Protein AF-A0A933LIC7-F1 (afdb_monomer)

pLDDT: mean 91.25, std 12.51, range [27.62, 98.81]

Sequence (413 aa):
MMLVVALAANSIGRADSAALYGIHWWGYTQGQSIDQTPATLLDCPAYGGWDLETLLTHEGYFWGPWYILPLYAHLATQQNMTVITRVDYRWSETVPAPGNPDSPGWPAAVVDLVNTLADFCHIWVIGNEPNHIGAYEHWPDGTIPPADYAAIYRSVRNAIHTSARSSRLGPHVVLFTPVAPNPTSNDWLAEAIDAVPHEEIDGFAIHAYARMWISFHDQFASQLQVIDAKGLRDRPVYMTEMGIYAQPGNLTEEAAAAAFCREAFADVNTWNQGLGHHNIIGMTWFVYDSNQQNTGIWNPFSVEYYLGEGYPLGDPNDLFTAFEQTVDMRYPAGLVGTRGWPVPADFDRDGDVDAADFDHFRDCATGPAIPQWLSDCLDTRLDSDVDVDQMDFAIFQRCFSGQGRSADPLCRW

Solvent-accessible surface area (backbone atoms only — not comparable to full-atom values): 21725 Å² total; per-residue (Å²): 140,80,86,79,79,79,76,77,78,77,75,77,42,66,73,69,36,59,25,28,49,33,30,18,42,92,39,80,56,85,91,57,83,77,81,58,60,67,47,56,52,46,42,13,78,82,61,11,16,40,37,38,44,78,32,23,72,71,50,65,64,80,34,27,58,85,45,48,46,67,53,42,54,41,40,51,70,73,30,42,41,30,44,38,37,35,44,27,33,30,89,58,28,36,66,64,37,93,87,40,89,57,39,89,49,42,34,57,52,51,25,54,42,46,52,71,42,19,84,46,36,41,37,36,27,59,27,60,29,49,74,37,75,69,52,29,89,78,33,97,77,15,38,56,55,36,56,61,50,26,54,50,50,48,49,34,46,54,33,36,79,72,69,36,68,83,33,57,59,46,75,75,35,46,20,42,45,24,44,43,95,52,102,54,33,57,61,45,51,49,48,21,50,75,56,44,62,74,94,72,57,54,25,38,32,36,40,34,55,54,74,70,102,54,53,41,65,56,43,45,55,48,49,48,49,46,43,44,74,72,69,49,44,71,37,38,30,31,30,63,35,27,45,38,79,19,61,80,88,36,62,73,37,32,31,49,37,9,49,45,52,40,48,52,56,52,47,52,51,52,49,48,67,35,69,67,32,70,15,53,25,37,37,14,33,43,23,29,36,20,53,75,54,78,74,39,74,47,34,35,34,12,38,55,36,28,60,80,44,75,48,59,81,80,35,81,43,12,40,35,40,19,45,39,57,42,47,71,65,63,49,55,31,28,55,69,5,36,37,66,56,81,33,68,57,38,73,87,66,89,50,34,18,38,70,68,32,47,52,55,43,59,76,48,50,56,33,85,94,35,67,57,83,51,78,95,39,61,76,54,45,68,64,90,83,57,35,21,33,74,67,23,47,57,37,38,68,54,16,51,54,34,86,96,32,76,36,52,56,73,39,63,136

Radius of gyration: 23.94 Å; Cα contacts (8 Å, |Δi|>4): 857; chains: 1; bounding box: 76×74×49 Å

Foldseek 3Di:
DDDPDPPPPLPPFLEAQQFFEAFPAQLDFAPDDRDCLRCVLLVFQPREAEHEAEAALADPPCRALVGCVVVLVCCQPVGSYAYAYEYAHDFLGRADDPPHPCNVVVLVSLLVRCQSRQQRYQHYERGEAQQDALSHDPDPRRHDQLLNLLVSLLSNLVSNQPPHDHHSNHHHQYAYYEHDPDPCRLVSLLSNLVNHDLVSHQAYEYEFEADDDDGSCCRVQSNQVSCVVSVVLQHAYAHSEYFYFDPFPDLVSLLVRLVCLQVVLVVLLVQLVDAQRFHHQYHHYQHADQASPPGRPSVRRHLVNQPPGHDDQPDSSGNSNSSSVNSVVRRTGHDRGGQHDDAQLPLVRPQAHAVVSVVLLVVQADEDPRFGPDPSNPSLCQDDDGGNYVVSVQLSVQQHPYPPDHTDSPSHD

Mean predicted aligned error: 7.86 Å

Structure (mmCIF, N/CA/C/O backbone):
data_AF-A0A933LIC7-F1
#
_entry.id   AF-A0A933LIC7-F1
#
loop_
_atom_site.group_PDB
_atom_site.id
_atom_site.type_symbol
_atom_site.label_atom_id
_atom_site.label_alt_id
_atom_site.label_comp_id
_atom_site.label_asym_id
_atom_site.label_entity_id
_atom_site.label_seq_id
_atom_site.pdbx_PDB_ins_code
_atom_site.Cartn_x
_atom_site.Cartn_y
_atom_site.Cartn_z
_atom_site.occupancy
_atom_site.B_iso_or_equiv
_atom_site.auth_seq_id
_atom_site.auth_comp_id
_atom_site.auth_asym_id
_atom_site.auth_atom_id
_atom_site.pdbx_PDB_model_num
ATOM 1 N N . MET A 1 1 ? -51.117 -13.670 -14.007 1.00 38.03 1 MET A N 1
ATOM 2 C CA . MET A 1 1 ? -50.180 -13.183 -12.974 1.00 38.03 1 MET A CA 1
ATOM 3 C C . MET A 1 1 ? -48.805 -13.671 -13.383 1.00 38.03 1 MET A C 1
ATOM 5 O O . MET A 1 1 ? -48.627 -14.877 -13.449 1.00 38.03 1 MET A O 1
ATOM 9 N N . MET A 1 2 ? -47.910 -12.774 -13.797 1.00 27.62 2 MET A N 1
ATOM 10 C CA . MET A 1 2 ? -46.606 -13.136 -14.363 1.00 27.62 2 MET A CA 1
ATOM 11 C C . MET A 1 2 ? -45.536 -12.612 -13.411 1.00 27.62 2 MET A C 1
ATOM 13 O O . MET A 1 2 ? -45.475 -11.408 -13.172 1.00 27.62 2 MET A O 1
ATOM 17 N N . LEU A 1 3 ? -44.785 -13.520 -12.789 1.00 28.95 3 LEU A N 1
ATOM 18 C CA . LEU A 1 3 ? -43.809 -13.168 -11.765 1.00 28.95 3 LEU A CA 1
ATOM 19 C C . LEU A 1 3 ? -42.515 -12.729 -12.457 1.00 28.95 3 LEU A C 1
ATOM 21 O O . LEU A 1 3 ? -41.761 -13.564 -12.950 1.00 28.95 3 LEU A O 1
ATOM 25 N N . VAL A 1 4 ? -42.280 -11.419 -12.527 1.00 30.64 4 VAL A N 1
ATOM 26 C CA . VAL A 1 4 ? -40.994 -10.886 -12.987 1.00 30.64 4 VAL A CA 1
ATOM 27 C C . VAL A 1 4 ? -39.991 -11.088 -11.859 1.00 30.64 4 VAL A C 1
ATOM 29 O O . VAL A 1 4 ? -40.003 -10.354 -10.873 1.00 30.64 4 VAL A O 1
ATOM 32 N N . VAL A 1 5 ? -39.137 -12.102 -11.996 1.00 32.75 5 VAL A N 1
ATOM 33 C CA . VAL A 1 5 ? -37.943 -12.228 -11.160 1.00 32.75 5 VAL A CA 1
ATOM 34 C C . VAL A 1 5 ? -37.001 -11.105 -11.571 1.00 32.75 5 VAL A C 1
ATOM 36 O O . VAL A 1 5 ? -36.427 -11.130 -12.659 1.00 32.75 5 VAL A O 1
ATOM 39 N N . ALA A 1 6 ? -36.880 -10.094 -10.715 1.00 31.92 6 ALA A N 1
ATOM 40 C CA . ALA A 1 6 ? -35.853 -9.081 -10.863 1.00 31.92 6 ALA A CA 1
ATOM 41 C C . ALA A 1 6 ? -34.498 -9.739 -10.582 1.00 31.92 6 ALA A C 1
ATOM 43 O O . ALA A 1 6 ? -34.142 -9.967 -9.427 1.00 31.92 6 ALA A O 1
ATOM 44 N N . LEU A 1 7 ? -33.757 -10.060 -11.644 1.00 35.09 7 LEU A N 1
ATOM 45 C CA . LEU A 1 7 ? -32.326 -10.307 -11.536 1.00 35.09 7 LEU A CA 1
ATOM 46 C C . LEU A 1 7 ? -31.691 -9.021 -11.009 1.00 35.09 7 LEU A C 1
ATOM 48 O O . LEU A 1 7 ? -31.585 -8.032 -11.737 1.00 35.09 7 LEU A O 1
ATOM 52 N N . ALA A 1 8 ? -31.305 -9.029 -9.735 1.00 35.84 8 ALA A N 1
ATOM 53 C CA . ALA A 1 8 ? -30.388 -8.035 -9.217 1.00 35.84 8 ALA A CA 1
ATOM 54 C C . ALA A 1 8 ? -29.085 -8.195 -10.003 1.00 35.84 8 ALA A C 1
ATOM 56 O O . ALA A 1 8 ? -28.397 -9.208 -9.885 1.00 35.84 8 ALA A O 1
ATOM 57 N N . ALA A 1 9 ? -28.779 -7.218 -10.855 1.00 34.47 9 ALA A N 1
ATOM 58 C CA . ALA A 1 9 ? -27.456 -7.119 -11.433 1.00 34.47 9 ALA A CA 1
ATOM 59 C C . ALA A 1 9 ? -26.509 -6.768 -10.285 1.00 34.47 9 ALA A C 1
ATOM 61 O O . ALA A 1 9 ? -26.442 -5.608 -9.877 1.00 34.47 9 ALA A O 1
ATOM 62 N N . ASN A 1 10 ? -25.817 -7.774 -9.746 1.00 34.72 10 ASN A N 1
ATOM 63 C CA . ASN A 1 10 ? -24.657 -7.536 -8.902 1.00 34.72 10 ASN A CA 1
ATOM 64 C C . ASN A 1 10 ? -23.695 -6.686 -9.731 1.00 34.72 10 ASN A C 1
ATOM 66 O O . ASN A 1 10 ? -23.119 -7.168 -10.708 1.00 34.72 10 ASN A O 1
ATOM 70 N N . SER A 1 11 ? -23.557 -5.412 -9.370 1.00 37.94 11 SER A N 1
ATOM 71 C CA . SER A 1 11 ? -22.454 -4.596 -9.849 1.00 37.94 11 SER A CA 1
ATOM 72 C C . SER A 1 11 ? -21.190 -5.238 -9.302 1.00 37.94 11 SER A C 1
ATOM 74 O O . SER A 1 11 ? -20.896 -5.087 -8.116 1.00 37.94 11 SER A O 1
ATOM 76 N N . ILE A 1 12 ? -20.498 -6.003 -10.148 1.00 41.84 12 ILE A N 1
ATOM 77 C CA . ILE A 1 12 ? -19.154 -6.493 -9.857 1.00 41.84 12 ILE A CA 1
ATOM 78 C C . ILE A 1 12 ? -18.343 -5.252 -9.488 1.00 41.84 12 ILE A C 1
ATOM 80 O O . ILE A 1 12 ? -18.268 -4.311 -10.285 1.00 41.84 12 ILE A O 1
ATOM 84 N N . GLY A 1 13 ? -17.847 -5.214 -8.249 1.00 49.94 13 GLY A N 1
ATOM 85 C CA . GLY A 1 13 ? -17.017 -4.115 -7.774 1.00 49.94 13 GLY A CA 1
ATOM 86 C C . GLY A 1 13 ? -15.816 -3.962 -8.697 1.00 49.94 13 GLY A C 1
ATOM 87 O O . GLY A 1 13 ? -15.324 -4.949 -9.251 1.00 49.94 13 GLY A O 1
ATOM 88 N N . ARG A 1 14 ? -15.359 -2.726 -8.902 1.00 66.50 14 ARG A N 1
ATOM 89 C CA . ARG A 1 14 ? -14.087 -2.521 -9.591 1.00 66.50 14 ARG A CA 1
ATOM 90 C C . ARG A 1 14 ? -13.009 -3.136 -8.699 1.00 66.50 14 ARG A C 1
ATOM 92 O O . ARG A 1 14 ? -12.816 -2.656 -7.589 1.00 66.50 14 ARG A O 1
ATOM 99 N N . ALA A 1 15 ? -12.393 -4.214 -9.179 1.00 78.94 15 ALA A N 1
ATOM 100 C CA . ALA A 1 15 ? -11.315 -4.890 -8.475 1.00 78.94 15 ALA A CA 1
ATOM 101 C C . ALA A 1 15 ? -10.123 -3.947 -8.290 1.00 78.94 15 ALA A C 1
ATOM 103 O O . ALA A 1 15 ? -9.931 -3.010 -9.076 1.00 78.94 15 ALA A O 1
ATOM 104 N N . ASP A 1 16 ? -9.335 -4.223 -7.258 1.00 92.44 16 ASP A N 1
ATOM 105 C CA . ASP A 1 16 ? -8.174 -3.414 -6.931 1.00 92.44 16 ASP A CA 1
ATOM 106 C C . ASP A 1 16 ? -7.045 -3.529 -7.957 1.00 92.44 16 ASP A C 1
ATOM 108 O O . ASP A 1 16 ? -7.060 -4.392 -8.840 1.00 92.44 16 ASP A O 1
ATOM 112 N N . SER A 1 17 ? -6.068 -2.623 -7.853 1.00 93.50 17 SER A N 1
ATOM 113 C CA . SER A 1 17 ? -4.882 -2.613 -8.709 1.00 93.50 17 SER A CA 1
ATOM 114 C C . SER A 1 17 ? -4.232 -3.998 -8.776 1.00 93.50 17 SER A C 1
ATOM 116 O O . SER A 1 17 ? -3.729 -4.525 -7.786 1.00 93.50 17 SER A O 1
ATOM 118 N N . ALA A 1 18 ? -4.196 -4.563 -9.984 1.00 92.44 18 ALA A N 1
ATOM 119 C CA . ALA A 1 18 ? -3.536 -5.833 -10.267 1.00 92.44 18 ALA A CA 1
ATOM 120 C C . ALA A 1 18 ? -2.004 -5.699 -10.396 1.00 92.44 18 ALA A C 1
ATOM 122 O O . ALA A 1 18 ? -1.327 -6.693 -10.656 1.00 92.44 18 ALA A O 1
ATOM 123 N N . ALA A 1 19 ? -1.458 -4.490 -10.233 1.00 95.56 19 ALA A N 1
ATOM 124 C CA . ALA A 1 19 ? -0.034 -4.185 -10.294 1.00 95.56 19 ALA A CA 1
ATOM 125 C C . ALA A 1 19 ? 0.554 -3.926 -8.899 1.00 95.56 19 ALA A C 1
ATOM 127 O O . ALA A 1 19 ? -0.132 -3.421 -8.012 1.00 95.56 19 ALA A O 1
ATOM 128 N N . LEU A 1 20 ? 1.843 -4.222 -8.718 1.00 97.62 20 LEU A N 1
ATOM 129 C CA . LEU A 1 20 ? 2.560 -4.033 -7.450 1.00 97.62 20 LEU A CA 1
ATOM 130 C C . LEU A 1 20 ? 2.834 -2.554 -7.117 1.00 97.62 20 LEU A C 1
ATOM 132 O O . LEU A 1 20 ? 3.043 -2.218 -5.956 1.00 97.62 20 LEU A O 1
ATOM 136 N N . TYR A 1 21 ? 2.870 -1.677 -8.121 1.00 97.44 21 TYR A N 1
ATOM 137 C CA . TYR A 1 21 ? 3.420 -0.320 -8.028 1.00 97.44 21 TYR A CA 1
ATOM 138 C C . TYR A 1 21 ? 2.386 0.791 -7.812 1.00 97.44 21 TYR A C 1
ATOM 140 O O . TYR A 1 21 ? 1.212 0.684 -8.174 1.00 97.44 21 TYR A O 1
ATOM 148 N N . GLY A 1 22 ? 2.859 1.891 -7.231 1.00 97.88 22 GLY A N 1
ATOM 149 C CA . GLY A 1 22 ? 2.059 3.054 -6.889 1.00 97.88 22 GLY A CA 1
ATOM 150 C C . GLY A 1 22 ? 2.876 4.184 -6.268 1.00 97.88 22 GLY A C 1
ATOM 151 O O . GLY A 1 22 ? 4.094 4.071 -6.106 1.00 97.88 22 GLY A O 1
ATOM 152 N N . ILE A 1 23 ? 2.197 5.267 -5.895 1.00 97.62 23 ILE A N 1
ATOM 153 C CA . ILE A 1 23 ? 2.802 6.492 -5.351 1.00 97.62 23 ILE A CA 1
ATOM 154 C C . ILE A 1 23 ? 2.106 6.989 -4.078 1.00 97.62 23 ILE A C 1
ATOM 156 O O . ILE A 1 23 ? 1.008 6.569 -3.732 1.00 97.62 23 ILE A O 1
ATOM 160 N N . HIS A 1 24 ? 2.769 7.923 -3.410 1.00 96.12 24 HIS A N 1
ATOM 161 C CA . HIS A 1 24 ? 2.296 8.763 -2.313 1.00 96.12 24 HIS A CA 1
ATOM 162 C C . HIS A 1 24 ? 3.025 10.101 -2.496 1.00 96.12 24 HIS A C 1
ATOM 164 O O . HIS A 1 24 ? 4.199 10.086 -2.802 1.00 96.12 24 HIS A O 1
ATOM 170 N N . TRP A 1 25 ? 2.510 11.311 -2.380 1.00 91.44 25 TRP A N 1
ATOM 171 C CA . TRP A 1 25 ? 1.163 11.808 -2.606 1.00 91.44 25 TRP A CA 1
ATOM 172 C C . TRP A 1 25 ? 1.051 12.249 -4.084 1.00 91.44 25 TRP A C 1
ATOM 174 O O . TRP A 1 25 ? 2.040 12.729 -4.643 1.00 91.44 25 TRP A O 1
ATOM 184 N N . TRP A 1 26 ? -0.132 12.184 -4.707 1.00 93.31 26 TRP A N 1
ATOM 185 C CA . TRP A 1 26 ? -0.395 12.771 -6.036 1.00 93.31 26 TRP A CA 1
ATOM 186 C C . TRP A 1 26 ? -0.100 14.288 -6.134 1.00 93.31 26 TRP A C 1
ATOM 188 O O . TRP A 1 26 ? 0.043 14.820 -7.231 1.00 93.31 26 TRP A O 1
ATOM 198 N N . GLY A 1 27 ? -0.045 15.011 -5.005 1.00 88.12 27 GLY A N 1
ATOM 199 C CA . GLY A 1 27 ? 0.244 16.458 -4.942 1.00 88.12 27 GLY A CA 1
ATOM 200 C C . GLY A 1 27 ? -0.969 17.379 -5.129 1.00 88.12 27 GLY A C 1
ATOM 201 O O . GLY A 1 27 ? -0.874 18.592 -4.946 1.00 88.12 27 GLY A O 1
ATOM 202 N N . TYR A 1 28 ? -2.140 16.809 -5.427 1.00 92.06 28 TYR A N 1
ATOM 203 C CA . TYR A 1 28 ? -3.360 17.526 -5.810 1.00 92.06 28 TYR A CA 1
ATOM 204 C C . TYR A 1 28 ? -3.673 18.787 -4.984 1.00 92.06 28 TYR A C 1
ATOM 206 O O . TYR A 1 28 ? -3.771 18.758 -3.758 1.00 92.06 28 TYR A O 1
ATOM 214 N N . THR A 1 29 ? -3.964 19.882 -5.694 1.00 90.19 29 THR A N 1
ATOM 215 C CA . THR A 1 29 ? -4.488 21.127 -5.121 1.00 90.19 29 THR A CA 1
ATOM 216 C C . THR A 1 29 ? -5.884 21.437 -5.671 1.00 90.19 29 THR A C 1
ATOM 218 O O . THR A 1 29 ? -6.061 21.665 -6.871 1.00 90.19 29 THR A O 1
ATOM 221 N N . GLN A 1 30 ? -6.891 21.511 -4.795 1.00 89.31 30 GLN A N 1
ATOM 222 C CA . GLN A 1 30 ? -8.280 21.781 -5.181 1.00 89.31 30 GLN A CA 1
ATOM 223 C C . GLN A 1 30 ? -8.424 23.120 -5.923 1.00 89.31 30 GLN A C 1
ATOM 225 O O . GLN A 1 30 ? -8.005 24.174 -5.446 1.00 89.31 30 GLN A O 1
ATOM 230 N N . GLY A 1 31 ? -9.067 23.071 -7.093 1.00 87.06 31 GLY A N 1
ATOM 231 C CA . GLY A 1 31 ? -9.263 24.220 -7.983 1.00 87.06 31 GLY A CA 1
ATOM 232 C C . GLY A 1 31 ? -8.198 24.366 -9.076 1.00 87.06 31 GLY A C 1
ATOM 233 O O . GLY A 1 31 ? -8.396 25.165 -9.991 1.00 87.06 31 GLY A O 1
ATOM 234 N N . GLN A 1 32 ? -7.117 23.582 -9.026 1.00 89.56 32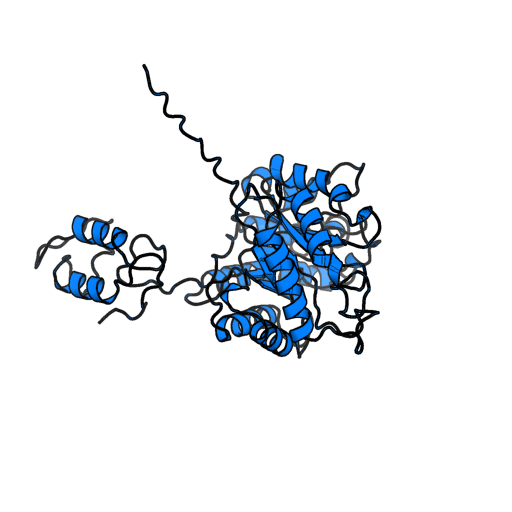 GLN A N 1
ATOM 235 C CA . GLN A 1 32 ? -6.201 23.394 -10.153 1.00 89.56 32 GLN A CA 1
ATOM 236 C C . GLN A 1 32 ? -6.658 22.222 -11.043 1.00 89.56 32 GLN A C 1
ATOM 238 O O . GLN A 1 32 ? -7.591 21.487 -10.710 1.00 89.56 32 GLN A O 1
ATOM 243 N N . SER A 1 33 ? -6.015 22.046 -12.199 1.00 91.56 33 SER A N 1
ATOM 244 C CA . SER A 1 33 ? -6.132 20.815 -12.987 1.00 91.56 33 SER A CA 1
ATOM 245 C C . SER A 1 33 ? -5.407 19.670 -12.283 1.00 91.56 33 SER A C 1
ATOM 247 O O . SER A 1 33 ? -4.258 19.843 -11.888 1.00 91.56 33 SER A O 1
ATOM 249 N N . ILE A 1 34 ? -6.044 18.501 -12.183 1.00 93.06 34 ILE A N 1
ATOM 250 C CA . ILE A 1 34 ? -5.402 17.275 -11.691 1.00 93.06 34 ILE A CA 1
ATOM 251 C C . ILE A 1 34 ? -4.244 16.923 -12.633 1.00 93.06 34 ILE A C 1
ATOM 253 O O . ILE A 1 34 ? -4.463 16.801 -13.843 1.00 93.06 34 ILE A O 1
ATOM 257 N N . ASP A 1 35 ? -3.036 16.749 -12.096 1.00 92.56 35 ASP A N 1
ATOM 258 C CA . ASP A 1 35 ? -1.885 16.295 -12.878 1.00 92.56 35 ASP A CA 1
ATOM 259 C C . ASP A 1 35 ? -2.159 14.901 -13.471 1.00 92.56 35 ASP A C 1
ATOM 261 O O . ASP A 1 35 ? -2.737 14.034 -12.815 1.00 92.56 35 ASP A O 1
ATOM 265 N N . GLN A 1 36 ? -1.793 14.700 -14.736 1.00 93.25 36 GLN A N 1
ATOM 266 C CA . GLN A 1 36 ? -1.943 13.428 -15.452 1.00 93.25 36 GLN A CA 1
ATOM 267 C C . GLN A 1 36 ? -0.607 12.677 -15.582 1.00 93.25 36 GLN A C 1
ATOM 269 O O . GLN A 1 36 ? -0.572 11.569 -16.119 1.00 93.25 36 GLN A O 1
ATOM 274 N N . THR A 1 37 ? 0.486 13.257 -15.087 1.00 94.94 37 THR A N 1
ATOM 275 C CA . THR A 1 37 ? 1.828 12.676 -15.146 1.00 94.94 37 THR A CA 1
ATOM 276 C C . THR A 1 37 ? 1.934 11.376 -14.334 1.00 94.94 37 THR A C 1
ATOM 278 O O . THR A 1 37 ? 2.368 10.391 -14.933 1.00 94.94 37 THR A O 1
ATOM 281 N N . PRO A 1 38 ? 1.419 11.252 -13.085 1.00 95.19 38 PRO A N 1
ATOM 282 C CA . PRO A 1 38 ? 1.377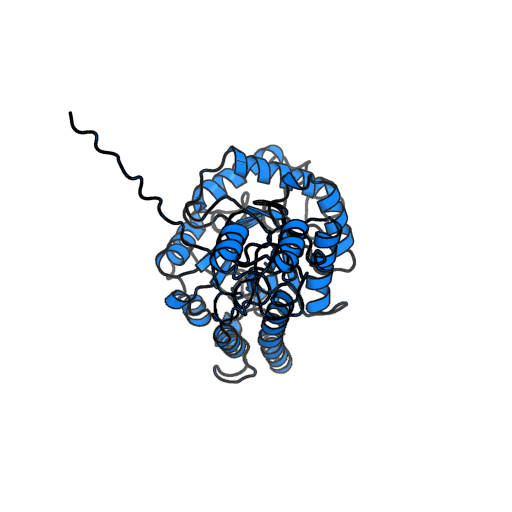 9.962 -12.385 1.00 95.19 38 PRO A CA 1
ATOM 283 C C . PRO A 1 38 ? 0.574 8.903 -13.142 1.00 95.19 38 PRO A C 1
ATOM 285 O O . PRO A 1 38 ? 0.986 7.754 -13.249 1.00 95.19 38 PRO A O 1
ATOM 288 N N . ALA A 1 39 ? -0.551 9.308 -13.739 1.00 93.12 39 ALA A N 1
ATOM 289 C CA . ALA A 1 39 ? -1.408 8.415 -14.515 1.00 93.12 39 ALA A CA 1
ATOM 290 C C . ALA A 1 39 ? -0.756 7.896 -15.805 1.00 93.12 39 ALA A C 1
ATOM 292 O O . ALA A 1 39 ? -1.170 6.863 -16.330 1.00 93.12 39 ALA A O 1
ATOM 293 N N . THR A 1 40 ? 0.233 8.633 -16.315 1.00 93.75 40 THR A N 1
ATOM 294 C CA . THR A 1 40 ? 1.047 8.253 -17.474 1.00 93.75 40 THR A CA 1
ATOM 295 C C . THR A 1 40 ? 2.199 7.353 -17.026 1.00 93.75 40 THR A C 1
ATOM 297 O O . THR A 1 40 ? 2.357 6.265 -17.568 1.00 93.75 40 THR A O 1
ATOM 300 N N . LEU A 1 41 ? 2.922 7.767 -15.979 1.00 95.06 41 LEU A N 1
ATOM 301 C CA . LEU A 1 41 ? 4.024 7.041 -15.340 1.00 95.06 41 LEU A CA 1
ATOM 302 C C . LEU A 1 41 ? 3.645 5.607 -14.934 1.00 95.06 41 LEU A C 1
ATOM 304 O O . LEU A 1 41 ? 4.428 4.686 -15.129 1.00 95.06 41 LEU A O 1
ATOM 308 N N . LEU A 1 42 ? 2.448 5.428 -14.373 1.00 94.50 42 LEU A N 1
ATOM 309 C CA . LEU A 1 42 ? 1.922 4.156 -13.859 1.00 94.50 42 LEU A CA 1
ATOM 310 C C . LEU A 1 42 ? 1.045 3.387 -14.886 1.00 94.50 42 LEU A C 1
ATOM 312 O O . LEU A 1 42 ? 0.476 2.351 -14.547 1.00 94.50 42 LEU A O 1
ATOM 316 N N . ASP A 1 43 ? 0.905 3.884 -16.126 1.00 91.44 43 ASP A N 1
ATOM 317 C CA . ASP A 1 43 ? 0.016 3.357 -17.189 1.00 91.44 43 ASP A CA 1
ATOM 318 C C . ASP A 1 43 ? -1.425 3.054 -16.702 1.00 91.44 43 ASP A C 1
ATOM 320 O O . ASP A 1 43 ? -2.022 1.986 -16.914 1.00 91.44 43 ASP A O 1
ATOM 324 N N . CYS A 1 44 ? -1.994 4.020 -15.978 1.00 84.06 44 CYS A N 1
ATOM 325 C CA . CYS A 1 44 ? -3.216 3.830 -15.200 1.00 84.06 44 CYS A CA 1
ATOM 326 C C . CYS A 1 44 ? -4.489 3.568 -16.005 1.00 84.06 44 CYS A C 1
ATOM 328 O O . CYS A 1 44 ? -5.359 2.886 -15.473 1.00 84.06 44 CYS A O 1
ATOM 330 N N . PRO A 1 45 ? -4.693 4.085 -17.231 1.00 78.19 45 PRO A N 1
ATOM 331 C CA . PRO A 1 45 ? -5.891 3.753 -18.001 1.00 78.19 45 PRO A CA 1
ATOM 332 C C . PRO A 1 45 ? -5.938 2.291 -18.477 1.00 78.19 45 PRO A C 1
ATOM 334 O O . PRO A 1 45 ? -7.017 1.825 -18.844 1.00 78.19 45 PRO A O 1
ATOM 337 N N . ALA A 1 46 ? -4.799 1.584 -18.496 1.00 80.31 46 ALA A N 1
ATOM 338 C CA . ALA A 1 46 ? -4.686 0.222 -19.019 1.00 80.31 46 ALA A CA 1
ATOM 339 C C . ALA A 1 46 ? -4.424 -0.839 -17.937 1.00 80.31 46 ALA A C 1
ATOM 341 O O . ALA A 1 46 ? -5.072 -1.885 -17.961 1.00 80.31 46 ALA A O 1
ATOM 342 N N . TYR A 1 47 ? -3.511 -0.578 -16.995 1.00 79.75 47 TYR A N 1
ATOM 343 C CA . TYR A 1 47 ? -3.103 -1.552 -15.969 1.00 79.75 47 TYR A CA 1
ATOM 344 C C . TYR A 1 47 ? -3.505 -1.109 -14.558 1.00 79.75 47 TYR A C 1
ATOM 346 O O . TYR A 1 47 ? -4.020 -1.917 -13.784 1.00 79.75 47 TYR A O 1
ATOM 354 N N . GLY A 1 48 ? -3.393 0.187 -14.262 1.00 88.00 48 GLY A N 1
ATOM 355 C CA . GLY A 1 48 ? -3.695 0.735 -12.937 1.00 88.00 48 GLY A CA 1
ATOM 356 C C . GLY A 1 48 ? -2.496 0.725 -11.992 1.00 88.00 48 GLY A C 1
ATOM 357 O O . GLY A 1 48 ? -1.397 0.318 -12.362 1.00 88.00 48 GLY A O 1
ATOM 358 N N . GLY A 1 49 ? -2.728 1.193 -10.770 1.00 94.50 49 GLY A N 1
ATOM 359 C CA . GLY A 1 49 ? -1.712 1.313 -9.729 1.00 94.50 49 GLY A CA 1
ATOM 360 C C . GLY A 1 49 ? -2.319 1.698 -8.382 1.00 94.50 49 GLY A C 1
ATOM 361 O O . GLY A 1 49 ? -3.530 1.927 -8.270 1.00 94.50 49 GLY A O 1
ATOM 362 N N . TRP A 1 50 ? -1.466 1.786 -7.364 1.00 97.56 50 TRP A N 1
ATOM 363 C CA . TRP A 1 50 ? -1.837 2.249 -6.024 1.00 97.56 50 TRP A CA 1
ATOM 364 C C . TRP A 1 50 ? -1.554 3.745 -5.848 1.00 97.56 50 TRP A C 1
ATOM 366 O O . TRP A 1 50 ? -0.548 4.261 -6.333 1.00 97.56 50 TRP A O 1
ATOM 376 N N . ASP A 1 51 ? -2.433 4.441 -5.141 1.00 97.62 51 ASP A N 1
ATOM 377 C CA . ASP A 1 51 ? -2.230 5.821 -4.697 1.00 97.62 51 ASP A CA 1
ATOM 378 C C . ASP A 1 51 ? -2.470 5.883 -3.188 1.00 97.62 51 ASP A C 1
ATOM 380 O O . ASP A 1 51 ? -3.474 5.354 -2.705 1.00 97.62 51 ASP A O 1
ATOM 384 N N . LEU A 1 52 ? -1.541 6.476 -2.438 1.00 98.12 52 LEU A N 1
ATOM 385 C CA . LEU A 1 52 ? -1.678 6.681 -1.000 1.00 98.12 52 LEU A CA 1
ATOM 386 C C . LEU A 1 52 ? -1.824 8.164 -0.681 1.00 98.12 52 LEU A C 1
ATOM 388 O O . LEU A 1 52 ? -0.988 9.004 -1.010 1.00 98.12 52 LEU A O 1
ATOM 392 N N . GLU A 1 53 ? -2.906 8.444 0.029 1.00 97.00 53 GLU A N 1
ATOM 393 C CA . GLU A 1 53 ? -3.424 9.771 0.308 1.00 97.00 53 GLU A CA 1
ATOM 394 C C . GLU A 1 53 ? -3.570 9.953 1.824 1.00 97.00 53 GLU A C 1
ATOM 396 O O . GLU A 1 53 ? -4.206 9.132 2.492 1.00 97.00 53 GLU A O 1
ATOM 401 N N . THR A 1 54 ? -2.992 11.021 2.384 1.00 95.00 54 THR A N 1
ATOM 402 C CA . THR A 1 54 ? -3.012 11.285 3.836 1.00 95.00 54 THR A CA 1
ATOM 403 C C . THR A 1 54 ? -4.060 12.333 4.192 1.00 95.00 54 THR A C 1
ATOM 405 O O . THR A 1 54 ? -4.009 13.461 3.707 1.00 95.00 54 THR A O 1
ATOM 408 N N . LEU A 1 55 ? -4.985 11.989 5.090 1.00 96.56 55 LEU A N 1
ATOM 409 C CA . LEU A 1 55 ? -6.054 12.873 5.551 1.00 96.56 55 LEU A CA 1
ATOM 410 C C . LEU A 1 55 ? -6.054 13.011 7.072 1.00 96.56 55 LEU A C 1
ATOM 412 O O . LEU A 1 55 ? -5.810 12.053 7.805 1.00 96.56 55 LEU A O 1
ATOM 416 N N . LEU A 1 56 ? -6.381 14.216 7.540 1.00 96.31 56 LEU A N 1
ATOM 417 C CA . LEU A 1 56 ? -6.387 14.578 8.955 1.00 96.31 56 LEU A CA 1
ATOM 418 C C . LEU A 1 56 ? -7.810 14.926 9.387 1.00 96.31 56 LEU A C 1
ATOM 420 O O . LEU A 1 56 ? -8.454 15.791 8.788 1.00 96.31 56 LEU A O 1
ATOM 424 N N . THR A 1 57 ? -8.316 14.281 10.437 1.00 97.00 57 THR A N 1
ATOM 425 C CA . THR A 1 57 ? -9.710 14.497 10.861 1.00 97.00 57 THR A CA 1
ATOM 426 C C . THR A 1 57 ? -9.932 15.768 11.687 1.00 97.00 57 THR A C 1
ATOM 428 O O . THR A 1 57 ? -11.057 16.262 11.720 1.00 97.00 57 THR A O 1
ATOM 431 N N . HIS A 1 58 ? -8.894 16.297 12.345 1.00 94.94 58 HIS A N 1
ATOM 432 C CA . HIS A 1 58 ? -8.957 17.445 13.265 1.00 94.94 58 HIS A CA 1
ATOM 433 C C . HIS A 1 58 ? -7.962 18.561 12.883 1.00 94.94 58 HIS A C 1
ATOM 435 O O . HIS A 1 58 ? -7.407 19.242 13.744 1.00 94.94 58 HIS A O 1
ATOM 441 N N . GLU A 1 59 ? -7.756 18.766 11.579 1.00 92.50 59 GLU A N 1
ATOM 442 C CA . GLU A 1 59 ? -6.937 19.849 11.016 1.00 92.50 59 GLU A CA 1
ATOM 443 C C . GLU A 1 59 ? -7.755 20.713 10.029 1.00 92.50 59 GLU A C 1
ATOM 445 O O . GLU A 1 59 ? -8.927 20.445 9.751 1.00 92.50 59 GLU A O 1
ATOM 450 N N . GLY A 1 60 ? -7.168 21.792 9.501 1.00 89.56 60 GLY A N 1
ATOM 451 C CA . GLY A 1 60 ? -7.820 22.659 8.511 1.00 89.56 60 GLY A CA 1
ATOM 452 C C . GLY A 1 60 ? -8.322 21.931 7.246 1.00 89.56 60 GLY A C 1
ATOM 453 O O . GLY A 1 60 ? -7.700 20.986 6.774 1.00 89.56 60 GLY A O 1
ATOM 454 N N . TYR A 1 61 ? -9.414 22.444 6.650 1.00 90.69 61 TYR A N 1
ATOM 455 C CA . TYR A 1 61 ? -10.188 21.857 5.527 1.00 90.69 61 TYR A CA 1
ATOM 456 C C . TYR A 1 61 ? -9.378 21.185 4.403 1.00 90.69 61 TYR A C 1
ATOM 458 O O . TYR A 1 61 ? -9.842 20.187 3.862 1.00 90.69 61 TYR A O 1
ATOM 466 N N . PHE A 1 62 ? -8.193 21.710 4.074 1.00 89.69 62 PHE A N 1
ATOM 467 C CA . PHE A 1 62 ? -7.231 21.143 3.117 1.00 89.69 62 PHE A CA 1
ATOM 468 C C . PHE A 1 62 ? -6.970 19.640 3.322 1.00 89.69 62 PHE A C 1
ATOM 470 O O . PHE A 1 62 ? -6.921 18.884 2.362 1.00 89.69 62 PHE A O 1
ATOM 477 N N . TRP A 1 63 ? -6.879 19.203 4.577 1.00 91.62 63 TRP A N 1
ATOM 478 C CA . TRP A 1 63 ? -6.599 17.816 4.954 1.00 91.62 63 TRP A CA 1
ATOM 479 C C . TRP A 1 63 ? -7.852 16.938 5.076 1.00 91.62 63 TRP A C 1
ATOM 481 O O . TRP A 1 63 ? -7.758 15.762 5.423 1.00 91.62 63 TRP A O 1
ATOM 491 N N . GLY A 1 64 ? -9.036 17.513 4.856 1.00 94.88 64 GLY A N 1
ATOM 492 C CA . GLY A 1 64 ? -10.313 16.834 5.027 1.00 94.88 64 GLY A CA 1
ATOM 493 C C . GLY A 1 64 ? -10.781 16.106 3.760 1.00 94.88 64 GLY A C 1
ATOM 494 O O . GLY A 1 64 ? -10.461 16.513 2.641 1.00 94.88 64 GLY A O 1
ATOM 495 N N . PRO A 1 65 ? -11.652 15.088 3.894 1.00 96.56 65 PRO A N 1
ATOM 496 C CA . PRO A 1 65 ? -12.127 14.279 2.766 1.00 96.56 65 PRO A CA 1
ATOM 497 C C . PRO A 1 65 ? -12.829 15.105 1.677 1.00 96.56 65 PRO A C 1
ATOM 499 O O . PRO A 1 65 ? -12.749 14.787 0.496 1.00 96.56 65 PRO A O 1
ATOM 502 N N . TRP A 1 66 ? -13.487 16.206 2.049 1.00 95.81 66 TRP A N 1
ATOM 503 C CA . TRP A 1 66 ? -14.165 17.109 1.112 1.00 95.81 66 TRP A CA 1
ATOM 504 C C . TRP A 1 66 ? -13.216 17.947 0.244 1.00 95.81 66 TRP A C 1
ATOM 506 O O . TRP A 1 66 ? -13.662 18.494 -0.766 1.00 95.81 66 TRP A O 1
ATOM 516 N N . TYR A 1 67 ? -11.939 18.069 0.616 1.00 95.75 67 TYR A N 1
ATOM 517 C CA . TYR A 1 67 ? -10.926 18.699 -0.228 1.00 95.75 67 TYR A CA 1
ATOM 518 C C . TYR A 1 67 ? -10.509 17.758 -1.363 1.00 95.75 67 TYR A C 1
ATOM 520 O O . TYR A 1 67 ? -10.539 18.142 -2.539 1.00 95.75 67 TYR A O 1
ATOM 528 N N . ILE A 1 68 ? -10.198 16.511 -0.992 1.00 95.69 68 ILE A N 1
ATOM 529 C CA . ILE A 1 68 ? -9.617 15.484 -1.863 1.00 95.69 68 ILE A CA 1
ATOM 530 C C . ILE A 1 68 ? -10.643 14.710 -2.703 1.00 95.69 68 ILE A C 1
ATOM 532 O O . ILE A 1 68 ? -10.287 14.114 -3.715 1.00 95.69 68 ILE A O 1
ATOM 536 N N . LEU A 1 69 ? -11.931 14.751 -2.337 1.00 96.50 69 LEU A N 1
ATOM 537 C CA . LEU A 1 69 ? -13.019 14.051 -3.035 1.00 96.50 69 LEU A CA 1
ATOM 538 C C . LEU A 1 69 ? -12.997 14.180 -4.581 1.00 96.50 69 LEU A C 1
ATOM 540 O O . LEU A 1 69 ? -13.282 13.179 -5.240 1.00 96.50 69 LEU A O 1
ATOM 544 N N . PRO A 1 70 ? -12.658 15.336 -5.200 1.00 96.44 70 PRO A N 1
ATOM 545 C CA . PRO A 1 70 ? -12.571 15.444 -6.658 1.00 96.44 70 PRO A CA 1
ATOM 546 C C . PRO A 1 70 ? -11.386 14.679 -7.265 1.00 96.44 70 PRO A C 1
ATOM 548 O O . PRO A 1 70 ? -11.520 14.187 -8.384 1.00 96.44 70 PRO A O 1
ATOM 551 N N . LEU A 1 71 ? -10.267 14.542 -6.539 1.00 96.25 71 LEU A N 1
ATOM 552 C CA . LEU A 1 71 ? -9.170 13.659 -6.934 1.00 96.25 71 LEU A CA 1
ATOM 553 C C . LEU A 1 71 ? -9.657 12.211 -6.898 1.00 96.25 71 LEU A C 1
ATOM 555 O O . LEU A 1 71 ? -9.665 11.563 -7.935 1.00 96.25 71 LEU A O 1
ATOM 559 N N . TYR A 1 72 ? -10.163 11.735 -5.756 1.00 96.75 72 TYR A N 1
ATOM 560 C CA . TYR A 1 72 ? -10.630 10.348 -5.596 1.00 96.75 72 TYR A CA 1
ATOM 561 C C . TYR A 1 72 ? -11.673 9.967 -6.663 1.00 96.75 72 TYR A C 1
ATOM 563 O O . TYR A 1 72 ? -11.605 8.889 -7.250 1.00 96.75 72 TYR A O 1
ATOM 571 N N . ALA A 1 73 ? -12.605 10.872 -6.981 1.00 95.19 73 ALA A N 1
ATOM 572 C CA . ALA A 1 73 ? -13.586 10.665 -8.045 1.00 95.19 73 ALA A CA 1
ATOM 573 C C . ALA A 1 73 ? -12.954 10.569 -9.450 1.00 95.19 73 ALA A C 1
ATOM 575 O O . ALA A 1 73 ? -13.440 9.807 -10.287 1.00 95.19 73 ALA A O 1
ATOM 576 N N . HIS A 1 74 ? -11.880 11.315 -9.728 1.00 94.81 74 HIS A N 1
ATOM 577 C CA . HIS A 1 74 ? -11.118 11.227 -10.980 1.00 94.81 74 HIS A CA 1
ATOM 578 C C . HIS A 1 74 ? -10.289 9.937 -11.040 1.00 94.81 74 HIS A C 1
ATOM 580 O O . HIS A 1 74 ? -10.446 9.169 -11.990 1.00 94.81 74 HIS A O 1
ATOM 586 N N . LEU A 1 75 ? -9.504 9.656 -9.995 1.00 94.50 75 LEU A N 1
ATOM 587 C CA . LEU A 1 75 ? -8.681 8.449 -9.840 1.00 94.50 75 LEU A CA 1
ATOM 588 C C . LEU A 1 75 ? -9.499 7.160 -9.959 1.00 94.50 75 LEU A C 1
ATOM 590 O O . LEU A 1 75 ? -9.024 6.178 -10.521 1.00 94.50 75 LEU A O 1
ATOM 594 N N . ALA A 1 76 ? -10.739 7.165 -9.461 1.00 89.81 76 ALA A N 1
ATOM 595 C CA . ALA A 1 76 ? -11.617 6.004 -9.510 1.00 89.81 76 ALA A CA 1
ATOM 596 C C . ALA A 1 76 ? -12.338 5.810 -10.858 1.00 89.81 76 ALA A C 1
ATOM 598 O O . ALA A 1 76 ? -12.695 4.674 -11.179 1.00 89.81 76 ALA A O 1
ATOM 599 N N . THR A 1 77 ? -12.600 6.886 -11.622 1.00 88.00 77 THR A N 1
ATOM 600 C CA . THR A 1 77 ? -13.502 6.847 -12.799 1.00 88.00 77 THR A CA 1
ATOM 601 C C . THR A 1 77 ? -12.854 7.154 -14.149 1.00 88.00 77 THR A C 1
ATOM 603 O O . THR A 1 77 ? -13.414 6.762 -15.170 1.00 88.00 77 THR A O 1
ATOM 606 N N . GLN A 1 78 ? -11.721 7.862 -14.179 1.00 89.81 78 GLN A N 1
ATOM 607 C CA . GLN A 1 78 ? -10.995 8.224 -15.409 1.00 89.81 78 GLN A CA 1
ATOM 608 C C . GLN A 1 78 ? -9.685 7.436 -15.572 1.00 89.81 78 GLN A C 1
ATOM 610 O O . GLN A 1 78 ? -9.100 7.416 -16.652 1.00 89.81 78 GLN A O 1
ATOM 615 N N . GLN A 1 79 ? -9.221 6.808 -14.493 1.00 87.69 79 GLN A N 1
ATOM 616 C CA . GLN A 1 79 ? -7.972 6.059 -14.369 1.00 87.69 79 GLN A CA 1
ATOM 617 C C . GLN A 1 79 ? -8.285 4.755 -13.597 1.00 87.69 79 GLN A C 1
ATOM 619 O O . GLN A 1 79 ? -9.304 4.678 -12.911 1.00 87.69 79 GLN A O 1
ATOM 624 N N . ASN A 1 80 ? -7.461 3.707 -13.709 1.00 89.19 80 ASN A N 1
ATOM 625 C CA . ASN A 1 80 ? -7.659 2.441 -12.984 1.00 89.19 80 ASN A CA 1
ATOM 626 C C . ASN A 1 80 ? -6.907 2.429 -11.635 1.00 89.19 80 ASN A C 1
ATOM 628 O O . ASN A 1 80 ? -6.275 1.435 -11.288 1.00 89.19 80 ASN A O 1
ATOM 632 N N . MET A 1 81 ? -6.938 3.531 -10.875 1.00 93.50 81 MET A N 1
ATOM 633 C CA . MET A 1 81 ? -6.239 3.620 -9.581 1.00 93.50 81 MET A CA 1
ATOM 634 C C . MET A 1 81 ? -7.051 3.002 -8.445 1.00 93.50 81 MET A C 1
ATOM 636 O O . MET A 1 81 ? -8.270 3.194 -8.388 1.00 93.50 81 MET A O 1
ATOM 640 N N . THR A 1 82 ? -6.392 2.294 -7.530 1.00 95.69 82 THR A N 1
ATOM 641 C CA . THR A 1 82 ? -6.936 2.014 -6.192 1.00 95.69 82 THR A CA 1
ATOM 642 C C . THR A 1 82 ? -6.296 2.969 -5.201 1.00 95.69 82 THR A C 1
ATOM 644 O O . THR A 1 82 ? -5.071 3.069 -5.138 1.00 95.69 82 THR A O 1
ATOM 647 N N . VAL A 1 83 ? -7.130 3.652 -4.419 1.00 97.44 83 VAL A N 1
ATOM 648 C CA . VAL A 1 83 ? -6.671 4.570 -3.378 1.00 97.44 83 VAL A CA 1
ATOM 649 C C . VAL A 1 83 ? -6.642 3.848 -2.034 1.00 97.44 83 VAL A C 1
ATOM 651 O O . VAL A 1 83 ? -7.622 3.212 -1.642 1.00 97.44 83 VAL A O 1
ATOM 654 N N . ILE A 1 84 ? -5.526 3.982 -1.325 1.00 98.56 84 ILE A N 1
ATOM 655 C CA . ILE A 1 84 ? -5.390 3.695 0.101 1.00 98.56 84 ILE A CA 1
ATOM 656 C C . ILE A 1 84 ? -5.432 5.046 0.821 1.00 98.56 84 ILE A C 1
ATOM 658 O O . ILE A 1 84 ? -4.761 5.994 0.417 1.00 98.56 84 ILE A O 1
ATOM 662 N N . THR A 1 85 ? -6.208 5.158 1.896 1.00 98.56 85 THR A N 1
ATOM 663 C CA . THR A 1 85 ? -6.283 6.397 2.682 1.00 98.56 85 THR A CA 1
ATOM 664 C C . THR A 1 85 ? -5.613 6.200 4.036 1.00 98.56 85 THR A C 1
ATOM 666 O O . THR A 1 85 ? -6.081 5.389 4.839 1.00 98.56 85 THR A O 1
ATOM 669 N N . ARG A 1 86 ? -4.565 6.974 4.337 1.00 98.31 86 ARG A N 1
ATOM 670 C CA . ARG A 1 86 ? -4.065 7.110 5.710 1.00 98.31 86 ARG A CA 1
ATOM 671 C C . ARG A 1 86 ? -4.895 8.146 6.452 1.00 98.31 86 ARG A C 1
ATOM 673 O O . ARG A 1 86 ? -5.108 9.250 5.956 1.00 98.31 86 ARG A O 1
ATOM 680 N N . VAL A 1 87 ? -5.385 7.765 7.627 1.00 98.19 87 VAL A N 1
ATOM 681 C CA . VAL A 1 87 ? -6.217 8.606 8.486 1.00 98.19 87 VAL A CA 1
ATOM 682 C C . VAL A 1 87 ? -5.480 8.867 9.789 1.00 98.19 87 VAL A C 1
ATOM 684 O O . VAL A 1 87 ? -5.367 7.983 10.640 1.00 98.19 87 VAL A O 1
ATOM 687 N N . ASP A 1 88 ? -5.016 10.101 9.938 1.00 96.19 88 ASP A N 1
ATOM 688 C CA . ASP A 1 88 ? -4.393 10.620 11.151 1.00 96.19 88 ASP A CA 1
ATOM 689 C C . ASP A 1 88 ? -5.351 11.592 11.872 1.00 96.19 88 ASP A C 1
ATOM 691 O O . ASP A 1 88 ? -6.360 12.061 11.328 1.00 96.19 88 ASP A O 1
ATOM 695 N N . TYR A 1 89 ? -5.063 11.907 13.133 1.00 95.25 89 TYR A N 1
ATOM 696 C CA . TYR A 1 89 ? -5.837 12.874 13.907 1.00 95.25 89 TYR A CA 1
ATOM 697 C C . TYR A 1 89 ? -5.531 14.317 13.482 1.00 95.25 89 TYR A C 1
ATOM 699 O O . TYR A 1 89 ? -6.440 15.010 13.020 1.00 95.25 89 TYR A O 1
ATOM 707 N N . ARG A 1 90 ? -4.271 14.763 13.569 1.00 91.31 90 ARG A N 1
ATOM 708 C CA . ARG A 1 90 ? -3.809 16.072 13.062 1.00 91.31 90 ARG A CA 1
ATOM 709 C C . ARG A 1 90 ? -2.307 16.060 12.760 1.00 91.31 90 ARG A C 1
ATOM 711 O O . ARG A 1 90 ? -1.637 15.050 12.967 1.00 91.31 90 ARG A O 1
ATOM 718 N N . TRP A 1 91 ? -1.756 17.174 12.276 1.00 87.19 91 TRP A N 1
ATOM 719 C CA . TRP A 1 91 ? -0.323 17.230 11.981 1.00 87.19 91 TRP A CA 1
ATOM 720 C C . TRP A 1 91 ? 0.501 17.066 13.268 1.00 87.19 91 TRP A C 1
ATOM 722 O O . TRP A 1 91 ? 0.149 17.622 14.307 1.00 87.19 91 TRP A O 1
ATOM 732 N N . SER A 1 92 ? 1.569 16.266 13.210 1.00 83.75 92 SER A N 1
ATOM 733 C CA . SER A 1 92 ? 2.351 15.831 14.382 1.00 83.75 92 SER A CA 1
ATOM 734 C C . SER A 1 92 ? 1.552 15.098 15.482 1.00 83.75 92 SER A C 1
ATOM 736 O O . SER A 1 92 ? 2.037 14.950 16.597 1.00 83.75 92 SER A O 1
ATOM 738 N N . GLU A 1 93 ? 0.344 14.592 15.215 1.00 88.62 93 GLU A N 1
ATOM 739 C CA . GLU A 1 93 ? -0.375 13.683 16.121 1.00 88.62 93 GLU A CA 1
ATOM 740 C C . GLU A 1 93 ? -1.176 12.664 15.313 1.00 88.62 93 GLU A C 1
ATOM 742 O O . GLU A 1 93 ? -2.310 12.912 14.900 1.00 88.62 93 GLU A O 1
ATOM 747 N N . THR A 1 94 ? -0.574 11.491 15.122 1.00 92.56 94 THR A N 1
ATOM 748 C CA . THR A 1 94 ? -1.173 10.423 14.320 1.00 92.56 94 THR A CA 1
ATOM 749 C C . THR A 1 94 ? -2.482 9.894 14.914 1.00 92.56 94 THR A C 1
ATOM 751 O O . THR A 1 94 ? -3.495 9.812 14.223 1.00 92.56 94 THR A O 1
ATOM 754 N N . VAL A 1 95 ? -2.507 9.627 16.223 1.00 94.50 95 VAL A N 1
ATOM 755 C CA . VAL A 1 95 ? -3.712 9.230 16.961 1.00 94.50 95 VAL A CA 1
ATOM 756 C C . VAL A 1 95 ? -3.858 10.059 18.246 1.00 94.50 95 VAL A C 1
ATOM 758 O O . VAL A 1 95 ? -2.847 10.414 18.867 1.00 94.50 95 VAL A O 1
ATOM 761 N N . PRO A 1 96 ? -5.092 10.386 18.679 1.00 93.50 96 PRO A N 1
ATOM 762 C CA . PRO A 1 96 ? -5.309 11.293 19.798 1.00 93.50 96 PRO A CA 1
ATOM 763 C C . PRO A 1 96 ? -5.104 10.568 21.130 1.00 93.50 96 PRO A C 1
ATOM 765 O O . PRO A 1 96 ? -5.789 9.586 21.426 1.00 93.50 96 PRO A O 1
ATOM 768 N N . ALA A 1 97 ? -4.197 11.091 21.960 1.00 90.94 97 ALA A N 1
ATOM 769 C CA . ALA A 1 97 ? -3.903 10.548 23.287 1.00 90.94 97 ALA A CA 1
ATOM 770 C C . ALA A 1 97 ? -5.176 10.336 24.135 1.00 90.94 97 ALA A C 1
ATOM 772 O O . ALA A 1 97 ? -6.086 11.159 24.056 1.00 90.94 97 ALA A O 1
ATOM 773 N N . PRO A 1 98 ? -5.251 9.321 25.021 1.00 87.88 98 PRO A N 1
ATOM 774 C CA . PRO A 1 98 ? -6.426 9.094 25.874 1.00 87.88 98 PRO A CA 1
ATOM 775 C C . PRO A 1 98 ? -6.824 10.278 26.780 1.00 87.88 98 PRO A C 1
ATOM 777 O O . PRO A 1 98 ? -7.945 10.323 27.281 1.00 87.88 98 PRO A O 1
ATOM 780 N N . GLY A 1 99 ? -5.916 11.237 27.007 1.00 87.12 99 GLY A N 1
ATOM 781 C CA . GLY A 1 99 ? -6.187 12.497 27.712 1.00 87.12 99 GLY A CA 1
ATOM 782 C C . GLY A 1 99 ? -6.676 13.655 26.827 1.00 87.12 99 GLY A C 1
ATOM 783 O O . GLY A 1 99 ? -7.002 14.718 27.355 1.00 87.12 99 GLY A O 1
ATOM 784 N N . ASN A 1 100 ? -6.716 13.482 25.504 1.00 90.56 100 ASN A N 1
ATOM 785 C CA . ASN A 1 100 ? -7.202 14.473 24.547 1.00 90.56 100 ASN A CA 1
ATOM 786 C C . ASN A 1 100 ? -8.753 14.504 24.565 1.00 90.56 100 ASN A C 1
ATOM 788 O O . ASN A 1 100 ? -9.369 13.443 24.419 1.00 90.56 100 ASN A O 1
ATOM 792 N N . PRO A 1 101 ? -9.401 15.682 24.715 1.00 92.38 101 PRO A N 1
ATOM 793 C CA . PRO A 1 101 ? -10.862 15.817 24.731 1.00 92.38 101 PRO A CA 1
ATOM 794 C C . PRO A 1 101 ? -11.601 15.200 23.537 1.00 92.38 101 PRO A C 1
ATOM 796 O O . PRO A 1 101 ? -12.735 14.753 23.711 1.00 92.38 101 PRO A O 1
ATOM 799 N N . ASP A 1 102 ? -10.968 15.150 22.364 1.00 94.19 102 ASP A N 1
ATOM 800 C CA . ASP A 1 102 ? -11.574 14.662 21.122 1.00 94.19 102 ASP A CA 1
ATOM 801 C C . ASP A 1 102 ? -11.371 13.145 20.919 1.00 94.19 102 ASP A C 1
ATOM 803 O O . ASP A 1 102 ? -12.070 12.527 20.114 1.00 94.19 102 ASP A O 1
ATOM 807 N N . SER A 1 103 ? -10.490 12.502 21.701 1.00 94.12 103 SER A N 1
ATOM 808 C CA . SER A 1 103 ? -10.206 11.055 21.622 1.00 94.12 103 SER A CA 1
ATOM 809 C C . SER A 1 103 ? -11.466 10.163 21.725 1.00 94.12 103 SER A C 1
ATOM 811 O O . SER A 1 103 ? -11.620 9.263 20.896 1.00 94.12 103 SER A O 1
ATOM 813 N N . PRO A 1 104 ? -12.452 10.432 22.616 1.00 95.94 104 PRO A N 1
ATOM 814 C CA . PRO A 1 104 ? -13.710 9.675 22.658 1.00 95.94 104 PRO A CA 1
ATOM 815 C C . PRO A 1 104 ? -14.620 9.876 21.433 1.00 95.94 104 PRO A C 1
ATOM 817 O O . PRO A 1 104 ? -15.501 9.052 21.191 1.00 95.94 104 PRO A O 1
ATOM 820 N N . GLY A 1 105 ? -14.453 10.976 20.691 1.00 97.50 105 GLY A N 1
ATOM 821 C CA . GLY A 1 105 ? -15.208 11.284 19.472 1.00 97.50 105 GLY A CA 1
ATOM 822 C C . GLY A 1 105 ? -14.514 10.831 18.184 1.00 97.50 105 GLY A C 1
ATOM 823 O O . GLY A 1 105 ? -15.181 10.660 17.163 1.00 97.50 105 GLY A O 1
ATOM 824 N N . TRP A 1 106 ? -13.198 10.594 18.225 1.00 98.06 106 TRP A N 1
ATOM 825 C CA . TRP A 1 106 ? -12.379 10.324 17.042 1.00 98.06 106 TRP A CA 1
ATOM 826 C C . TRP A 1 106 ? -12.895 9.185 16.142 1.00 98.06 106 TRP A C 1
ATOM 828 O O . TRP A 1 106 ? -12.977 9.410 14.933 1.00 98.06 106 TRP A O 1
ATOM 838 N N . PRO A 1 107 ? -13.354 8.023 16.658 1.00 98.69 107 PRO A N 1
ATOM 839 C CA . PRO A 1 107 ? -13.906 6.961 15.811 1.00 98.69 107 PRO A CA 1
ATOM 840 C C . PRO A 1 107 ? -15.112 7.400 14.967 1.00 98.69 107 PRO A C 1
ATOM 842 O O . PRO A 1 107 ? -15.265 6.938 13.839 1.00 98.69 107 PRO A O 1
ATOM 845 N N . ALA A 1 108 ? -15.945 8.321 15.467 1.00 98.62 108 ALA A N 1
ATOM 846 C CA . ALA A 1 108 ? -17.068 8.866 14.704 1.00 98.62 108 ALA A CA 1
ATOM 847 C C . ALA A 1 108 ? -16.595 9.830 13.601 1.00 98.62 108 ALA A C 1
ATOM 849 O O . ALA A 1 108 ? -17.094 9.766 12.481 1.00 98.62 108 ALA A O 1
ATOM 850 N N . ALA A 1 109 ? -15.582 10.659 13.879 1.00 98.44 109 ALA A N 1
ATOM 851 C CA . ALA A 1 109 ? -14.971 11.529 12.871 1.00 98.44 109 ALA A CA 1
ATOM 852 C C . ALA A 1 109 ? -14.287 10.729 11.744 1.00 98.44 109 ALA A C 1
ATOM 854 O O . ALA A 1 109 ? -14.371 11.110 10.576 1.00 98.44 109 ALA A O 1
ATOM 855 N N . VAL A 1 110 ? -13.665 9.586 12.067 1.00 98.75 110 VAL A N 1
ATOM 856 C CA . VAL A 1 110 ? -13.142 8.655 11.053 1.00 98.75 110 VAL A CA 1
ATOM 857 C C . VAL A 1 110 ? -14.282 8.014 10.250 1.00 98.75 110 VAL A C 1
ATOM 859 O O . VAL A 1 110 ? -14.189 7.935 9.029 1.00 98.75 110 VAL A O 1
ATOM 862 N N . VAL A 1 111 ? -15.392 7.622 10.885 1.00 98.81 111 VAL A N 1
ATOM 863 C CA . VAL A 1 111 ? -16.579 7.109 10.171 1.00 98.81 111 VAL A CA 1
ATOM 864 C C . VAL A 1 111 ? -17.166 8.146 9.204 1.00 98.81 111 VAL A C 1
ATOM 866 O O . VAL A 1 111 ? -17.525 7.779 8.087 1.00 98.81 111 VAL A O 1
ATOM 869 N N . ASP A 1 112 ? -17.214 9.432 9.559 1.00 98.44 112 ASP A N 1
ATOM 870 C CA . ASP A 1 112 ? -17.661 10.498 8.646 1.00 98.44 112 ASP A CA 1
ATOM 871 C C . ASP A 1 112 ? -16.696 10.714 7.461 1.00 98.44 112 ASP A C 1
ATOM 873 O O . ASP A 1 112 ? -17.135 10.964 6.329 1.00 98.44 112 ASP A O 1
ATOM 877 N N . LEU A 1 113 ? -15.388 10.536 7.679 1.00 98.50 113 LEU A N 1
ATOM 878 C CA . LEU A 1 113 ? -14.376 10.528 6.618 1.00 98.50 113 LEU A CA 1
ATOM 879 C C . LEU A 1 113 ? -14.579 9.348 5.659 1.00 98.50 113 LEU A C 1
ATOM 881 O O . LEU A 1 113 ? -14.717 9.561 4.451 1.00 98.50 113 LEU A O 1
ATOM 885 N N . VAL A 1 114 ? -14.694 8.128 6.190 1.00 98.50 114 VAL A N 1
ATOM 886 C CA . VAL A 1 114 ? -14.982 6.915 5.408 1.00 98.50 114 VAL A CA 1
ATOM 887 C C . VAL A 1 114 ? -16.294 7.073 4.637 1.00 98.50 114 VAL A C 1
ATOM 889 O O . VAL A 1 114 ? -16.339 6.835 3.432 1.00 98.50 114 VAL A O 1
ATOM 892 N N . ASN A 1 115 ? -17.359 7.561 5.278 1.00 98.38 115 ASN A N 1
ATOM 893 C CA . ASN A 1 115 ? -18.652 7.811 4.635 1.00 98.38 115 ASN A CA 1
ATOM 894 C C . ASN A 1 115 ? -18.555 8.789 3.454 1.00 98.38 115 ASN A C 1
ATOM 896 O O . ASN A 1 115 ? -19.259 8.612 2.454 1.00 98.38 115 ASN A O 1
ATOM 900 N N . THR A 1 116 ? -17.678 9.790 3.535 1.00 98.06 116 THR A N 1
ATOM 901 C CA . THR A 1 116 ? -17.455 10.746 2.442 1.00 98.06 116 THR A CA 1
ATOM 902 C C . THR A 1 116 ? -16.774 10.078 1.239 1.00 98.06 116 THR A C 1
ATOM 904 O O . THR A 1 116 ? -17.145 10.356 0.099 1.00 98.06 116 THR A O 1
ATOM 907 N N . LEU A 1 117 ? -15.836 9.154 1.474 1.00 97.44 117 LEU A N 1
ATOM 908 C CA . LEU A 1 117 ? -14.946 8.594 0.444 1.00 97.44 117 LEU A CA 1
ATOM 909 C C . LEU A 1 117 ? -15.307 7.169 -0.030 1.00 97.44 117 LEU A C 1
ATOM 911 O O . LEU A 1 117 ? -14.771 6.713 -1.037 1.00 97.44 117 LEU A O 1
ATOM 915 N N . ALA A 1 118 ? -16.249 6.476 0.619 1.00 95.19 118 ALA A N 1
ATOM 916 C CA . ALA A 1 118 ? -16.574 5.061 0.371 1.00 95.19 118 ALA A CA 1
ATOM 917 C C . ALA A 1 118 ? -17.167 4.701 -1.017 1.00 95.19 118 ALA A C 1
ATOM 919 O O . ALA A 1 118 ? -17.473 3.539 -1.254 1.00 95.19 118 ALA A O 1
ATOM 920 N N . ASP A 1 119 ? -17.345 5.633 -1.960 1.00 94.00 119 ASP A N 1
ATOM 921 C CA . ASP A 1 119 ? -17.576 5.252 -3.372 1.00 94.00 119 ASP A CA 1
ATOM 922 C C . ASP A 1 119 ? -16.261 5.056 -4.158 1.00 94.00 119 ASP A C 1
ATOM 924 O O . ASP A 1 119 ? -16.306 4.553 -5.280 1.00 94.00 119 ASP A O 1
ATOM 928 N N . PHE A 1 120 ? -15.115 5.449 -3.583 1.00 95.62 120 PHE A N 1
ATOM 929 C CA . PHE A 1 120 ? -13.809 5.560 -4.252 1.00 95.62 120 PHE A CA 1
ATOM 930 C C . PHE A 1 120 ? -12.629 4.969 -3.455 1.00 95.62 120 PHE A C 1
ATOM 932 O O . PHE A 1 120 ? -11.559 4.779 -4.023 1.00 95.62 120 PHE A O 1
ATOM 939 N N . CYS A 1 121 ? -12.810 4.672 -2.165 1.00 96.12 121 CYS A N 1
ATOM 940 C CA . CYS A 1 121 ? -11.833 3.996 -1.307 1.00 96.12 121 CYS A CA 1
ATOM 941 C C . CYS A 1 121 ? -12.540 2.983 -0.378 1.00 96.12 121 CYS A C 1
ATOM 943 O O . CYS A 1 121 ? -13.757 3.054 -0.161 1.00 96.12 121 CYS A O 1
ATOM 945 N N . HIS A 1 122 ? -11.781 2.014 0.135 1.00 97.69 122 HIS A N 1
ATOM 946 C CA . HIS A 1 122 ? -12.195 1.057 1.169 1.00 97.69 122 HIS A CA 1
ATOM 947 C C . HIS A 1 122 ? -11.030 0.507 2.020 1.00 97.69 122 HIS A C 1
ATOM 949 O O . HIS A 1 122 ? -11.274 -0.326 2.892 1.00 97.69 122 HIS A O 1
ATOM 955 N N . ILE A 1 123 ? -9.791 0.964 1.798 1.00 98.50 123 ILE A N 1
ATOM 956 C CA . ILE A 1 123 ? -8.592 0.519 2.523 1.00 98.50 123 ILE A CA 1
ATOM 957 C C . ILE A 1 123 ? -8.083 1.698 3.360 1.00 98.50 123 ILE A C 1
ATOM 959 O O . ILE A 1 123 ? -7.710 2.740 2.818 1.00 98.50 123 ILE A O 1
ATOM 963 N N . TRP A 1 124 ? -8.088 1.537 4.683 1.00 98.75 124 TRP A N 1
ATOM 964 C CA . TRP A 1 124 ? -7.914 2.629 5.644 1.00 98.75 124 TRP A CA 1
ATOM 965 C C . TRP A 1 124 ? -6.747 2.335 6.585 1.00 98.75 124 TRP A C 1
ATOM 967 O O . TRP A 1 124 ? -6.853 1.442 7.422 1.00 98.75 124 TRP A O 1
ATOM 977 N N . VAL A 1 125 ? -5.647 3.082 6.487 1.00 98.81 125 VAL A N 1
ATOM 978 C CA . VAL A 1 125 ? -4.528 2.978 7.437 1.00 98.81 125 VAL A CA 1
ATOM 979 C C . VAL A 1 125 ? -4.832 3.860 8.641 1.00 98.81 125 VAL A C 1
ATOM 981 O O . VAL A 1 125 ? -4.969 5.075 8.493 1.00 98.81 125 VAL A O 1
ATOM 984 N N . ILE A 1 126 ? -4.948 3.271 9.832 1.00 98.12 126 ILE A N 1
ATOM 985 C CA . ILE A 1 126 ? -5.235 4.040 11.052 1.00 98.12 126 ILE A CA 1
ATOM 986 C C . ILE A 1 126 ? -3.920 4.513 11.666 1.00 98.12 126 ILE A C 1
ATOM 988 O O . ILE A 1 126 ? -3.361 3.854 12.542 1.00 98.12 126 ILE A O 1
ATOM 992 N N . GLY A 1 127 ? -3.443 5.660 11.191 1.00 95.62 127 GLY A N 1
ATOM 993 C CA . GLY A 1 127 ? -2.253 6.343 11.680 1.00 95.62 127 GLY A CA 1
ATOM 994 C C . GLY A 1 127 ? -0.947 6.049 10.934 1.00 95.62 127 GLY A C 1
ATOM 995 O O . GLY A 1 127 ? -0.901 5.271 9.981 1.00 95.62 127 GLY A O 1
ATOM 996 N N . ASN A 1 128 ? 0.142 6.631 11.429 1.00 94.81 128 ASN A N 1
ATOM 997 C CA . ASN A 1 128 ? 1.490 6.586 10.894 1.00 94.81 128 ASN A CA 1
ATOM 998 C C . ASN A 1 128 ? 2.525 6.412 12.014 1.00 94.81 128 ASN A C 1
ATOM 1000 O O . ASN A 1 128 ? 2.575 7.240 12.918 1.00 94.81 128 ASN A O 1
ATOM 1004 N N . GLU A 1 129 ? 3.394 5.407 11.921 1.00 93.81 129 GLU A N 1
ATOM 1005 C CA . GLU A 1 129 ? 4.662 5.319 12.665 1.00 93.81 129 GLU A CA 1
ATOM 1006 C C . GLU A 1 129 ? 4.606 5.632 14.187 1.00 93.81 129 GLU A C 1
ATOM 1008 O O . GLU A 1 129 ? 5.431 6.392 14.707 1.00 93.81 129 GLU A O 1
ATOM 1013 N N . PRO A 1 130 ? 3.673 5.060 14.973 1.00 92.25 130 PRO A N 1
ATOM 1014 C CA . PRO A 1 130 ? 3.473 5.381 16.400 1.00 92.25 130 PRO A CA 1
ATOM 1015 C C . PRO A 1 130 ? 4.694 5.141 17.309 1.00 92.25 130 PRO A C 1
ATOM 1017 O O . PRO A 1 130 ? 4.783 5.695 18.409 1.00 92.25 130 PRO A O 1
ATOM 1020 N N . ASN A 1 131 ? 5.650 4.337 16.842 1.00 90.38 131 ASN A N 1
ATOM 1021 C CA . ASN A 1 131 ? 6.943 4.069 17.468 1.00 90.38 131 ASN A CA 1
ATOM 1022 C C . ASN A 1 131 ? 8.010 5.156 17.186 1.00 90.38 131 ASN A C 1
ATOM 1024 O O . ASN A 1 131 ? 9.147 5.021 17.643 1.00 90.38 131 ASN A O 1
ATOM 1028 N N . HIS A 1 132 ? 7.694 6.213 16.427 1.00 84.56 132 HIS A N 1
ATOM 1029 C CA . HIS A 1 132 ? 8.612 7.319 16.153 1.00 84.56 132 HIS A CA 1
ATOM 1030 C C . HIS A 1 132 ? 8.756 8.246 17.372 1.00 84.56 132 HIS A C 1
ATOM 1032 O O . HIS A 1 132 ? 7.809 8.902 17.805 1.00 84.56 132 HIS A O 1
ATOM 1038 N N . ILE A 1 133 ? 9.975 8.354 17.908 1.00 71.25 133 ILE A N 1
ATOM 1039 C CA . ILE A 1 133 ? 10.264 9.141 19.115 1.00 71.25 133 ILE A CA 1
ATOM 1040 C C . ILE A 1 133 ? 10.173 10.645 18.837 1.00 71.25 133 ILE A C 1
ATOM 1042 O O . ILE A 1 133 ? 10.806 11.160 17.917 1.00 71.25 133 ILE A O 1
ATOM 1046 N N . GLY A 1 134 ? 9.430 11.361 19.683 1.00 65.88 134 GLY A N 1
ATOM 1047 C CA . GLY A 1 134 ? 9.350 12.822 19.673 1.00 65.88 134 GLY A CA 1
ATOM 1048 C C . GLY A 1 134 ? 8.468 13.403 18.569 1.00 65.88 134 GLY A C 1
ATOM 1049 O O . GLY A 1 134 ? 8.490 14.615 18.372 1.00 65.88 134 GLY A O 1
ATOM 1050 N N . ALA A 1 135 ? 7.698 12.569 17.864 1.00 65.50 135 ALA A N 1
ATOM 1051 C CA . ALA A 1 135 ? 6.759 13.033 16.846 1.00 65.50 135 ALA A CA 1
ATOM 1052 C C . ALA A 1 135 ? 5.474 13.632 17.445 1.00 65.50 135 ALA A C 1
ATOM 1054 O O . ALA A 1 135 ? 4.860 14.471 16.796 1.00 65.50 135 ALA A O 1
ATOM 1055 N N . TYR A 1 136 ? 5.078 13.227 18.662 1.00 78.94 136 TYR A N 1
ATOM 1056 C CA . TYR A 1 136 ? 3.711 13.419 19.165 1.00 78.94 136 TYR A CA 1
ATOM 1057 C C . TYR A 1 136 ? 3.621 14.329 20.398 1.00 78.94 136 TYR A C 1
ATOM 1059 O O . TYR A 1 136 ? 3.983 13.929 21.504 1.00 78.94 136 TYR A O 1
ATOM 1067 N N . GLU A 1 137 ? 3.085 15.543 20.219 1.00 69.00 137 GLU A N 1
ATOM 1068 C CA . GLU A 1 137 ? 3.095 16.618 21.234 1.00 69.00 137 GLU A CA 1
ATOM 1069 C C . GLU A 1 137 ? 2.366 16.281 22.549 1.00 69.00 137 GLU A C 1
ATOM 1071 O O . GLU A 1 137 ? 2.741 16.785 23.608 1.00 69.00 137 GLU A O 1
ATOM 1076 N N . HIS A 1 138 ? 1.319 15.449 22.490 1.00 76.88 138 HIS A N 1
ATOM 1077 C CA . HIS A 1 138 ? 0.400 15.197 23.611 1.00 76.88 138 HIS A CA 1
ATOM 1078 C C . HIS A 1 138 ? 0.535 13.805 24.250 1.00 76.88 138 HIS A C 1
ATOM 1080 O O . HIS A 1 138 ? -0.257 13.452 25.127 1.00 76.88 138 HIS A O 1
ATOM 1086 N N . TRP A 1 139 ? 1.542 13.021 23.853 1.00 83.25 139 TRP A N 1
ATOM 1087 C CA . TRP A 1 139 ? 1.828 11.709 24.441 1.00 83.25 139 TRP A CA 1
ATOM 1088 C C . TRP A 1 139 ? 2.967 11.806 25.478 1.00 83.25 139 TRP A C 1
ATOM 1090 O O . TRP A 1 139 ? 3.971 12.458 25.188 1.00 83.25 139 TRP A O 1
ATOM 1100 N N . PRO A 1 140 ? 2.856 11.183 26.676 1.00 67.12 140 PRO A N 1
ATOM 1101 C CA . PRO A 1 140 ? 3.739 11.474 27.819 1.00 67.12 140 PRO A CA 1
ATOM 1102 C C . PRO A 1 140 ? 5.247 11.359 27.560 1.00 67.12 140 PRO A C 1
ATOM 1104 O O . PRO A 1 140 ? 6.010 12.176 28.072 1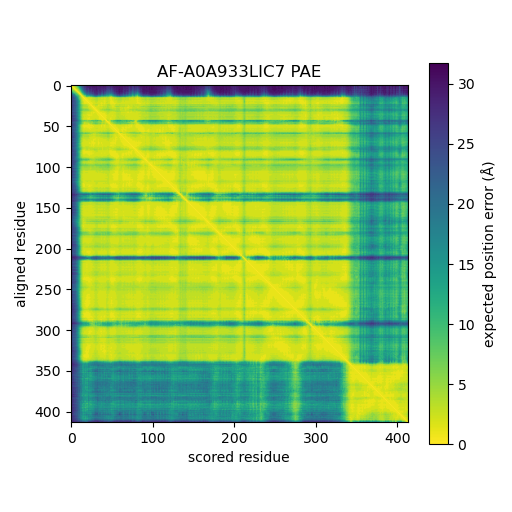.00 67.12 140 PRO A O 1
ATOM 1107 N N . ASP A 1 141 ? 5.656 10.383 26.746 1.00 69.88 141 ASP A N 1
ATOM 1108 C CA . ASP A 1 141 ? 7.054 10.105 26.391 1.00 69.88 141 ASP A CA 1
ATOM 1109 C C . ASP A 1 141 ? 7.347 10.388 24.900 1.00 69.88 141 ASP A C 1
ATOM 1111 O O . ASP A 1 141 ? 8.297 9.856 24.323 1.00 69.88 141 ASP A O 1
ATOM 1115 N N . GLY A 1 142 ? 6.504 11.191 24.232 1.00 74.69 142 GLY A N 1
ATOM 1116 C CA . GLY A 1 142 ? 6.634 11.531 22.806 1.00 74.69 142 GLY A CA 1
ATOM 1117 C C . GLY A 1 142 ? 6.519 10.338 21.845 1.00 74.69 142 GLY A C 1
ATOM 1118 O O . GLY A 1 142 ? 6.916 10.449 20.688 1.00 74.69 142 GLY A O 1
ATOM 1119 N N . THR A 1 143 ? 6.011 9.206 22.333 1.00 78.12 143 THR A N 1
ATOM 1120 C CA . THR A 1 143 ? 5.765 7.937 21.631 1.00 78.12 143 THR A CA 1
ATOM 1121 C C . THR A 1 143 ? 4.402 7.397 22.054 1.00 78.12 143 THR A C 1
ATOM 1123 O O . THR A 1 143 ? 3.902 7.744 23.126 1.00 78.12 143 THR A O 1
ATOM 1126 N N . ILE A 1 144 ? 3.797 6.548 21.225 1.00 91.62 144 ILE A N 1
ATOM 1127 C CA . ILE A 1 144 ? 2.514 5.909 21.527 1.00 91.62 144 ILE A CA 1
ATOM 1128 C C . ILE A 1 144 ? 2.780 4.476 22.017 1.00 91.62 144 ILE A C 1
ATOM 1130 O O . ILE A 1 144 ? 3.377 3.692 21.273 1.00 91.62 144 ILE A O 1
ATOM 1134 N N . PRO A 1 145 ? 2.356 4.089 23.235 1.00 93.12 145 PRO A N 1
ATOM 1135 C CA . PRO A 1 145 ? 2.494 2.715 23.708 1.00 93.12 145 PRO A CA 1
ATOM 1136 C C . PRO A 1 145 ? 1.695 1.720 22.844 1.00 93.12 145 PRO A C 1
ATOM 1138 O O . PRO A 1 145 ? 0.559 2.027 22.465 1.00 93.12 145 PRO A O 1
ATOM 1141 N N . PRO A 1 146 ? 2.222 0.506 22.581 1.00 95.56 146 PRO A N 1
ATOM 1142 C CA . PRO A 1 146 ? 1.558 -0.502 21.748 1.00 95.56 146 PRO A CA 1
ATOM 1143 C C . PRO A 1 146 ? 0.107 -0.805 22.152 1.00 95.56 146 PRO A C 1
ATOM 1145 O O . PRO A 1 146 ? -0.782 -0.868 21.304 1.00 95.56 146 PRO A O 1
ATOM 1148 N N . ALA A 1 147 ? -0.154 -0.925 23.458 1.00 96.31 147 ALA A N 1
ATOM 1149 C CA . ALA A 1 147 ? -1.482 -1.221 23.995 1.00 96.31 147 ALA A CA 1
ATOM 1150 C C . ALA A 1 147 ? -2.484 -0.057 23.849 1.00 96.31 147 ALA A C 1
ATOM 1152 O O . ALA A 1 147 ? -3.674 -0.300 23.642 1.00 96.31 147 ALA A O 1
ATOM 1153 N N . ASP A 1 148 ? -2.021 1.196 23.924 1.00 95.56 148 ASP A N 1
ATOM 1154 C CA . ASP A 1 148 ? -2.877 2.367 23.710 1.00 95.56 148 ASP A CA 1
ATOM 1155 C C . ASP A 1 148 ? -3.212 2.533 22.221 1.00 95.56 148 ASP A C 1
ATOM 1157 O O . ASP A 1 148 ? -4.371 2.782 21.882 1.00 95.56 148 ASP A O 1
ATOM 1161 N N . TYR A 1 149 ? -2.243 2.303 21.321 1.00 96.69 149 TYR A N 1
ATOM 1162 C CA . TYR A 1 149 ? -2.530 2.222 19.885 1.00 96.69 149 TYR A CA 1
ATOM 1163 C C . TYR A 1 149 ? -3.547 1.115 19.587 1.00 96.69 149 TYR A C 1
ATOM 1165 O O . TYR A 1 149 ? -4.552 1.372 18.931 1.00 96.69 149 TYR A O 1
ATOM 1173 N N . ALA A 1 150 ? -3.332 -0.098 20.103 1.00 98.19 150 ALA A N 1
ATOM 1174 C CA . ALA A 1 150 ? -4.222 -1.239 19.901 1.00 98.19 150 ALA A CA 1
ATOM 1175 C C . ALA A 1 150 ? -5.670 -0.956 20.344 1.00 98.19 150 ALA A C 1
ATOM 1177 O O . ALA A 1 150 ? -6.622 -1.309 19.642 1.00 98.19 150 ALA A O 1
ATOM 1178 N N . ALA A 1 151 ? -5.854 -0.274 21.480 1.00 97.88 151 ALA A N 1
ATOM 1179 C CA . ALA A 1 151 ? -7.171 0.153 21.948 1.00 97.88 151 ALA A CA 1
ATOM 1180 C C . ALA A 1 151 ? -7.831 1.169 20.995 1.00 97.88 151 ALA A C 1
ATOM 1182 O O . ALA A 1 151 ? -9.024 1.055 20.701 1.00 97.88 151 ALA A O 1
ATOM 1183 N N . ILE A 1 152 ? -7.060 2.133 20.480 1.00 97.88 152 ILE A N 1
ATOM 1184 C CA . ILE A 1 152 ? -7.533 3.137 19.519 1.00 97.88 152 ILE A CA 1
ATOM 1185 C C . ILE A 1 152 ? -7.871 2.490 18.164 1.00 97.88 152 ILE A C 1
ATOM 1187 O O . ILE A 1 152 ? -8.977 2.697 17.659 1.00 97.88 152 ILE A O 1
ATOM 1191 N N . TYR A 1 153 ? -6.978 1.660 17.614 1.00 98.56 153 TYR A N 1
ATOM 1192 C CA . TYR A 1 153 ? -7.175 0.902 16.374 1.00 98.56 153 TYR A CA 1
ATOM 1193 C C . TYR A 1 153 ? -8.478 0.102 16.416 1.00 98.56 153 TYR A C 1
ATOM 1195 O O . TYR A 1 153 ? -9.338 0.293 15.559 1.00 98.56 153 TYR A O 1
ATOM 1203 N N . ARG A 1 154 ? -8.687 -0.712 17.461 1.00 98.38 154 ARG A N 1
ATOM 1204 C CA . ARG A 1 154 ? -9.926 -1.490 17.635 1.00 98.38 154 ARG A CA 1
ATOM 1205 C C . ARG A 1 154 ? -11.165 -0.603 17.724 1.00 98.38 154 ARG A C 1
ATOM 1207 O O . ARG A 1 154 ? -12.200 -0.945 17.156 1.00 98.38 154 ARG A O 1
ATOM 1214 N N . SER A 1 155 ? -11.077 0.534 18.415 1.00 98.31 155 SER A N 1
ATOM 1215 C CA . SER A 1 155 ? -12.186 1.488 18.535 1.00 98.31 155 SER A CA 1
ATOM 1216 C C . SER A 1 155 ? -12.600 2.048 17.167 1.00 98.31 155 SER A C 1
ATOM 1218 O O . SER A 1 155 ? -13.779 2.018 16.813 1.00 98.31 155 SER A O 1
ATOM 1220 N N . VAL A 1 156 ? -11.628 2.471 16.352 1.00 98.69 156 VAL A N 1
ATOM 1221 C CA . VAL A 1 156 ? -11.858 2.983 14.991 1.00 98.69 156 VAL A CA 1
ATOM 1222 C C . VAL A 1 156 ? -12.317 1.880 14.036 1.00 98.69 156 VAL A C 1
ATOM 1224 O O . VAL A 1 156 ? -13.335 2.038 13.366 1.00 98.69 156 VAL A O 1
ATOM 1227 N N . ARG A 1 157 ? -11.624 0.737 14.011 1.00 98.62 157 ARG A N 1
ATOM 1228 C CA . ARG A 1 157 ? -11.940 -0.419 13.160 1.00 98.62 157 ARG A CA 1
ATOM 1229 C C . ARG A 1 157 ? -13.362 -0.915 13.399 1.00 98.62 157 ARG A C 1
ATOM 1231 O O . ARG A 1 157 ? -14.135 -1.067 12.455 1.00 98.62 157 ARG A O 1
ATOM 1238 N N . ASN A 1 158 ? -13.755 -1.087 14.660 1.00 98.56 158 ASN A N 1
ATOM 1239 C CA . ASN A 1 158 ? -15.109 -1.524 14.991 1.00 98.56 158 ASN A CA 1
ATOM 1240 C C . ASN A 1 158 ? -16.161 -0.421 14.752 1.00 98.56 158 ASN A C 1
ATOM 1242 O O . ASN A 1 158 ? -17.299 -0.749 14.418 1.00 98.56 158 ASN A O 1
ATOM 1246 N N . ALA A 1 159 ? -15.814 0.870 14.837 1.00 98.75 159 ALA A N 1
ATOM 1247 C CA . ALA A 1 159 ? -16.710 1.952 14.416 1.00 98.75 159 ALA A CA 1
ATOM 1248 C C . ALA A 1 159 ? -16.956 1.935 12.894 1.00 98.75 159 ALA A C 1
ATOM 1250 O O . ALA A 1 159 ? -18.109 2.013 12.469 1.00 98.75 159 ALA A O 1
ATOM 1251 N N . ILE A 1 160 ? -15.912 1.743 12.079 1.00 98.75 160 ILE A N 1
ATOM 1252 C CA . ILE A 1 160 ? -16.024 1.600 10.617 1.00 98.75 160 ILE A CA 1
ATOM 1253 C C . ILE A 1 160 ? -16.936 0.416 10.265 1.00 98.75 160 ILE A C 1
ATOM 1255 O O . ILE A 1 160 ? -17.953 0.613 9.602 1.00 98.75 160 ILE A O 1
ATOM 1259 N N . HIS A 1 161 ? -16.649 -0.787 10.774 1.00 98.31 161 HIS A N 1
ATOM 1260 C CA . HIS A 1 161 ? -17.433 -1.997 10.463 1.00 98.31 161 HIS A CA 1
ATOM 1261 C C . HIS A 1 161 ? -18.887 -1.973 10.957 1.00 98.31 161 HIS A C 1
ATOM 1263 O O . HIS A 1 161 ? -19.721 -2.699 10.420 1.00 98.31 161 HIS A O 1
ATOM 1269 N N . THR A 1 162 ? -19.219 -1.160 11.964 1.00 98.19 162 THR A N 1
ATOM 1270 C CA . THR A 1 162 ? -20.596 -1.064 12.493 1.00 98.19 162 THR A CA 1
ATOM 1271 C C . THR A 1 162 ? -21.397 0.119 11.958 1.00 98.19 162 THR A C 1
ATOM 1273 O O . THR A 1 162 ? -22.627 0.049 11.951 1.00 98.19 162 THR A O 1
ATOM 1276 N N . SER A 1 163 ? -20.732 1.209 11.559 1.00 98.38 163 SER A N 1
ATOM 1277 C CA . SER A 1 163 ? -21.375 2.520 11.375 1.00 98.38 163 SER A CA 1
ATOM 1278 C C . SER A 1 163 ? -21.048 3.219 10.050 1.00 98.38 163 SER A C 1
ATOM 1280 O O . SER A 1 163 ? -21.754 4.161 9.685 1.00 98.38 163 SER A O 1
ATOM 1282 N N . ALA A 1 164 ? -20.023 2.785 9.309 1.00 98.25 164 ALA A N 1
ATOM 1283 C CA . ALA A 1 164 ? -19.770 3.299 7.966 1.00 98.25 164 ALA A CA 1
ATOM 1284 C C . ALA A 1 164 ? -20.698 2.646 6.928 1.00 98.25 164 ALA A C 1
ATOM 1286 O O . ALA A 1 164 ? -21.099 1.487 7.047 1.00 98.25 164 ALA A O 1
ATOM 1287 N N . ARG A 1 165 ? -21.023 3.380 5.859 1.00 96.88 165 ARG A N 1
ATOM 1288 C CA . ARG A 1 165 ? -21.733 2.824 4.701 1.00 96.88 165 ARG A CA 1
ATOM 1289 C C . ARG A 1 165 ? -20.857 1.810 3.965 1.00 96.88 165 ARG A C 1
ATOM 1291 O O . ARG A 1 165 ? -19.640 1.971 3.895 1.00 96.88 165 ARG A O 1
ATOM 1298 N N . SER A 1 166 ? -21.483 0.812 3.347 1.00 93.12 166 SER A N 1
ATOM 1299 C CA . SER A 1 166 ? -20.809 -0.133 2.449 1.00 93.12 166 SER A CA 1
ATOM 1300 C C . SER A 1 166 ? -20.101 0.591 1.300 1.00 93.12 166 SER A C 1
ATOM 1302 O O . SER A 1 166 ? -20.722 1.440 0.646 1.00 93.12 166 SER A O 1
ATOM 1304 N N . SER A 1 167 ? -18.852 0.214 1.016 1.00 91.50 167 SER A N 1
ATOM 1305 C CA . SER A 1 167 ? -18.179 0.618 -0.221 1.00 91.50 167 SER A CA 1
ATOM 1306 C C . SER A 1 167 ? -18.705 -0.169 -1.429 1.00 91.50 167 SER A C 1
ATOM 1308 O O . SER A 1 167 ? -19.373 -1.194 -1.283 1.00 91.50 167 SER A O 1
ATOM 1310 N N . ARG A 1 168 ? -18.436 0.339 -2.638 1.00 86.38 168 ARG A N 1
ATOM 1311 C CA . ARG A 1 168 ? -18.698 -0.363 -3.912 1.00 86.38 168 ARG A CA 1
ATOM 1312 C C . ARG A 1 168 ? -17.492 -1.145 -4.431 1.00 86.38 168 ARG A C 1
ATOM 1314 O O . ARG A 1 168 ? -17.640 -1.878 -5.405 1.00 86.38 168 ARG A O 1
ATOM 1321 N N . LEU A 1 169 ? -16.325 -0.952 -3.818 1.00 89.69 169 LEU A N 1
ATOM 1322 C CA . LEU A 1 169 ? -15.084 -1.647 -4.167 1.00 89.69 169 LEU A CA 1
ATOM 1323 C C . LEU A 1 169 ? -15.010 -2.998 -3.439 1.00 89.69 169 LEU A C 1
ATOM 1325 O O . LEU A 1 169 ? -14.772 -4.027 -4.061 1.00 89.69 169 LEU A O 1
ATOM 1329 N N . GLY A 1 170 ? -15.376 -3.019 -2.154 1.00 90.81 170 GLY A N 1
ATOM 1330 C CA . GLY A 1 170 ? -15.505 -4.242 -1.366 1.00 90.81 170 GLY A CA 1
ATOM 1331 C C . GLY A 1 170 ? -15.939 -3.972 0.080 1.00 90.81 170 GLY A C 1
ATOM 1332 O O . GLY A 1 170 ? -16.470 -2.897 0.379 1.00 90.81 170 GLY A O 1
ATOM 1333 N N . PRO A 1 171 ? -15.710 -4.928 0.998 1.00 94.62 171 PRO A N 1
ATOM 1334 C CA . PRO A 1 171 ? -15.669 -4.658 2.433 1.00 94.62 171 PRO A CA 1
ATOM 1335 C C . PRO A 1 171 ? -14.630 -3.576 2.762 1.00 94.62 171 PRO A C 1
ATOM 1337 O O . PRO A 1 171 ? -13.674 -3.385 2.008 1.00 94.62 171 PRO A O 1
ATOM 1340 N N . HIS A 1 172 ? -14.787 -2.898 3.900 1.00 97.88 172 HIS A N 1
ATOM 1341 C CA . HIS A 1 172 ? -13.729 -2.031 4.426 1.00 97.88 172 HIS A CA 1
ATOM 1342 C C . HIS A 1 172 ? -12.593 -2.879 5.000 1.00 97.88 172 HIS A C 1
ATOM 1344 O O . HIS A 1 172 ? -12.852 -3.844 5.715 1.00 97.88 172 HIS A O 1
ATOM 1350 N N . VAL A 1 173 ? -11.352 -2.497 4.714 1.00 98.31 173 VAL A N 1
ATOM 1351 C CA . VAL A 1 173 ? -10.134 -3.125 5.239 1.00 98.31 173 VAL A CA 1
ATOM 1352 C C . VAL A 1 173 ? -9.412 -2.082 6.083 1.00 98.31 173 VAL A C 1
ATOM 1354 O O . VAL A 1 173 ? -8.863 -1.117 5.551 1.00 98.31 173 VAL A O 1
ATOM 1357 N N . VAL A 1 174 ? -9.452 -2.228 7.406 1.00 98.75 174 VAL A N 1
ATOM 1358 C CA . VAL A 1 174 ? -8.857 -1.261 8.334 1.00 98.75 174 VAL A CA 1
ATOM 1359 C C . VAL A 1 174 ? -7.467 -1.748 8.737 1.00 98.75 174 VAL A C 1
ATOM 1361 O O . VAL A 1 174 ? -7.311 -2.610 9.601 1.00 98.75 174 VAL A O 1
ATOM 1364 N N . LEU A 1 175 ? -6.444 -1.219 8.073 1.00 98.81 175 LEU A N 1
ATOM 1365 C CA . LEU A 1 175 ? -5.057 -1.635 8.235 1.00 98.81 175 LEU A CA 1
ATOM 1366 C C . LEU A 1 175 ? -4.467 -1.132 9.555 1.00 98.81 175 LEU A C 1
ATOM 1368 O O . LEU A 1 175 ? -4.613 0.037 9.928 1.00 98.81 175 LEU A O 1
ATOM 1372 N N . PHE A 1 176 ? -3.749 -2.029 10.227 1.00 96.81 176 PHE A N 1
ATOM 1373 C CA . PHE A 1 176 ? -2.815 -1.691 11.293 1.00 96.81 176 PHE A CA 1
ATOM 1374 C C . PHE A 1 176 ? -1.748 -0.726 10.754 1.00 96.81 176 PHE A C 1
ATOM 1376 O O . PHE A 1 176 ? -1.292 -0.886 9.621 1.00 96.81 176 PHE A O 1
ATOM 1383 N N . THR A 1 177 ? -1.360 0.269 11.549 1.00 96.44 177 THR A N 1
ATOM 1384 C CA . THR A 1 177 ? -0.381 1.300 11.164 1.00 96.44 177 THR A CA 1
ATOM 1385 C C . THR A 1 177 ? 1.010 0.727 10.842 1.00 96.44 177 THR A C 1
ATOM 1387 O O . THR A 1 177 ? 1.430 -0.241 11.486 1.00 96.44 177 THR A O 1
ATOM 1390 N N . PRO A 1 178 ? 1.750 1.335 9.896 1.00 96.81 178 PRO A N 1
ATOM 1391 C CA . PRO A 1 178 ? 3.160 1.032 9.679 1.00 96.81 178 PRO A CA 1
ATOM 1392 C C . PRO A 1 178 ? 4.027 1.532 10.841 1.00 96.81 178 PRO A C 1
ATOM 1394 O O . PRO A 1 178 ? 3.662 2.461 11.559 1.00 96.81 178 PRO A O 1
ATOM 1397 N N . VAL A 1 179 ? 5.216 0.950 10.997 1.00 94.25 179 VAL A N 1
ATOM 1398 C CA . VAL A 1 179 ? 6.207 1.340 12.012 1.00 94.25 179 VAL A CA 1
ATOM 1399 C C . VAL A 1 179 ? 7.416 2.034 11.380 1.00 94.25 179 VAL A C 1
ATOM 1401 O O . VAL A 1 179 ? 7.968 1.546 10.397 1.00 94.25 179 VAL A O 1
ATOM 1404 N N . ALA A 1 180 ? 7.883 3.133 11.987 1.00 90.06 180 ALA A N 1
ATOM 1405 C CA . ALA A 1 180 ? 9.119 3.813 11.588 1.00 90.06 180 ALA A CA 1
ATOM 1406 C C . ALA A 1 180 ? 10.298 2.833 11.639 1.00 90.06 180 ALA A C 1
ATOM 1408 O O . ALA A 1 180 ? 10.407 2.138 12.655 1.00 90.06 180 ALA A O 1
ATOM 1409 N N . PRO A 1 181 ? 11.202 2.790 10.640 1.00 85.12 181 PRO A N 1
ATOM 1410 C CA . PRO A 1 181 ? 12.277 1.795 10.544 1.00 85.12 181 PRO A CA 1
ATOM 1411 C C . PRO A 1 181 ? 13.429 2.065 11.533 1.00 85.12 181 PRO A C 1
ATOM 1413 O O . PRO A 1 181 ? 14.481 2.610 11.190 1.00 85.12 181 PRO A O 1
ATOM 1416 N N . ASN A 1 182 ? 13.244 1.658 12.790 1.00 85.38 182 ASN A N 1
ATOM 1417 C CA . ASN A 1 182 ? 14.181 1.828 13.899 1.00 85.38 182 ASN A CA 1
ATOM 1418 C C . ASN A 1 182 ? 14.422 0.500 14.658 1.00 85.38 182 ASN A C 1
ATOM 1420 O O . ASN A 1 182 ? 13.668 -0.454 14.490 1.00 85.38 182 ASN A O 1
ATOM 1424 N N . PRO A 1 183 ? 15.457 0.392 15.514 1.00 85.69 183 PRO A N 1
ATOM 1425 C CA . PRO A 1 183 ? 15.799 -0.879 16.169 1.00 85.69 183 PRO A CA 1
ATOM 1426 C C . PRO A 1 183 ? 14.708 -1.506 17.054 1.00 85.69 183 PRO A C 1
ATOM 1428 O O . PRO A 1 183 ? 14.868 -2.648 17.468 1.00 85.69 183 PRO A O 1
ATOM 1431 N N . THR A 1 184 ? 13.629 -0.776 17.352 1.00 87.81 184 THR A N 1
ATOM 1432 C CA . THR A 1 184 ? 12.499 -1.202 18.194 1.00 87.81 184 THR A CA 1
ATOM 1433 C C . THR A 1 184 ? 11.194 -1.436 17.417 1.00 87.81 184 THR A C 1
ATOM 1435 O O . THR A 1 184 ? 10.184 -1.771 18.031 1.00 87.81 184 THR A O 1
ATOM 1438 N N . SER A 1 185 ? 11.179 -1.288 16.083 1.00 91.81 185 SER A N 1
ATOM 1439 C CA . SER A 1 185 ? 9.971 -1.440 15.246 1.00 91.81 185 SER A CA 1
ATOM 1440 C C . SER A 1 185 ? 9.262 -2.775 15.445 1.00 91.81 185 SER A C 1
ATOM 1442 O O . SER A 1 185 ? 8.048 -2.815 15.622 1.00 91.81 185 SER A O 1
ATOM 1444 N N . ASN A 1 186 ? 10.034 -3.862 15.432 1.00 95.38 186 ASN A N 1
ATOM 1445 C CA . ASN A 1 186 ? 9.508 -5.224 15.455 1.00 95.38 186 ASN A CA 1
ATOM 1446 C C . ASN A 1 186 ? 9.005 -5.623 16.848 1.00 95.38 186 ASN A C 1
ATOM 1448 O O . ASN A 1 186 ? 8.000 -6.323 16.942 1.00 95.38 186 ASN A O 1
ATOM 1452 N N . ASP A 1 187 ? 9.647 -5.129 17.911 1.00 96.50 187 ASP A N 1
ATOM 1453 C CA . ASP A 1 187 ? 9.176 -5.306 19.289 1.00 96.50 187 ASP A CA 1
ATOM 1454 C C . ASP A 1 187 ? 7.859 -4.542 19.502 1.00 96.50 187 ASP A C 1
ATOM 1456 O O . ASP A 1 187 ? 6.875 -5.118 19.963 1.00 96.50 187 ASP A O 1
ATOM 1460 N N . TRP A 1 188 ? 7.800 -3.273 19.070 1.00 96.12 188 TRP A N 1
ATOM 1461 C CA . TRP A 1 188 ? 6.588 -2.450 19.145 1.00 96.12 188 TRP A CA 1
ATOM 1462 C C . TRP A 1 188 ? 5.426 -3.085 18.365 1.00 96.12 188 TRP A C 1
ATOM 1464 O O . TRP A 1 188 ? 4.326 -3.213 18.898 1.00 96.12 188 TRP A O 1
ATOM 1474 N N . LEU A 1 189 ? 5.675 -3.541 17.130 1.00 97.94 189 LEU A N 1
ATOM 1475 C CA . LEU A 1 189 ? 4.682 -4.222 16.292 1.00 97.94 189 LEU A CA 1
ATOM 1476 C C . LEU A 1 189 ? 4.200 -5.530 16.940 1.00 97.94 189 LEU A C 1
ATOM 1478 O O . LEU A 1 189 ? 3.000 -5.801 16.961 1.00 97.94 189 LEU A O 1
ATOM 1482 N N . ALA A 1 190 ? 5.111 -6.324 17.510 1.00 98.44 190 ALA A N 1
ATOM 1483 C CA . ALA A 1 190 ? 4.767 -7.572 18.183 1.00 98.44 190 ALA A CA 1
ATOM 1484 C C . ALA A 1 190 ? 3.894 -7.346 19.431 1.00 98.44 190 ALA A C 1
ATOM 1486 O O . ALA A 1 190 ? 2.917 -8.074 19.615 1.00 98.44 190 ALA A O 1
ATOM 1487 N N . GLU A 1 191 ? 4.215 -6.346 20.258 1.00 98.38 191 GLU A N 1
ATOM 1488 C CA . GLU A 1 191 ? 3.411 -5.962 21.428 1.00 98.38 191 GLU A CA 1
ATOM 1489 C C . GLU A 1 191 ? 2.051 -5.364 21.031 1.00 98.38 191 GLU A C 1
ATOM 1491 O O . GLU A 1 191 ? 1.050 -5.593 21.712 1.00 98.38 191 GLU A O 1
ATOM 1496 N N . ALA A 1 192 ? 1.988 -4.622 19.921 1.00 98.06 192 ALA A N 1
ATOM 1497 C CA . ALA A 1 192 ? 0.752 -4.005 19.445 1.00 98.06 192 ALA A CA 1
ATOM 1498 C C . ALA A 1 192 ? -0.224 -5.059 18.898 1.00 98.06 192 ALA A C 1
ATOM 1500 O O . ALA A 1 192 ? -1.426 -4.971 19.151 1.00 98.06 192 ALA A O 1
ATOM 1501 N N . ILE A 1 193 ? 0.291 -6.087 18.211 1.00 98.56 193 ILE A N 1
ATOM 1502 C CA . ILE A 1 193 ? -0.501 -7.242 17.769 1.00 98.56 193 ILE A CA 1
ATOM 1503 C C . ILE A 1 193 ? -1.000 -8.061 18.971 1.00 98.56 193 ILE A C 1
ATOM 1505 O O . ILE A 1 193 ? -2.180 -8.396 19.011 1.00 98.56 193 ILE A O 1
ATOM 1509 N N . ASP A 1 194 ? -0.162 -8.327 19.985 1.00 98.50 194 ASP A N 1
ATOM 1510 C CA . ASP A 1 194 ? -0.573 -9.082 21.191 1.00 98.50 194 ASP A CA 1
ATOM 1511 C C . ASP A 1 194 ? -1.727 -8.418 21.973 1.00 98.50 194 ASP A C 1
ATOM 1513 O O . ASP A 1 194 ? -2.418 -9.077 22.754 1.00 98.50 194 ASP A O 1
ATOM 1517 N N . ALA A 1 195 ? -1.952 -7.116 21.774 1.00 98.44 195 ALA A N 1
ATOM 1518 C CA . ALA A 1 195 ? -3.031 -6.354 22.396 1.00 98.44 195 ALA A CA 1
ATOM 1519 C C . ALA A 1 195 ? -4.364 -6.367 21.605 1.00 98.44 195 ALA A C 1
ATOM 1521 O O . ALA A 1 195 ? -5.357 -5.792 22.073 1.00 98.44 195 ALA A O 1
ATOM 1522 N N . VAL A 1 196 ? -4.430 -7.027 20.438 1.00 98.25 196 VAL A N 1
ATOM 1523 C CA . VAL A 1 196 ? -5.626 -7.096 19.576 1.00 98.25 196 VAL A CA 1
ATOM 1524 C C . VAL A 1 196 ? -6.028 -8.554 19.281 1.00 98.25 196 VAL A C 1
ATOM 1526 O O . VAL A 1 196 ? -5.185 -9.350 18.875 1.00 98.25 196 VAL A O 1
ATOM 1529 N N . PRO A 1 197 ? -7.312 -8.943 19.444 1.00 97.44 197 PRO A N 1
ATOM 1530 C CA . PRO A 1 197 ? -7.799 -10.250 18.993 1.00 97.44 197 PRO A CA 1
ATOM 1531 C C . PRO A 1 197 ? -7.581 -10.437 17.486 1.00 97.44 197 PRO A C 1
ATOM 1533 O O . PRO A 1 197 ? -7.792 -9.504 16.715 1.00 97.44 197 PRO A O 1
ATOM 1536 N N . HIS A 1 198 ? -7.183 -11.628 17.038 1.00 94.00 198 HIS A N 1
ATOM 1537 C CA . HIS A 1 198 ? -6.786 -11.851 15.638 1.00 94.00 198 HIS A CA 1
ATOM 1538 C C . HIS A 1 198 ? -7.952 -11.607 14.657 1.00 94.00 198 HIS A C 1
ATOM 1540 O O . HIS A 1 198 ? -7.749 -11.152 13.534 1.00 94.00 198 HIS A O 1
ATOM 1546 N N . GLU A 1 199 ? -9.187 -11.856 15.095 1.00 93.56 199 GLU A N 1
ATOM 1547 C CA . GLU A 1 199 ? -10.433 -11.560 14.381 1.00 93.56 199 GLU A CA 1
ATOM 1548 C C . GLU A 1 199 ? -10.776 -10.056 14.302 1.00 93.56 199 GLU A C 1
ATOM 1550 O O . GLU A 1 199 ? -11.680 -9.654 13.562 1.00 93.56 199 GLU A O 1
ATOM 1555 N N . GLU A 1 200 ? -10.058 -9.214 15.050 1.00 97.06 200 GLU A N 1
ATOM 1556 C CA . GLU A 1 200 ? -10.155 -7.752 15.018 1.00 97.06 200 GLU A CA 1
ATOM 1557 C C . GLU A 1 200 ? -9.046 -7.064 14.200 1.00 97.06 200 GLU A C 1
ATOM 1559 O O . GLU A 1 200 ? -9.063 -5.840 14.092 1.0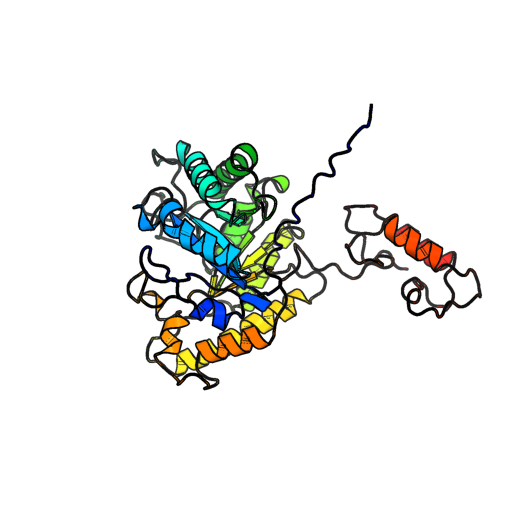0 97.06 200 GLU A O 1
ATOM 1564 N N . ILE A 1 201 ? -8.133 -7.825 13.581 1.00 98.19 201 ILE A N 1
ATOM 1565 C CA . ILE A 1 201 ? -7.100 -7.315 12.664 1.00 98.19 201 ILE A CA 1
ATOM 1566 C C . ILE A 1 201 ? -7.526 -7.593 11.219 1.00 98.19 201 ILE A C 1
ATOM 1568 O O . ILE A 1 201 ? -7.622 -8.753 10.814 1.00 98.19 201 ILE A O 1
ATOM 1572 N N . ASP A 1 202 ? -7.746 -6.548 10.419 1.00 98.44 202 ASP A N 1
ATOM 1573 C CA . ASP A 1 202 ? -8.155 -6.710 9.010 1.00 98.44 202 ASP A CA 1
ATOM 1574 C C . ASP A 1 202 ? -6.965 -6.862 8.051 1.00 98.44 202 ASP A C 1
ATOM 1576 O O . ASP A 1 202 ? -7.116 -7.430 6.974 1.00 98.44 202 ASP A O 1
ATOM 1580 N N . GLY A 1 203 ? -5.793 -6.340 8.421 1.00 98.62 203 GLY A N 1
ATOM 1581 C CA . GLY A 1 203 ? -4.606 -6.260 7.569 1.00 98.62 203 GLY A CA 1
ATOM 1582 C C . GLY A 1 203 ? -3.535 -5.339 8.146 1.00 98.62 203 GLY A C 1
ATOM 1583 O O . GLY A 1 203 ? -3.747 -4.718 9.188 1.00 98.62 203 GLY A O 1
ATOM 1584 N N . PHE A 1 204 ? -2.402 -5.223 7.454 1.00 98.81 204 PHE A N 1
ATOM 1585 C CA . PHE A 1 204 ? -1.265 -4.393 7.864 1.00 98.81 204 PHE A CA 1
ATOM 1586 C C . PHE A 1 204 ? -0.826 -3.416 6.773 1.00 98.81 204 PHE A C 1
ATOM 1588 O O . PHE A 1 204 ? -0.790 -3.753 5.589 1.00 98.81 204 PHE A O 1
ATOM 1595 N N . ALA A 1 205 ? -0.417 -2.228 7.198 1.00 98.81 205 ALA A N 1
ATOM 1596 C CA . ALA A 1 205 ? 0.485 -1.366 6.455 1.00 98.81 205 ALA A CA 1
ATOM 1597 C C . ALA A 1 205 ? 1.913 -1.531 7.011 1.00 98.81 205 ALA A C 1
ATOM 1599 O O . ALA A 1 205 ? 2.086 -1.709 8.215 1.00 98.81 205 ALA A O 1
ATOM 1600 N N . ILE A 1 206 ? 2.933 -1.480 6.152 1.00 98.38 206 ILE A N 1
ATOM 1601 C CA . ILE A 1 206 ? 4.357 -1.532 6.535 1.00 98.38 206 ILE A CA 1
ATOM 1602 C C . ILE A 1 206 ? 5.163 -0.461 5.795 1.00 98.38 206 ILE A C 1
ATOM 1604 O O . ILE A 1 206 ? 4.842 -0.120 4.657 1.00 98.38 206 ILE A O 1
ATOM 1608 N N . HIS A 1 207 ? 6.235 0.036 6.415 1.00 96.56 207 HIS A N 1
ATOM 1609 C CA . HIS A 1 207 ? 7.201 0.942 5.779 1.00 96.56 207 HIS A CA 1
ATOM 1610 C C . HIS A 1 207 ? 8.551 0.245 5.580 1.00 96.56 207 HIS A C 1
ATOM 1612 O O . HIS A 1 207 ? 8.959 -0.574 6.408 1.00 96.56 207 HIS A O 1
ATOM 1618 N N . ALA A 1 208 ? 9.254 0.565 4.490 1.00 94.62 208 ALA A N 1
ATOM 1619 C CA . ALA A 1 208 ? 10.605 0.064 4.230 1.00 94.62 208 ALA A CA 1
ATOM 1620 C C . ALA A 1 208 ? 11.439 1.070 3.413 1.00 94.62 208 ALA A C 1
ATOM 1622 O O . ALA A 1 208 ? 11.241 1.248 2.211 1.00 94.62 208 ALA A O 1
ATOM 1623 N N . TYR A 1 209 ? 12.417 1.706 4.060 1.00 91.75 209 TYR A N 1
ATOM 1624 C CA . TYR A 1 209 ? 13.228 2.789 3.499 1.00 91.75 209 TYR A CA 1
ATOM 1625 C C . TYR A 1 209 ? 14.711 2.420 3.423 1.00 91.75 209 TYR A C 1
ATOM 1627 O O . TYR A 1 209 ? 15.346 2.085 4.426 1.00 91.75 209 TYR A O 1
ATOM 1635 N N . ALA A 1 210 ? 15.327 2.559 2.250 1.00 80.25 210 ALA A N 1
ATOM 1636 C CA . ALA A 1 210 ? 16.738 2.228 2.075 1.00 80.25 210 ALA A CA 1
ATOM 1637 C C . ALA A 1 210 ? 17.680 3.350 2.550 1.00 80.25 210 ALA A C 1
ATOM 1639 O O . ALA A 1 210 ? 18.252 4.067 1.732 1.00 80.25 210 ALA A O 1
ATOM 1640 N N . ARG A 1 211 ? 17.909 3.473 3.870 1.00 69.50 211 ARG A N 1
ATOM 1641 C CA . ARG A 1 211 ? 19.127 4.101 4.438 1.00 69.50 211 ARG A CA 1
ATOM 1642 C C . ARG A 1 211 ? 19.382 3.732 5.914 1.00 69.50 211 ARG A C 1
ATOM 1644 O O . ARG A 1 211 ? 18.737 4.247 6.817 1.00 69.50 211 ARG A O 1
ATOM 1651 N N . MET A 1 212 ? 20.467 2.976 6.122 1.00 59.22 212 MET A N 1
ATOM 1652 C CA . MET A 1 212 ? 21.143 2.649 7.397 1.00 59.22 212 MET A CA 1
ATOM 1653 C C . MET A 1 212 ? 20.504 1.598 8.331 1.00 59.22 212 MET A C 1
ATOM 1655 O O . MET A 1 212 ? 19.326 1.288 8.265 1.00 59.22 212 MET A O 1
ATOM 1659 N N . TRP A 1 213 ? 21.379 1.045 9.187 1.00 51.06 213 TRP A N 1
ATOM 1660 C CA . TRP A 1 213 ? 21.241 -0.042 10.179 1.00 51.06 213 TRP A CA 1
ATOM 1661 C C . TRP A 1 213 ? 20.729 -1.415 9.702 1.00 51.06 213 TRP A C 1
ATOM 1663 O O . TRP A 1 213 ? 21.271 -2.416 10.169 1.00 51.06 213 TRP A O 1
ATOM 1673 N N . ILE A 1 214 ? 19.790 -1.493 8.757 1.00 64.38 214 ILE A N 1
ATOM 1674 C CA . ILE A 1 214 ? 19.300 -2.752 8.168 1.00 64.38 214 ILE A CA 1
ATOM 1675 C C . ILE A 1 214 ? 18.863 -2.510 6.704 1.00 64.38 214 ILE A C 1
ATOM 1677 O O . ILE A 1 214 ? 18.508 -1.380 6.355 1.00 64.38 214 ILE A O 1
ATOM 1681 N N . SER A 1 215 ? 18.944 -3.506 5.810 1.00 86.69 215 SER A N 1
ATOM 1682 C CA . SER A 1 215 ? 18.622 -3.287 4.385 1.00 86.69 215 SER A CA 1
ATOM 1683 C C . SER A 1 215 ? 17.110 -3.216 4.136 1.00 86.69 215 SER A C 1
ATOM 1685 O O . SER A 1 215 ? 16.323 -3.664 4.965 1.00 86.69 215 SER A O 1
ATOM 1687 N N . PHE A 1 216 ? 16.693 -2.677 2.983 1.00 93.88 216 PHE A N 1
ATOM 1688 C CA . PHE A 1 216 ? 15.280 -2.641 2.570 1.00 93.88 216 PHE A CA 1
ATOM 1689 C C . PHE A 1 216 ? 14.609 -4.022 2.666 1.00 93.88 216 PHE A C 1
ATOM 1691 O O . PHE A 1 216 ? 13.525 -4.133 3.237 1.00 93.88 216 PHE A O 1
ATOM 1698 N N . HIS A 1 217 ? 15.303 -5.066 2.198 1.00 94.56 217 HIS A N 1
ATOM 1699 C CA . HIS A 1 217 ? 14.847 -6.451 2.282 1.00 94.56 217 HIS A CA 1
ATOM 1700 C C . HIS A 1 217 ? 14.607 -6.881 3.733 1.00 94.56 217 HIS A C 1
ATOM 1702 O O . HIS A 1 217 ? 13.524 -7.345 4.080 1.00 94.56 217 HIS A O 1
ATOM 1708 N N . ASP A 1 218 ? 15.588 -6.656 4.613 1.00 93.00 218 ASP A N 1
ATOM 1709 C CA . ASP A 1 218 ? 15.483 -7.037 6.025 1.00 93.00 218 ASP A CA 1
ATOM 1710 C C . ASP A 1 218 ? 14.365 -6.264 6.753 1.00 93.00 218 ASP A C 1
ATOM 1712 O O . ASP A 1 218 ? 13.745 -6.806 7.669 1.00 93.00 218 ASP A O 1
ATOM 1716 N N . GLN A 1 219 ? 14.079 -5.013 6.358 1.00 92.69 219 GLN A N 1
ATOM 1717 C CA . GLN A 1 219 ? 12.995 -4.211 6.945 1.00 92.69 219 GLN A CA 1
ATOM 1718 C C . GLN A 1 219 ? 11.630 -4.840 6.679 1.00 92.69 219 GLN A C 1
ATOM 1720 O O . GLN A 1 219 ? 10.877 -5.062 7.629 1.00 92.69 219 GLN A O 1
ATOM 1725 N N . PHE A 1 220 ? 11.301 -5.148 5.420 1.00 96.06 220 PHE A N 1
ATOM 1726 C CA . PHE A 1 220 ? 10.000 -5.744 5.118 1.00 96.06 220 PHE A CA 1
ATOM 1727 C C . PHE A 1 220 ? 9.945 -7.213 5.555 1.00 96.06 220 PHE A C 1
ATOM 1729 O O . PHE A 1 220 ? 8.986 -7.613 6.211 1.00 96.06 220 PHE A O 1
ATOM 1736 N N . ALA A 1 221 ? 10.994 -8.002 5.300 1.00 96.19 221 ALA A N 1
ATOM 1737 C CA . ALA A 1 221 ? 11.019 -9.423 5.639 1.00 96.19 221 ALA A CA 1
ATOM 1738 C C . ALA A 1 221 ? 10.911 -9.66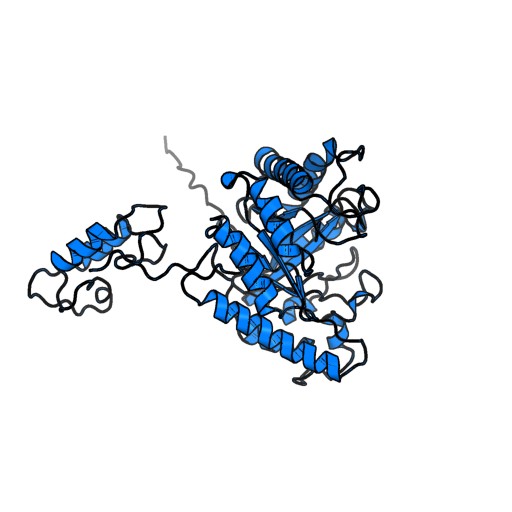8 7.154 1.00 96.19 221 ALA A C 1
ATOM 1740 O O . ALA A 1 221 ? 10.239 -10.612 7.569 1.00 96.19 221 ALA A O 1
ATOM 1741 N N . SER A 1 222 ? 11.508 -8.814 7.997 1.00 95.81 222 SER A N 1
ATOM 1742 C CA . SER A 1 222 ? 11.398 -8.962 9.457 1.00 95.81 222 SER A CA 1
ATOM 1743 C C . SER A 1 222 ? 10.062 -8.467 10.031 1.00 95.81 222 SER A C 1
ATOM 1745 O O . SER A 1 222 ? 9.552 -9.095 10.957 1.00 95.81 222 SER A O 1
ATOM 1747 N N . GLN A 1 223 ? 9.434 -7.431 9.454 1.00 97.69 223 GLN A N 1
ATOM 1748 C CA . GLN A 1 223 ? 8.054 -7.043 9.797 1.00 97.69 223 GLN A CA 1
ATOM 1749 C C . GLN A 1 223 ? 7.058 -8.155 9.428 1.00 97.69 223 GLN A C 1
ATOM 1751 O O . GLN A 1 223 ? 6.238 -8.552 10.256 1.00 97.69 223 GLN A O 1
ATOM 1756 N N . LEU A 1 224 ? 7.181 -8.728 8.224 1.00 98.06 224 LEU A N 1
ATOM 1757 C CA . LEU A 1 224 ? 6.396 -9.894 7.807 1.00 98.06 224 LEU A CA 1
ATOM 1758 C C . LEU A 1 224 ? 6.649 -11.099 8.724 1.00 98.06 224 LEU A C 1
ATOM 1760 O O . LEU A 1 224 ? 5.698 -11.758 9.128 1.00 98.06 224 LEU A O 1
ATOM 1764 N N . GLN A 1 225 ? 7.898 -11.347 9.136 1.00 96.94 225 GLN A N 1
ATOM 1765 C CA . GLN A 1 225 ? 8.221 -12.412 10.091 1.00 96.94 225 GLN A CA 1
ATOM 1766 C C . GLN A 1 225 ? 7.538 -12.212 11.455 1.00 96.94 225 GLN A C 1
ATOM 1768 O O . GLN A 1 225 ? 7.131 -13.199 12.069 1.00 96.94 225 GLN A O 1
ATOM 1773 N N . VAL A 1 226 ? 7.384 -10.971 11.937 1.00 98.31 226 VAL A N 1
ATOM 1774 C CA . VAL A 1 226 ? 6.609 -10.680 13.157 1.00 98.31 226 VAL A CA 1
ATOM 1775 C C . VAL A 1 226 ? 5.138 -11.042 12.953 1.00 98.31 226 VAL A C 1
ATOM 1777 O O . VAL A 1 226 ? 4.591 -11.793 13.758 1.00 98.31 226 VAL A O 1
ATOM 1780 N N . ILE A 1 227 ? 4.514 -10.571 11.870 1.00 98.44 227 ILE A N 1
ATOM 1781 C CA . ILE A 1 227 ? 3.104 -10.851 11.542 1.00 98.44 227 ILE A CA 1
ATOM 1782 C C . ILE A 1 227 ? 2.866 -12.370 11.412 1.00 98.44 227 ILE A C 1
ATOM 1784 O O . ILE A 1 227 ? 1.944 -12.925 12.019 1.00 98.44 227 ILE A O 1
ATOM 1788 N N . ASP A 1 228 ? 3.758 -13.065 10.706 1.00 96.44 228 ASP A N 1
ATOM 1789 C CA . ASP A 1 228 ? 3.748 -14.518 10.543 1.00 96.44 228 ASP A CA 1
ATOM 1790 C C . ASP A 1 228 ? 3.893 -15.266 11.876 1.00 96.44 228 ASP A C 1
ATOM 1792 O O . ASP A 1 228 ? 3.167 -16.229 12.131 1.00 96.44 228 ASP A O 1
ATOM 1796 N N . ALA A 1 229 ? 4.803 -14.822 12.750 1.00 96.56 229 ALA A N 1
ATOM 1797 C CA . ALA A 1 229 ? 5.034 -15.426 14.064 1.00 96.56 229 ALA A CA 1
ATOM 1798 C C . ALA A 1 229 ? 3.860 -15.221 15.038 1.00 96.56 229 ALA A C 1
ATOM 1800 O O . ALA A 1 229 ? 3.700 -16.007 15.974 1.00 96.56 229 ALA A O 1
ATOM 1801 N N . LYS A 1 230 ? 3.012 -14.211 14.801 1.00 96.44 230 LYS A N 1
ATOM 1802 C CA . LYS A 1 230 ? 1.717 -14.033 15.476 1.00 96.44 230 LYS A CA 1
ATOM 1803 C C . LYS A 1 230 ? 0.595 -14.876 14.853 1.00 96.44 230 LYS A C 1
ATOM 1805 O O . LYS A 1 230 ? -0.523 -14.863 15.351 1.00 96.44 230 LYS A O 1
ATOM 1810 N N . GLY A 1 231 ? 0.869 -15.650 13.800 1.00 92.69 231 GLY A N 1
ATOM 1811 C CA . GLY A 1 231 ? -0.117 -16.521 13.154 1.00 92.69 231 GLY A CA 1
ATOM 1812 C C . GLY A 1 231 ? -1.102 -15.781 12.247 1.00 92.69 231 GLY A C 1
ATOM 1813 O O . GLY A 1 231 ? -2.173 -16.309 11.966 1.00 92.69 231 GLY A O 1
ATOM 1814 N N . LEU A 1 232 ? -0.746 -14.582 11.778 1.00 96.19 232 LEU A N 1
ATOM 1815 C CA . LEU A 1 232 ? -1.576 -13.718 10.928 1.00 96.19 232 LEU A CA 1
ATOM 1816 C C . LEU A 1 232 ? -1.185 -13.822 9.441 1.00 96.19 232 LEU A C 1
ATOM 1818 O O . LEU A 1 232 ? -1.298 -12.865 8.676 1.00 96.19 232 LEU A O 1
ATOM 1822 N N . ARG A 1 233 ? -0.740 -15.022 9.039 1.00 93.69 233 ARG A N 1
ATOM 1823 C CA . ARG A 1 233 ? -0.234 -15.380 7.696 1.00 93.69 233 ARG A CA 1
ATOM 1824 C C . ARG A 1 233 ? -1.273 -15.241 6.575 1.00 93.69 233 ARG A C 1
ATOM 1826 O O . ARG A 1 233 ? -0.948 -15.388 5.402 1.00 93.69 233 ARG A O 1
ATOM 1833 N N . ASP A 1 234 ? -2.535 -15.045 6.938 1.00 91.31 234 ASP A N 1
ATOM 1834 C CA . ASP A 1 234 ? -3.694 -14.913 6.056 1.00 91.31 234 ASP A CA 1
ATOM 1835 C C . ASP A 1 234 ? -4.084 -13.446 5.798 1.00 91.31 234 ASP A C 1
ATOM 1837 O O . ASP A 1 234 ? -4.907 -13.167 4.930 1.00 91.31 234 ASP A O 1
ATOM 1841 N N . ARG A 1 235 ? -3.510 -12.494 6.545 1.00 96.62 235 ARG A N 1
ATOM 1842 C CA . ARG A 1 235 ? -3.872 -11.076 6.457 1.00 96.62 235 ARG A CA 1
ATOM 1843 C C . ARG A 1 235 ? -3.291 -10.412 5.198 1.00 96.62 235 ARG A C 1
ATOM 1845 O O . ARG A 1 235 ? -2.174 -10.744 4.796 1.00 96.62 235 ARG A O 1
ATOM 1852 N N . PRO A 1 236 ? -3.979 -9.436 4.585 1.00 98.25 236 PRO A N 1
ATOM 1853 C CA . PRO A 1 236 ? -3.394 -8.590 3.550 1.00 98.25 236 PRO A CA 1
ATOM 1854 C C . PRO A 1 236 ? -2.321 -7.656 4.137 1.00 98.25 236 PRO A C 1
ATOM 1856 O O . PRO A 1 236 ? -2.479 -7.144 5.249 1.00 98.25 236 PRO A O 1
ATOM 1859 N N . VAL A 1 237 ? -1.244 -7.416 3.381 1.00 98.81 237 VAL A N 1
ATOM 1860 C CA . VAL A 1 237 ? -0.162 -6.486 3.750 1.00 98.81 237 VAL A CA 1
ATOM 1861 C C . VAL A 1 237 ? 0.127 -5.535 2.591 1.00 98.81 237 VAL A C 1
ATOM 1863 O O . VAL A 1 237 ? 0.281 -5.970 1.450 1.00 98.81 237 VAL A O 1
ATOM 1866 N N . TYR A 1 238 ? 0.231 -4.241 2.889 1.00 98.81 238 TYR A N 1
ATOM 1867 C CA . TYR A 1 238 ? 0.530 -3.177 1.928 1.00 98.81 238 TYR A CA 1
ATOM 1868 C C . TYR A 1 238 ? 1.769 -2.402 2.381 1.00 98.81 238 TYR A C 1
ATOM 1870 O O . TYR A 1 238 ? 1.877 -2.030 3.547 1.00 98.81 238 TYR A O 1
ATOM 1878 N N . MET A 1 239 ? 2.704 -2.134 1.473 1.00 98.62 239 MET A N 1
ATOM 1879 C CA . MET A 1 239 ? 3.883 -1.320 1.762 1.00 98.62 239 MET A CA 1
ATOM 1880 C C . MET A 1 239 ? 3.565 0.147 1.470 1.00 98.62 239 MET A C 1
ATOM 1882 O O . MET A 1 239 ? 3.718 0.619 0.346 1.00 98.62 239 MET A O 1
ATOM 1886 N N . THR A 1 240 ? 3.061 0.851 2.480 1.00 98.38 240 THR A N 1
ATOM 1887 C CA . THR A 1 240 ? 2.484 2.194 2.333 1.00 98.38 240 THR A CA 1
ATOM 1888 C C . THR A 1 240 ? 3.529 3.277 2.087 1.00 98.38 240 THR A C 1
ATOM 1890 O O . THR A 1 240 ? 3.253 4.249 1.393 1.00 98.38 240 THR A O 1
ATOM 1893 N N . GLU A 1 241 ? 4.757 3.100 2.561 1.00 96.94 241 GLU A N 1
ATOM 1894 C CA . GLU A 1 241 ? 5.871 3.951 2.152 1.00 96.94 241 GLU A CA 1
ATOM 1895 C C . GLU A 1 241 ? 7.117 3.105 1.912 1.00 96.94 241 GLU A C 1
ATOM 1897 O O . GLU A 1 241 ? 7.554 2.318 2.759 1.00 96.94 241 GLU A O 1
ATOM 1902 N N . MET A 1 242 ? 7.706 3.300 0.739 1.00 96.06 242 MET A N 1
ATOM 1903 C CA . MET A 1 242 ? 9.062 2.876 0.426 1.00 96.06 242 MET A CA 1
ATOM 1904 C C . MET A 1 242 ? 9.778 3.948 -0.379 1.00 96.06 242 MET A C 1
ATOM 1906 O O . MET A 1 242 ? 9.152 4.781 -1.027 1.00 96.06 242 MET A O 1
ATOM 1910 N N . GLY A 1 243 ? 11.104 3.942 -0.320 1.00 94.75 243 GLY A N 1
ATOM 1911 C CA . GLY A 1 243 ? 11.909 4.934 -1.014 1.00 94.75 243 GLY A CA 1
ATOM 1912 C C . GLY A 1 243 ? 13.334 5.000 -0.491 1.00 94.75 243 GLY A C 1
ATOM 1913 O O . GLY A 1 243 ? 13.749 4.265 0.412 1.00 94.75 243 GLY A O 1
ATOM 1914 N N . ILE A 1 244 ? 14.089 5.930 -1.058 1.00 94.25 244 ILE A N 1
ATOM 1915 C CA . ILE A 1 244 ? 15.448 6.262 -0.648 1.00 94.25 244 ILE A CA 1
ATOM 1916 C C . ILE A 1 244 ? 15.649 7.761 -0.808 1.00 94.25 244 ILE A C 1
ATOM 1918 O O . ILE A 1 244 ? 15.355 8.330 -1.853 1.00 94.25 244 ILE A O 1
ATOM 1922 N N . TYR A 1 245 ? 16.180 8.389 0.238 1.00 93.94 245 TYR A N 1
ATOM 1923 C CA . TYR A 1 245 ? 16.610 9.779 0.173 1.00 93.94 245 TYR A CA 1
ATOM 1924 C C . TYR A 1 245 ? 17.696 9.919 -0.898 1.00 93.94 245 TYR A C 1
ATOM 1926 O O . TYR A 1 245 ? 18.657 9.151 -0.896 1.00 93.94 245 TYR A O 1
ATOM 1934 N N . ALA A 1 246 ? 17.613 10.933 -1.741 1.00 95.00 246 ALA A N 1
ATOM 1935 C CA . ALA A 1 246 ? 18.692 11.406 -2.586 1.00 95.00 246 ALA A CA 1
ATOM 1936 C C . ALA A 1 246 ? 18.809 12.919 -2.412 1.00 95.00 246 ALA A C 1
ATOM 1938 O O . ALA A 1 246 ? 17.833 13.639 -2.569 1.00 95.00 246 ALA A O 1
ATOM 1939 N N . GLN A 1 247 ? 19.985 13.427 -2.041 1.00 95.56 247 GLN A N 1
ATOM 1940 C CA . GLN A 1 247 ? 20.164 14.871 -1.871 1.00 95.56 247 GLN A CA 1
ATOM 1941 C C . GLN A 1 247 ? 19.860 15.609 -3.197 1.00 95.56 247 GLN A C 1
ATOM 1943 O O . GLN A 1 247 ? 20.539 15.335 -4.190 1.00 95.56 247 GLN A O 1
ATOM 1948 N N . PRO A 1 248 ? 18.919 16.578 -3.236 1.00 94.81 248 PRO A N 1
ATOM 1949 C CA . PRO A 1 248 ? 18.639 17.364 -4.436 1.00 94.81 248 PRO A CA 1
ATOM 1950 C C . PRO A 1 248 ? 19.906 18.005 -5.016 1.00 94.81 248 PRO A C 1
ATOM 1952 O O . PRO A 1 248 ? 20.704 18.602 -4.284 1.00 94.81 248 PRO A O 1
ATOM 1955 N N . GLY A 1 249 ? 20.109 17.832 -6.325 1.00 95.62 249 GLY A N 1
ATOM 1956 C CA . GLY A 1 249 ? 21.330 18.215 -7.041 1.00 95.62 249 GLY A CA 1
ATOM 1957 C C . GLY A 1 249 ? 22.523 17.249 -6.914 1.00 95.62 249 GLY A C 1
ATOM 1958 O O . GLY A 1 249 ? 23.573 17.524 -7.498 1.00 95.62 249 GLY A O 1
ATOM 1959 N N . ASN A 1 250 ? 22.413 16.128 -6.187 1.00 97.44 250 ASN A N 1
ATOM 1960 C CA . ASN A 1 250 ? 23.459 15.101 -6.118 1.00 97.44 250 ASN A CA 1
ATOM 1961 C C . ASN A 1 250 ? 23.167 13.907 -7.042 1.00 97.44 250 ASN A C 1
ATOM 1963 O O . ASN A 1 250 ? 22.649 12.876 -6.609 1.00 97.44 250 ASN A O 1
ATOM 1967 N N . LEU A 1 251 ? 23.647 14.012 -8.285 1.00 97.69 251 LEU A N 1
ATOM 1968 C CA . LEU A 1 251 ? 23.593 12.964 -9.316 1.00 97.69 251 LEU A CA 1
ATOM 1969 C C . LEU A 1 251 ? 24.108 11.581 -8.849 1.00 97.69 251 LEU A C 1
ATOM 1971 O O . LEU A 1 251 ? 23.757 10.561 -9.431 1.00 97.69 251 LEU A O 1
ATOM 1975 N N . THR A 1 252 ? 24.964 11.502 -7.820 1.00 97.44 252 THR A N 1
ATOM 1976 C CA . THR A 1 252 ? 25.444 10.197 -7.313 1.00 97.44 252 THR A CA 1
ATOM 1977 C C . THR A 1 252 ? 24.394 9.499 -6.447 1.00 97.44 252 THR A C 1
ATOM 1979 O O . THR A 1 252 ? 24.298 8.275 -6.459 1.00 97.44 252 THR A O 1
ATOM 1982 N N . GLU A 1 253 ? 23.608 10.264 -5.688 1.00 96.69 253 GLU A N 1
ATOM 1983 C CA . GLU A 1 253 ? 22.534 9.714 -4.856 1.00 96.69 253 GLU A CA 1
ATOM 1984 C C . GLU A 1 253 ? 21.258 9.474 -5.665 1.00 96.69 253 GLU A C 1
ATOM 1986 O O . GLU A 1 253 ? 20.564 8.496 -5.419 1.00 96.69 253 GLU A O 1
ATOM 1991 N N . GLU A 1 254 ? 21.000 10.308 -6.669 1.00 97.31 254 GLU A N 1
ATOM 1992 C CA . GLU A 1 254 ? 19.937 10.118 -7.659 1.00 97.31 254 GLU A CA 1
ATOM 1993 C C . GLU A 1 254 ? 20.132 8.828 -8.470 1.00 97.31 254 GLU A C 1
ATOM 1995 O O . GLU A 1 254 ? 19.236 7.989 -8.506 1.00 97.31 254 GLU A O 1
ATOM 2000 N N . ALA A 1 255 ? 21.338 8.585 -9.003 1.00 97.88 255 ALA A N 1
ATOM 2001 C CA . ALA A 1 255 ? 21.659 7.326 -9.683 1.00 97.88 255 ALA A CA 1
ATOM 2002 C C . ALA A 1 255 ? 21.464 6.097 -8.770 1.00 97.88 255 ALA A C 1
ATOM 2004 O O . ALA A 1 255 ? 21.053 5.029 -9.228 1.00 97.88 255 ALA A O 1
ATOM 2005 N N . ALA A 1 256 ? 21.727 6.248 -7.466 1.00 96.44 256 ALA A N 1
ATOM 2006 C CA . ALA A 1 256 ? 21.455 5.212 -6.473 1.00 96.44 256 ALA A CA 1
ATOM 2007 C C . ALA A 1 256 ? 19.948 5.047 -6.189 1.00 96.44 256 ALA A C 1
ATOM 2009 O O . ALA A 1 256 ? 19.507 3.924 -5.959 1.00 96.44 256 ALA A O 1
ATOM 2010 N N . ALA A 1 257 ? 19.152 6.119 -6.258 1.00 96.81 257 ALA A N 1
ATOM 2011 C CA . ALA A 1 257 ? 17.694 6.055 -6.164 1.00 96.81 257 ALA A CA 1
ATOM 2012 C C . ALA A 1 257 ? 17.064 5.375 -7.387 1.00 96.81 257 ALA A C 1
ATOM 2014 O O . ALA A 1 257 ? 16.224 4.490 -7.235 1.00 96.81 257 ALA A O 1
ATOM 2015 N N . ALA A 1 258 ? 17.541 5.706 -8.587 1.00 97.94 258 ALA A N 1
ATOM 2016 C CA . ALA A 1 258 ? 17.167 5.052 -9.833 1.00 97.94 258 ALA A CA 1
ATOM 2017 C C . ALA A 1 258 ? 17.511 3.549 -9.825 1.00 97.94 258 ALA A C 1
ATOM 2019 O O . ALA A 1 258 ? 16.723 2.712 -10.269 1.00 97.94 258 ALA A O 1
ATOM 2020 N N . ALA A 1 259 ? 18.689 3.164 -9.319 1.00 97.56 259 ALA A N 1
ATOM 2021 C CA . ALA A 1 259 ? 19.041 1.756 -9.105 1.00 97.56 259 ALA A CA 1
ATOM 2022 C C . ALA A 1 259 ? 18.089 1.083 -8.099 1.00 97.56 259 ALA A C 1
ATOM 2024 O O . ALA A 1 259 ? 17.432 0.101 -8.448 1.00 97.56 259 ALA A O 1
ATOM 2025 N N . PHE A 1 260 ? 17.938 1.669 -6.906 1.00 97.25 260 PHE A N 1
ATOM 2026 C CA . PHE A 1 260 ? 17.075 1.154 -5.843 1.00 97.25 260 PHE A CA 1
ATOM 2027 C C . PHE A 1 260 ? 15.616 0.970 -6.282 1.00 97.25 260 PHE A C 1
ATOM 2029 O O . PHE A 1 260 ? 15.020 -0.039 -5.929 1.00 97.25 260 PHE A O 1
ATOM 2036 N N . CYS A 1 261 ? 15.045 1.890 -7.066 1.00 97.69 261 CYS A N 1
ATOM 2037 C CA . CYS A 1 261 ? 13.672 1.781 -7.566 1.00 97.69 261 CYS A CA 1
ATOM 2038 C C . CYS A 1 261 ? 13.445 0.453 -8.310 1.00 97.69 261 CYS A C 1
ATOM 2040 O O . CYS A 1 261 ? 12.593 -0.348 -7.920 1.00 97.69 261 CYS A O 1
ATOM 2042 N N . ARG A 1 262 ? 14.291 0.160 -9.305 1.00 97.88 262 ARG A N 1
ATOM 2043 C CA . ARG A 1 262 ? 14.226 -1.090 -10.082 1.00 97.88 262 ARG A CA 1
ATOM 2044 C C . ARG A 1 262 ? 14.509 -2.323 -9.224 1.00 97.88 262 ARG A C 1
ATOM 2046 O O . ARG A 1 262 ? 13.851 -3.348 -9.393 1.00 97.88 262 ARG A O 1
ATOM 2053 N N . GLU A 1 263 ? 15.476 -2.231 -8.311 1.00 97.19 263 GLU A N 1
ATOM 2054 C CA . GLU A 1 263 ? 15.888 -3.337 -7.440 1.00 97.19 263 GLU A CA 1
ATOM 2055 C C . GLU A 1 263 ? 14.815 -3.697 -6.399 1.00 97.19 263 GLU A C 1
ATOM 2057 O O . GLU A 1 263 ? 14.481 -4.870 -6.261 1.00 97.19 263 GLU A O 1
ATOM 2062 N N . ALA A 1 264 ? 14.218 -2.714 -5.721 1.00 97.81 264 ALA A N 1
ATOM 2063 C CA . ALA A 1 264 ? 13.229 -2.914 -4.660 1.00 97.81 264 ALA A CA 1
ATOM 2064 C C . ALA A 1 264 ? 11.934 -3.567 -5.165 1.00 97.81 264 ALA A C 1
ATOM 2066 O O . ALA A 1 264 ? 11.423 -4.507 -4.555 1.00 97.81 264 ALA A O 1
ATOM 2067 N N . PHE A 1 265 ? 11.419 -3.105 -6.306 1.00 98.31 265 PHE A N 1
ATOM 2068 C CA . PHE A 1 265 ? 10.237 -3.697 -6.931 1.00 98.31 265 PHE A CA 1
ATOM 2069 C C . PHE A 1 265 ? 10.518 -5.096 -7.504 1.00 98.31 265 PHE A C 1
ATOM 2071 O O . PHE A 1 265 ? 9.663 -5.978 -7.406 1.00 98.31 265 PHE A O 1
ATOM 2078 N N . ALA A 1 266 ? 11.717 -5.338 -8.049 1.00 98.38 266 ALA A N 1
ATOM 2079 C CA . ALA A 1 266 ? 12.128 -6.672 -8.492 1.00 98.38 266 ALA A CA 1
ATOM 2080 C C . ALA A 1 266 ? 12.291 -7.655 -7.316 1.00 98.38 266 ALA A C 1
ATOM 2082 O O . ALA A 1 266 ? 11.900 -8.819 -7.435 1.00 98.38 266 ALA A O 1
ATOM 2083 N N . ASP A 1 267 ? 12.828 -7.190 -6.185 1.00 98.19 267 ASP A N 1
ATOM 2084 C CA . ASP A 1 267 ? 12.998 -7.957 -4.948 1.00 98.19 267 ASP A CA 1
ATOM 2085 C C . ASP A 1 267 ? 11.643 -8.354 -4.347 1.00 98.19 267 ASP A C 1
ATOM 2087 O O . ASP A 1 267 ? 11.377 -9.543 -4.187 1.00 98.19 267 ASP A O 1
ATOM 2091 N N . VAL A 1 268 ? 10.721 -7.406 -4.136 1.00 98.44 268 VAL A N 1
ATOM 2092 C CA . VAL A 1 268 ? 9.380 -7.722 -3.601 1.00 98.44 268 VAL A CA 1
ATOM 2093 C C . VAL A 1 268 ? 8.570 -8.605 -4.561 1.00 98.44 268 VAL A C 1
ATOM 2095 O O . VAL A 1 268 ? 7.915 -9.545 -4.116 1.00 98.44 268 VAL A O 1
ATOM 2098 N N . ASN A 1 269 ? 8.666 -8.406 -5.881 1.00 98.12 269 ASN A N 1
ATOM 2099 C CA . ASN A 1 269 ? 8.079 -9.334 -6.857 1.00 98.12 269 ASN A CA 1
ATOM 2100 C C . ASN A 1 269 ? 8.682 -10.753 -6.757 1.00 98.12 269 ASN A C 1
ATOM 2102 O O . ASN A 1 269 ? 7.959 -11.742 -6.880 1.00 98.12 269 ASN A O 1
ATOM 2106 N N . THR A 1 270 ? 9.988 -10.873 -6.506 1.00 97.69 270 THR A N 1
ATOM 2107 C CA . THR A 1 270 ? 10.657 -12.171 -6.304 1.00 97.69 270 THR A CA 1
ATOM 2108 C C . THR A 1 270 ? 10.234 -12.809 -4.977 1.00 97.69 270 THR A C 1
ATOM 2110 O O . THR A 1 270 ? 9.939 -14.003 -4.928 1.00 97.69 270 THR A O 1
ATOM 2113 N N . TRP A 1 271 ? 10.120 -12.013 -3.912 1.00 97.38 271 TRP A N 1
ATOM 2114 C CA . TRP A 1 271 ? 9.613 -12.436 -2.609 1.00 97.38 271 TRP A CA 1
ATOM 2115 C C . TRP A 1 271 ? 8.171 -12.950 -2.699 1.00 97.38 271 TRP A C 1
ATOM 2117 O O . TRP A 1 271 ? 7.899 -14.052 -2.226 1.00 97.38 271 TRP A O 1
ATOM 2127 N N . ASN A 1 272 ? 7.284 -12.222 -3.386 1.00 96.94 272 ASN A N 1
ATOM 2128 C CA . ASN A 1 272 ? 5.890 -12.603 -3.646 1.00 96.94 272 ASN A CA 1
ATOM 2129 C C . ASN A 1 272 ? 5.751 -13.878 -4.503 1.00 96.94 272 ASN A C 1
ATOM 2131 O O . ASN A 1 272 ? 4.659 -14.437 -4.603 1.00 96.94 272 ASN A O 1
ATOM 2135 N N . GLN A 1 273 ? 6.819 -14.367 -5.140 1.00 93.81 273 GLN A N 1
ATOM 2136 C CA . GLN A 1 273 ? 6.842 -15.658 -5.844 1.00 93.81 273 GLN A CA 1
ATOM 2137 C C . GLN A 1 273 ? 7.336 -16.819 -4.958 1.00 93.81 273 GLN A C 1
ATOM 2139 O O . GLN A 1 273 ? 7.156 -17.982 -5.321 1.00 93.81 273 GLN A O 1
ATOM 2144 N N . GLY A 1 274 ? 7.914 -16.529 -3.787 1.00 90.56 274 GLY A N 1
ATOM 2145 C CA . GLY A 1 274 ? 8.393 -17.527 -2.832 1.00 90.56 274 GLY A CA 1
ATOM 2146 C C . GLY A 1 274 ? 7.261 -18.304 -2.153 1.00 90.56 274 GLY A C 1
ATOM 2147 O O . GLY A 1 274 ? 6.247 -17.741 -1.744 1.00 90.56 274 GLY A O 1
ATOM 2148 N N . LEU A 1 275 ? 7.431 -19.621 -2.018 1.00 87.19 275 LEU A N 1
ATOM 2149 C CA . LEU A 1 275 ? 6.449 -20.489 -1.365 1.00 87.19 275 LEU A CA 1
ATOM 2150 C C . LEU A 1 275 ? 6.517 -20.333 0.158 1.00 87.19 275 LEU A C 1
ATOM 2152 O O . LEU A 1 275 ? 7.586 -20.414 0.761 1.00 87.19 275 LEU A O 1
ATOM 2156 N N . GLY A 1 276 ? 5.364 -20.120 0.787 1.00 84.44 276 GLY A N 1
ATOM 2157 C CA . GLY A 1 276 ? 5.251 -19.838 2.214 1.00 84.44 276 GLY A CA 1
ATOM 2158 C C . GLY A 1 276 ? 5.738 -18.447 2.633 1.00 84.44 276 GLY A C 1
ATOM 2159 O O . GLY A 1 276 ? 5.827 -18.210 3.836 1.00 84.44 276 GLY A O 1
ATOM 2160 N N . HIS A 1 277 ? 6.047 -17.548 1.692 1.00 92.81 277 HIS A N 1
ATOM 2161 C CA . HIS A 1 277 ? 6.299 -16.130 1.967 1.00 92.81 277 HIS A CA 1
ATOM 2162 C C . HIS A 1 277 ? 4.977 -15.368 2.105 1.00 92.81 277 HIS A C 1
ATOM 2164 O O . HIS A 1 277 ? 4.039 -15.620 1.344 1.00 92.81 277 HIS A O 1
ATOM 2170 N N . HIS A 1 278 ? 4.908 -14.430 3.053 1.00 96.88 278 HIS A N 1
ATOM 2171 C CA . HIS A 1 278 ? 3.780 -13.505 3.213 1.00 96.88 278 HIS A CA 1
ATOM 2172 C C . HIS A 1 278 ? 3.892 -12.413 2.145 1.00 96.88 278 HIS A C 1
ATOM 2174 O O . HIS A 1 278 ? 4.917 -11.743 2.065 1.00 96.88 278 HIS A O 1
ATOM 2180 N N . ASN A 1 279 ? 2.894 -12.280 1.273 1.00 98.00 279 ASN A N 1
ATOM 2181 C CA . ASN A 1 279 ? 2.967 -11.360 0.140 1.00 98.00 279 ASN A CA 1
ATOM 2182 C C . ASN A 1 279 ? 2.749 -9.900 0.56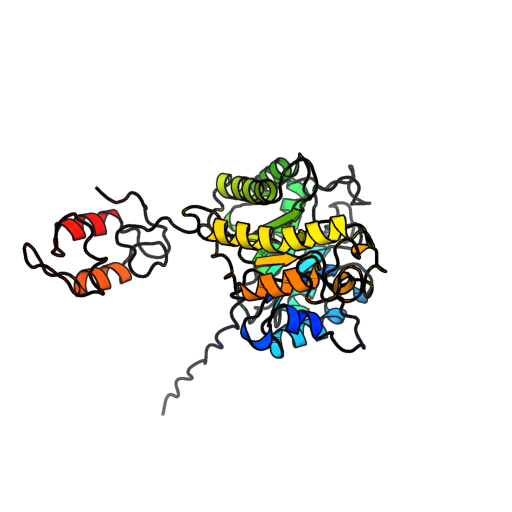7 1.00 98.00 279 ASN A C 1
ATOM 2184 O O . ASN A 1 279 ? 1.966 -9.611 1.471 1.00 98.00 279 ASN A O 1
ATOM 2188 N N . ILE A 1 280 ? 3.371 -8.983 -0.173 1.00 98.69 280 ILE A N 1
ATOM 2189 C CA . ILE A 1 280 ? 3.068 -7.548 -0.161 1.00 98.69 280 ILE A CA 1
ATOM 2190 C C . ILE A 1 280 ? 2.200 -7.253 -1.387 1.00 98.69 280 ILE A C 1
ATOM 2192 O O . ILE A 1 280 ? 2.646 -7.447 -2.517 1.00 98.69 280 ILE A O 1
ATOM 2196 N N . ILE A 1 281 ? 0.958 -6.819 -1.173 1.00 98.44 281 ILE A N 1
ATOM 2197 C CA . ILE A 1 281 ? -0.051 -6.662 -2.231 1.00 98.44 281 ILE A CA 1
ATOM 2198 C C . ILE A 1 281 ? 0.302 -5.492 -3.152 1.00 98.44 281 ILE A C 1
ATOM 2200 O O . ILE A 1 281 ? 0.391 -5.664 -4.365 1.00 98.44 281 ILE A O 1
ATOM 2204 N N . GLY A 1 282 ? 0.551 -4.322 -2.566 1.00 98.25 282 GLY A N 1
ATOM 2205 C CA . GLY A 1 282 ? 0.943 -3.102 -3.266 1.00 98.25 282 GLY A CA 1
ATOM 2206 C C . GLY A 1 282 ? 2.032 -2.351 -2.508 1.00 98.25 282 GLY A C 1
ATOM 2207 O O . GLY A 1 282 ? 2.155 -2.497 -1.290 1.00 98.25 282 GLY A O 1
ATOM 2208 N N . MET A 1 283 ? 2.814 -1.558 -3.235 1.00 98.31 283 MET A N 1
ATOM 2209 C CA . MET A 1 283 ? 3.880 -0.703 -2.718 1.00 98.31 283 MET A CA 1
ATOM 2210 C C . MET A 1 283 ? 3.706 0.716 -3.264 1.00 98.31 283 MET A C 1
ATOM 2212 O O . MET A 1 283 ? 3.644 0.906 -4.481 1.00 98.31 283 MET A O 1
ATOM 2216 N N . THR A 1 284 ? 3.669 1.712 -2.382 1.00 98.50 284 THR A N 1
ATOM 2217 C CA . THR A 1 284 ? 3.565 3.130 -2.752 1.00 98.50 284 THR A CA 1
ATOM 2218 C C . THR A 1 284 ? 4.868 3.866 -2.448 1.00 98.50 284 THR A C 1
ATOM 2220 O O . THR A 1 284 ? 5.332 3.906 -1.307 1.00 98.50 284 THR A O 1
ATOM 2223 N N . TRP A 1 285 ? 5.487 4.434 -3.488 1.00 98.12 285 TRP A N 1
ATOM 2224 C CA . TRP A 1 285 ? 6.740 5.178 -3.355 1.00 98.12 285 TRP A CA 1
ATOM 2225 C C . TRP A 1 285 ? 6.503 6.536 -2.693 1.00 98.12 285 TRP A C 1
ATOM 2227 O O . TRP A 1 285 ? 5.685 7.331 -3.161 1.00 98.12 285 TRP A O 1
ATOM 2237 N N . PHE A 1 286 ? 7.267 6.804 -1.636 1.00 95.50 286 PHE A N 1
ATOM 2238 C CA . PHE A 1 286 ? 7.372 8.090 -0.960 1.00 95.50 286 PHE A CA 1
ATOM 2239 C C . PHE A 1 286 ? 8.563 8.860 -1.574 1.00 95.50 286 PHE A C 1
ATOM 2241 O O . PHE A 1 286 ? 9.706 8.469 -1.338 1.00 95.50 286 PHE A O 1
ATOM 2248 N N . VAL A 1 287 ? 8.380 9.906 -2.397 1.00 94.50 287 VAL A N 1
ATOM 2249 C CA . VAL A 1 287 ? 7.103 10.473 -2.880 1.00 94.50 287 VAL A CA 1
ATOM 2250 C C . VAL A 1 287 ? 7.027 10.701 -4.394 1.00 94.50 287 VAL A C 1
ATOM 2252 O O . VAL A 1 287 ? 8.038 10.665 -5.087 1.00 94.50 287 VAL A O 1
ATOM 2255 N N . TYR A 1 288 ? 5.830 10.979 -4.918 1.00 95.69 288 TYR A N 1
ATOM 2256 C CA . TYR A 1 288 ? 5.665 11.638 -6.215 1.00 95.69 288 TYR A CA 1
ATOM 2257 C C . TYR A 1 288 ? 5.848 13.159 -6.106 1.00 95.69 288 TYR A C 1
ATOM 2259 O O . TYR A 1 288 ? 6.871 13.653 -6.575 1.00 95.69 288 TYR A O 1
ATOM 2267 N N . ASP A 1 289 ? 4.910 13.884 -5.482 1.00 91.06 289 ASP A N 1
ATOM 2268 C CA . ASP A 1 289 ? 4.894 15.359 -5.421 1.00 91.06 289 ASP A CA 1
ATOM 2269 C C . ASP A 1 289 ? 6.209 15.971 -4.915 1.00 91.06 289 ASP A C 1
ATOM 2271 O O . ASP A 1 289 ? 6.822 15.496 -3.958 1.00 91.06 289 ASP A O 1
ATOM 2275 N N . SER A 1 290 ? 6.630 17.046 -5.574 1.00 86.38 290 SER A N 1
ATOM 2276 C CA . SER A 1 290 ? 7.819 17.821 -5.246 1.00 86.38 290 SER A CA 1
ATOM 2277 C C . SER A 1 290 ? 7.496 18.999 -4.321 1.00 86.38 290 SER A C 1
ATOM 2279 O O . SER A 1 290 ? 7.983 19.092 -3.191 1.00 86.38 290 SER A O 1
ATOM 2281 N N . ASN A 1 291 ? 6.675 19.932 -4.802 1.00 78.44 291 ASN A N 1
ATOM 2282 C CA . ASN A 1 291 ? 6.554 21.284 -4.258 1.00 78.44 291 ASN A CA 1
ATOM 2283 C C . ASN A 1 291 ? 5.100 21.740 -4.059 1.00 78.44 291 ASN A C 1
ATOM 2285 O O . ASN A 1 291 ? 4.895 22.824 -3.502 1.00 78.44 291 ASN A O 1
ATOM 2289 N N . GLN A 1 292 ? 4.109 20.970 -4.520 1.00 73.56 292 GLN A N 1
ATOM 2290 C CA . GLN A 1 292 ? 2.694 21.343 -4.453 1.00 73.56 292 GLN A CA 1
ATOM 2291 C C . GLN A 1 292 ? 2.211 21.273 -2.996 1.00 73.56 292 GLN A C 1
ATOM 2293 O O . GLN A 1 292 ? 1.533 22.186 -2.514 1.00 73.56 292 GLN A O 1
ATOM 2298 N N . GLN A 1 293 ? 2.670 20.260 -2.261 1.00 67.12 293 GLN A N 1
ATOM 2299 C CA . GLN A 1 293 ? 2.502 20.101 -0.824 1.00 67.12 293 GLN A CA 1
ATOM 2300 C C . GLN A 1 293 ? 3.863 20.106 -0.102 1.00 67.12 293 GLN A C 1
ATOM 2302 O O . GLN A 1 293 ? 4.906 19.744 -0.638 1.00 67.12 293 GLN A O 1
ATOM 2307 N N . ASN A 1 294 ? 3.876 20.611 1.136 1.00 68.38 294 ASN A N 1
ATOM 2308 C CA . ASN A 1 294 ? 5.064 20.709 1.999 1.00 68.38 294 ASN A CA 1
ATOM 2309 C C . ASN A 1 294 ? 6.309 21.434 1.409 1.00 68.38 294 ASN A C 1
ATOM 2311 O O . ASN A 1 294 ? 7.426 21.298 1.910 1.00 68.38 294 ASN A O 1
ATOM 2315 N N . THR A 1 295 ? 6.135 22.290 0.394 1.00 80.06 295 THR A N 1
ATOM 2316 C CA . THR A 1 295 ? 7.124 23.302 -0.052 1.00 80.06 295 THR A CA 1
ATOM 2317 C C . THR A 1 295 ? 8.514 22.771 -0.443 1.00 80.06 295 THR A C 1
ATOM 2319 O O . THR A 1 295 ? 9.521 23.437 -0.199 1.00 80.06 295 THR A O 1
ATOM 2322 N N . GLY A 1 296 ? 8.602 21.577 -1.036 1.00 83.44 296 GLY A N 1
ATOM 2323 C CA . GLY A 1 296 ? 9.887 21.022 -1.478 1.00 83.44 296 GLY A CA 1
ATOM 2324 C C . GLY A 1 296 ? 10.680 20.285 -0.399 1.00 83.44 296 GLY A C 1
ATOM 2325 O O . GLY A 1 296 ? 11.796 19.838 -0.661 1.00 83.44 296 GLY A O 1
ATOM 2326 N N . ILE A 1 297 ? 10.131 20.118 0.811 1.00 89.19 297 ILE A N 1
ATOM 2327 C CA . ILE A 1 297 ? 10.785 19.359 1.893 1.00 89.19 297 ILE A CA 1
ATOM 2328 C C . ILE A 1 297 ? 10.953 17.877 1.515 1.00 89.19 297 ILE A C 1
ATOM 2330 O O . ILE A 1 297 ? 11.924 17.247 1.936 1.00 89.19 297 ILE A O 1
ATOM 2334 N N . TRP A 1 298 ? 10.066 17.344 0.668 1.00 91.94 298 TRP A N 1
ATOM 2335 C CA . TRP A 1 298 ? 10.138 15.979 0.138 1.00 91.94 298 TRP A CA 1
ATOM 2336 C C . TRP A 1 298 ? 10.802 15.866 -1.246 1.00 91.94 298 TRP A C 1
ATOM 2338 O O . TRP A 1 298 ? 10.922 14.758 -1.759 1.00 91.94 298 TRP A O 1
ATOM 2348 N N . ASN A 1 299 ? 11.361 16.953 -1.803 1.00 94.31 299 ASN A N 1
ATOM 2349 C CA . ASN A 1 299 ? 12.200 16.893 -3.014 1.00 94.31 299 ASN A CA 1
ATOM 2350 C C . ASN A 1 299 ? 13.307 15.811 -2.966 1.00 94.31 299 ASN A C 1
ATOM 2352 O O . ASN A 1 299 ? 13.544 15.198 -4.003 1.00 94.31 299 ASN A O 1
ATOM 2356 N N . PRO A 1 300 ? 13.946 15.485 -1.814 1.00 94.62 300 PRO A N 1
ATOM 2357 C CA . PRO A 1 300 ? 14.905 14.378 -1.735 1.00 94.62 300 PRO A CA 1
ATOM 2358 C C . PRO A 1 300 ? 14.336 12.975 -2.000 1.00 94.62 300 PRO A C 1
ATOM 2360 O O . PRO A 1 300 ? 15.083 12.005 -2.005 1.00 94.62 300 PRO A O 1
ATOM 2363 N N . PHE A 1 301 ? 13.022 12.848 -2.138 1.00 94.75 301 PHE A N 1
ATOM 2364 C CA . PHE A 1 301 ? 12.297 11.597 -2.345 1.00 94.75 301 PHE A CA 1
ATOM 2365 C C . PHE A 1 301 ? 11.392 11.644 -3.591 1.00 94.75 301 PHE A C 1
ATOM 2367 O O . PHE A 1 301 ? 10.798 10.629 -3.948 1.00 94.75 301 PHE A O 1
ATOM 2374 N N . SER A 1 302 ? 11.263 12.815 -4.224 1.00 96.12 302 SER A N 1
ATOM 2375 C CA . SER A 1 302 ? 10.199 13.139 -5.176 1.00 96.12 302 SER A CA 1
ATOM 2376 C C . SER A 1 302 ? 10.497 12.690 -6.605 1.00 96.12 302 SER A C 1
ATOM 2378 O O . SER A 1 302 ? 11.440 13.161 -7.238 1.00 96.12 302 SER A O 1
ATOM 2380 N N . VAL A 1 303 ? 9.632 11.836 -7.147 1.00 96.81 303 VAL A N 1
ATOM 2381 C CA . VAL A 1 303 ? 9.651 11.435 -8.560 1.00 96.81 303 VAL A CA 1
ATOM 2382 C C . VAL A 1 303 ? 9.312 12.618 -9.485 1.00 96.81 303 VAL A C 1
ATOM 2384 O O . VAL A 1 303 ? 9.932 12.752 -10.536 1.00 96.81 303 VAL A O 1
ATOM 2387 N N . GLU A 1 304 ? 8.410 13.529 -9.089 1.00 95.69 304 GLU A N 1
ATOM 2388 C CA . GLU A 1 304 ? 8.124 14.765 -9.845 1.00 95.69 304 GLU A CA 1
ATOM 2389 C C . GLU A 1 304 ? 9.348 15.699 -9.904 1.00 95.69 304 GLU A C 1
ATOM 2391 O O . GLU A 1 304 ? 9.612 16.303 -10.942 1.00 95.69 304 GLU A O 1
ATOM 2396 N N . TYR A 1 305 ? 10.129 15.804 -8.822 1.00 95.38 305 TYR A N 1
ATOM 2397 C CA . TYR A 1 305 ? 11.340 16.630 -8.792 1.00 95.38 305 TYR A CA 1
ATOM 2398 C C . TYR A 1 305 ? 12.358 16.149 -9.836 1.00 95.38 305 TYR A C 1
ATOM 2400 O O . TYR A 1 305 ? 12.846 16.949 -10.638 1.00 95.38 305 TYR A O 1
ATOM 2408 N N . TYR A 1 306 ? 12.621 14.840 -9.878 1.00 96.12 306 TYR A N 1
ATOM 2409 C CA . TYR A 1 306 ? 13.614 14.261 -10.786 1.00 96.12 306 TYR A CA 1
ATOM 2410 C C . TYR A 1 306 ? 13.180 14.215 -12.266 1.00 96.12 306 TYR A C 1
ATOM 2412 O O . TYR A 1 306 ? 14.029 14.206 -13.150 1.00 96.12 306 TYR A O 1
ATOM 2420 N N . LEU A 1 307 ? 11.882 14.354 -12.573 1.00 94.75 307 LEU A N 1
ATOM 2421 C CA . LEU A 1 307 ? 11.407 14.584 -13.950 1.00 94.75 307 LEU A CA 1
ATOM 2422 C C . LEU A 1 307 ? 11.975 15.876 -14.583 1.00 94.75 307 LEU A C 1
ATOM 2424 O O . LEU A 1 307 ? 12.081 15.974 -15.809 1.00 94.75 307 LEU A O 1
ATOM 2428 N N . GLY A 1 308 ? 12.289 16.890 -13.766 1.00 90.75 308 GLY A N 1
ATOM 2429 C CA . GLY A 1 308 ? 12.756 18.206 -14.223 1.00 90.75 308 GLY A CA 1
ATOM 2430 C C . GLY A 1 308 ? 14.190 18.577 -13.830 1.00 90.75 308 GLY A C 1
ATOM 2431 O O . GLY A 1 308 ? 14.758 19.49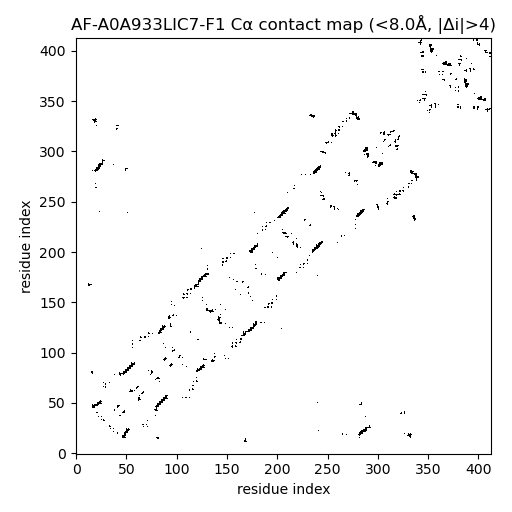1 -14.430 1.00 90.75 308 GLY A O 1
ATOM 2432 N N . GLU A 1 309 ? 14.774 17.899 -12.842 1.00 94.62 309 GLU A N 1
ATOM 2433 C CA . GLU A 1 309 ? 16.050 18.241 -12.203 1.00 94.62 309 GLU A CA 1
ATOM 2434 C C . GLU A 1 309 ? 16.914 16.981 -12.033 1.00 94.62 309 GLU A C 1
ATOM 2436 O O . GLU A 1 309 ? 16.405 15.950 -11.621 1.00 94.62 309 GLU A O 1
ATOM 2441 N N . GLY A 1 310 ? 18.228 17.064 -12.274 1.00 95.19 310 GLY A N 1
ATOM 2442 C CA . GLY A 1 310 ? 19.134 15.908 -12.161 1.00 95.19 310 GLY A CA 1
ATOM 2443 C C . GLY A 1 310 ? 19.664 15.416 -13.511 1.00 95.19 310 GLY A C 1
ATOM 2444 O O . GLY A 1 310 ? 20.194 16.210 -14.299 1.00 95.19 310 GLY A O 1
ATOM 2445 N N . TYR A 1 311 ? 19.575 14.112 -13.767 1.00 98.00 311 TYR A N 1
ATOM 2446 C CA . TYR A 1 311 ? 19.797 13.513 -15.084 1.00 98.00 311 TYR A CA 1
ATOM 2447 C C . TYR A 1 311 ? 18.631 13.831 -16.040 1.00 98.00 311 TYR A C 1
ATOM 2449 O O . TYR A 1 311 ? 17.512 14.091 -15.611 1.00 98.00 311 TYR A O 1
ATOM 2457 N N . PRO A 1 312 ? 18.863 13.838 -17.365 1.00 97.38 312 PRO A N 1
ATOM 2458 C CA . PRO A 1 312 ? 17.790 14.070 -18.323 1.00 97.38 312 PRO A CA 1
ATOM 2459 C C . PRO A 1 312 ? 16.883 12.837 -18.454 1.00 97.38 312 PRO A C 1
ATOM 2461 O O . PRO A 1 312 ? 17.382 11.722 -18.606 1.00 97.38 312 PRO A O 1
ATOM 2464 N N . LEU A 1 313 ? 15.567 13.064 -18.516 1.00 96.50 313 LEU A N 1
ATOM 2465 C CA . LEU A 1 313 ? 14.559 12.049 -18.842 1.00 96.50 313 LEU A CA 1
ATOM 2466 C C . LEU A 1 313 ? 14.996 11.175 -20.038 1.00 96.50 313 LEU A C 1
ATOM 2468 O O . LEU A 1 313 ? 15.339 11.681 -21.113 1.00 96.50 313 LEU A O 1
ATOM 2472 N N . GLY A 1 314 ? 14.982 9.859 -19.837 1.00 96.38 314 GLY A N 1
ATOM 2473 C CA . GLY A 1 314 ? 15.516 8.835 -20.735 1.00 96.38 314 GLY A CA 1
ATOM 2474 C C . GLY A 1 314 ? 16.911 8.307 -20.361 1.00 96.38 314 GLY A C 1
ATOM 2475 O O . GLY A 1 314 ? 17.342 7.305 -20.937 1.00 96.38 314 GLY A O 1
ATOM 2476 N N . ASP A 1 315 ? 17.623 8.924 -19.413 1.00 98.31 315 ASP A N 1
ATOM 2477 C CA . ASP A 1 315 ? 18.879 8.392 -18.870 1.00 98.31 315 ASP A CA 1
ATOM 2478 C C . ASP A 1 315 ? 18.600 7.298 -17.814 1.00 98.31 315 ASP A C 1
ATOM 2480 O O . ASP A 1 315 ? 17.757 7.488 -16.939 1.00 98.31 315 ASP A O 1
ATOM 2484 N N . PRO A 1 316 ? 19.296 6.143 -17.825 1.00 96.81 316 PRO A N 1
ATOM 2485 C CA . PRO A 1 316 ? 19.076 5.089 -16.832 1.00 96.81 316 PRO A CA 1
ATOM 2486 C C . PRO A 1 316 ? 19.419 5.485 -15.382 1.00 96.81 316 PRO A C 1
ATOM 2488 O O . PRO A 1 316 ? 19.143 4.691 -14.479 1.00 96.81 316 PRO A O 1
ATOM 2491 N N . ASN A 1 317 ? 20.030 6.648 -15.143 1.00 97.81 317 ASN A N 1
ATOM 2492 C CA . ASN A 1 317 ? 20.349 7.168 -13.813 1.00 97.81 317 ASN A CA 1
ATOM 2493 C C . ASN A 1 317 ? 19.318 8.183 -13.276 1.00 97.81 317 ASN A C 1
ATOM 2495 O O . ASN A 1 317 ? 19.410 8.527 -12.101 1.00 97.81 317 ASN A O 1
ATOM 2499 N N . ASP A 1 318 ? 18.355 8.632 -14.090 1.00 98.00 318 ASP A N 1
ATOM 2500 C CA . ASP A 1 318 ? 17.191 9.407 -13.632 1.00 98.00 318 ASP A CA 1
ATOM 2501 C C . ASP A 1 318 ? 16.206 8.490 -12.875 1.00 98.00 318 ASP A C 1
ATOM 2503 O O . ASP A 1 318 ? 15.926 7.359 -13.295 1.00 98.00 318 ASP A O 1
ATOM 2507 N N . LEU A 1 319 ? 15.675 8.981 -11.751 1.00 97.69 319 LEU A N 1
ATOM 2508 C CA . LEU A 1 319 ? 14.675 8.284 -10.945 1.00 97.69 319 LEU A CA 1
ATOM 2509 C C . LEU A 1 319 ? 13.327 8.144 -11.672 1.00 97.69 319 LEU A C 1
ATOM 2511 O O . LEU A 1 319 ? 12.724 7.077 -11.581 1.00 97.69 319 LEU A O 1
ATOM 2515 N N . PHE A 1 320 ? 12.858 9.163 -12.400 1.00 97.94 320 PHE A N 1
ATOM 2516 C CA . PHE A 1 320 ? 11.580 9.100 -13.120 1.00 97.94 320 PHE A CA 1
ATOM 2517 C C . PHE A 1 320 ? 11.635 8.026 -14.213 1.00 97.94 320 PHE A C 1
ATOM 2519 O O . PHE A 1 320 ? 10.817 7.107 -14.231 1.00 97.94 320 PHE A O 1
ATOM 2526 N N . THR A 1 321 ? 12.678 8.061 -15.046 1.00 98.12 321 THR A N 1
ATOM 2527 C CA . THR A 1 321 ? 12.975 7.038 -16.061 1.00 98.12 321 THR A CA 1
ATOM 2528 C C . THR A 1 321 ? 13.105 5.637 -15.451 1.00 98.12 321 THR A C 1
ATOM 2530 O O . THR A 1 321 ? 12.632 4.656 -16.027 1.00 98.12 321 THR A O 1
ATOM 2533 N N . ALA A 1 322 ? 13.743 5.498 -14.285 1.00 98.31 322 ALA A N 1
ATOM 2534 C CA . ALA A 1 322 ? 13.837 4.210 -13.597 1.00 98.31 322 ALA A CA 1
ATOM 2535 C C . ALA A 1 322 ? 12.481 3.707 -13.077 1.00 98.31 322 ALA A C 1
ATOM 2537 O O . ALA A 1 322 ? 12.255 2.494 -13.032 1.00 98.31 322 ALA A O 1
ATOM 2538 N N . PHE A 1 323 ? 11.577 4.618 -12.723 1.00 97.62 323 PHE A N 1
ATOM 2539 C CA . PHE A 1 323 ? 10.222 4.298 -12.296 1.00 97.62 323 PHE A CA 1
ATOM 2540 C C . PHE A 1 323 ? 9.350 3.870 -13.489 1.00 97.62 323 PHE A C 1
ATOM 2542 O O . PHE A 1 323 ? 8.730 2.810 -13.418 1.00 97.62 323 PHE A O 1
ATOM 2549 N N . GLU A 1 324 ? 9.397 4.584 -14.624 1.00 97.31 324 GLU A N 1
ATOM 2550 C CA . GLU A 1 324 ? 8.776 4.151 -15.894 1.00 97.31 324 GLU A CA 1
ATOM 2551 C C . GLU A 1 324 ? 9.244 2.738 -16.289 1.00 97.31 324 GLU A C 1
ATOM 2553 O O . GLU A 1 324 ? 8.434 1.845 -16.534 1.00 97.31 324 GLU A O 1
ATOM 2558 N N . GLN A 1 325 ? 10.561 2.493 -16.264 1.00 97.50 325 GLN A N 1
ATOM 2559 C CA . GLN A 1 325 ? 11.152 1.176 -16.545 1.00 97.50 325 GLN A CA 1
ATOM 2560 C C . GLN A 1 325 ? 10.662 0.078 -15.593 1.00 97.50 325 GLN A C 1
ATOM 2562 O O . GLN A 1 325 ? 10.573 -1.083 -15.985 1.00 97.50 325 GLN A O 1
ATOM 2567 N N . THR A 1 326 ? 10.360 0.428 -14.342 1.00 96.81 326 THR A N 1
ATOM 2568 C CA . THR A 1 326 ? 9.859 -0.511 -13.331 1.00 96.81 326 THR A CA 1
ATOM 2569 C C . THR A 1 326 ? 8.384 -0.836 -13.556 1.00 96.81 326 THR A C 1
ATOM 2571 O O . THR A 1 326 ? 7.988 -1.999 -13.466 1.00 96.81 326 THR A O 1
ATOM 2574 N N . VAL A 1 327 ? 7.585 0.162 -13.936 1.00 96.94 327 VAL A N 1
ATOM 2575 C CA . VAL A 1 327 ? 6.197 -0.018 -14.375 1.00 96.94 327 VAL A CA 1
ATOM 2576 C C . VAL A 1 327 ? 6.141 -0.891 -15.635 1.00 96.94 327 VAL A C 1
ATOM 2578 O O . VAL A 1 327 ? 5.307 -1.794 -15.720 1.00 96.94 327 VAL A O 1
ATOM 2581 N N . ASP A 1 328 ? 7.074 -0.724 -16.578 1.00 96.31 328 ASP A N 1
ATOM 2582 C CA . ASP A 1 328 ? 7.227 -1.547 -17.795 1.00 96.31 328 ASP A CA 1
ATOM 2583 C C . ASP A 1 328 ? 7.621 -3.012 -17.568 1.00 96.31 328 ASP A C 1
ATOM 2585 O O . ASP A 1 328 ? 7.397 -3.844 -18.450 1.00 96.31 328 ASP A O 1
ATOM 2589 N N . MET A 1 329 ? 8.051 -3.385 -16.361 1.00 96.62 329 MET A N 1
ATOM 2590 C CA . MET A 1 329 ? 8.149 -4.797 -15.973 1.00 96.62 329 MET A CA 1
ATOM 2591 C C . MET A 1 329 ? 6.785 -5.433 -15.646 1.00 96.62 329 MET A C 1
ATOM 2593 O O . MET A 1 329 ? 6.705 -6.658 -15.539 1.00 96.62 329 MET A O 1
ATOM 2597 N N . ARG A 1 330 ? 5.722 -4.621 -15.490 1.00 95.44 330 ARG A N 1
ATOM 2598 C CA . ARG A 1 330 ? 4.327 -5.020 -15.201 1.00 95.44 330 ARG A CA 1
ATOM 2599 C C . ARG A 1 330 ? 4.224 -6.063 -14.071 1.00 95.44 330 ARG A C 1
ATOM 2601 O O . ARG A 1 330 ? 3.486 -7.042 -14.175 1.00 95.44 330 ARG A O 1
ATOM 2608 N N . TYR A 1 331 ? 4.986 -5.858 -12.989 1.00 96.44 331 TYR A N 1
ATOM 2609 C CA . TYR A 1 331 ? 4.978 -6.741 -11.819 1.00 96.44 331 TYR A CA 1
ATOM 2610 C C . TYR A 1 331 ? 3.572 -6.818 -11.193 1.00 96.44 331 TYR A C 1
ATOM 2612 O O . TYR A 1 331 ? 2.991 -5.768 -10.896 1.00 96.44 331 TYR A O 1
ATOM 2620 N N . PRO A 1 332 ? 3.018 -8.025 -10.976 1.00 96.06 332 PRO A N 1
ATOM 2621 C CA . PRO A 1 332 ? 1.670 -8.185 -10.449 1.00 96.06 332 PRO A CA 1
ATOM 2622 C C . PRO A 1 332 ? 1.610 -7.854 -8.957 1.00 96.06 332 PRO A C 1
ATOM 2624 O O . PRO A 1 332 ? 2.582 -8.050 -8.224 1.00 96.06 332 PRO A O 1
ATOM 2627 N N . ALA A 1 333 ? 0.437 -7.415 -8.507 1.00 96.50 333 ALA A N 1
ATOM 2628 C CA . ALA A 1 333 ? 0.129 -7.294 -7.090 1.00 96.50 333 ALA A CA 1
ATOM 2629 C C . ALA A 1 333 ? 0.356 -8.631 -6.358 1.00 96.50 333 ALA A C 1
ATOM 2631 O O . ALA A 1 333 ? 0.135 -9.715 -6.911 1.00 96.50 333 ALA A O 1
ATOM 2632 N N . GLY A 1 334 ? 0.804 -8.556 -5.106 1.00 96.00 334 GLY A N 1
ATOM 2633 C CA . GLY A 1 334 ? 0.895 -9.725 -4.235 1.00 96.00 334 GLY A CA 1
ATOM 2634 C C . GLY A 1 334 ? -0.480 -10.327 -3.927 1.00 96.00 334 GLY A C 1
ATOM 2635 O O . GLY A 1 334 ? -1.502 -9.644 -3.977 1.00 96.00 334 GLY A O 1
ATOM 2636 N N . LEU A 1 335 ? -0.504 -11.617 -3.587 1.00 93.00 335 LEU A N 1
ATOM 2637 C CA . LEU A 1 335 ? -1.719 -12.280 -3.098 1.00 93.00 335 LEU A CA 1
ATOM 2638 C C . LEU A 1 335 ? -2.099 -11.759 -1.699 1.00 93.00 335 LEU A C 1
ATOM 2640 O O . LEU A 1 335 ? -1.279 -11.172 -0.998 1.00 93.00 335 LEU A O 1
ATOM 2644 N N . VAL A 1 336 ? -3.327 -12.020 -1.250 1.00 93.56 336 VAL A N 1
ATOM 2645 C CA . VAL A 1 336 ? -3.675 -11.854 0.170 1.00 93.56 336 VAL A CA 1
ATOM 2646 C C . VAL A 1 336 ? -2.995 -12.968 0.976 1.00 93.56 336 VAL A C 1
ATOM 2648 O O . VAL A 1 336 ? -3.040 -14.130 0.579 1.00 93.56 336 VAL A O 1
ATOM 2651 N N . GLY A 1 337 ? -2.357 -12.625 2.099 1.00 93.56 337 GLY A N 1
ATOM 2652 C CA . GLY A 1 337 ? -1.673 -13.597 2.954 1.00 93.56 337 GLY A CA 1
ATOM 2653 C C . GLY A 1 337 ? -0.422 -14.220 2.321 1.00 93.56 337 GLY A C 1
ATOM 2654 O O . GLY A 1 337 ? 0.267 -13.617 1.493 1.00 93.56 337 GLY A O 1
ATOM 2655 N N . THR A 1 338 ? -0.083 -15.439 2.740 1.00 89.06 338 THR A N 1
ATOM 2656 C CA . THR A 1 338 ? 1.057 -16.197 2.198 1.00 89.06 338 THR A CA 1
ATOM 2657 C C . THR A 1 338 ? 0.738 -16.910 0.890 1.00 89.06 338 THR A C 1
ATOM 2659 O O . THR A 1 338 ? -0.353 -17.443 0.709 1.00 89.06 338 THR A O 1
ATOM 2662 N N . ARG A 1 339 ? 1.723 -17.004 -0.014 1.00 80.56 339 ARG A N 1
ATOM 2663 C CA . ARG A 1 339 ? 1.622 -17.920 -1.157 1.00 80.56 339 ARG A CA 1
ATOM 2664 C C . ARG A 1 339 ? 1.704 -19.348 -0.621 1.00 80.56 339 ARG A C 1
ATOM 2666 O O . ARG A 1 339 ? 2.757 -19.746 -0.121 1.00 80.56 339 ARG A O 1
ATOM 2673 N N . GLY A 1 340 ? 0.619 -20.111 -0.735 1.00 71.19 340 GLY A N 1
ATOM 2674 C CA . GLY A 1 340 ? 0.595 -21.520 -0.346 1.00 71.19 340 GLY A CA 1
ATOM 2675 C C . GLY A 1 340 ? 1.724 -22.319 -1.007 1.00 71.19 340 GLY A C 1
ATOM 2676 O O . GLY A 1 340 ? 2.112 -22.059 -2.148 1.00 71.19 340 GLY A O 1
ATOM 2677 N N . TRP A 1 341 ? 2.267 -23.301 -0.287 1.00 72.12 341 TRP A N 1
ATOM 2678 C CA . TRP A 1 341 ? 2.997 -24.385 -0.946 1.00 72.12 341 TRP A CA 1
ATOM 2679 C C . TRP A 1 341 ? 1.992 -25.167 -1.801 1.00 72.12 341 TRP A C 1
ATOM 2681 O O . TRP A 1 341 ? 0.906 -25.417 -1.285 1.00 72.12 341 TRP A O 1
ATOM 2691 N N . PRO A 1 342 ? 2.316 -25.572 -3.046 1.00 76.62 342 PRO A N 1
ATOM 2692 C CA . PRO A 1 342 ? 1.397 -26.350 -3.871 1.00 76.62 342 PRO A CA 1
ATOM 2693 C C . PRO A 1 342 ? 0.972 -27.609 -3.120 1.00 7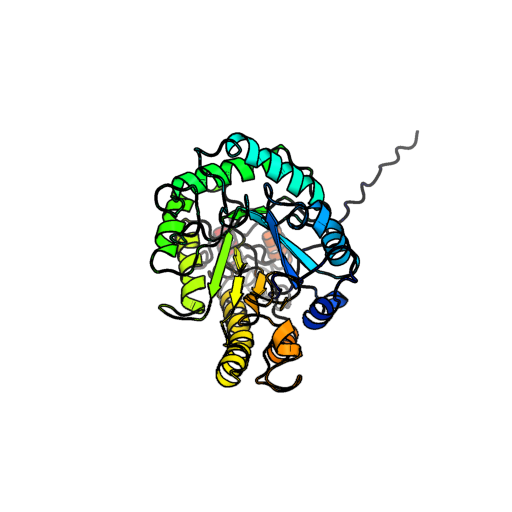6.62 342 PRO A C 1
ATOM 2695 O O . PRO A 1 342 ? 1.817 -28.462 -2.820 1.00 76.62 342 PRO A O 1
ATOM 2698 N N . VAL A 1 343 ? -0.310 -27.694 -2.776 1.00 84.94 343 VAL A N 1
ATOM 2699 C CA . VAL A 1 343 ? -0.838 -28.849 -2.062 1.00 84.94 343 VAL A CA 1
ATOM 2700 C C . VAL A 1 343 ? -1.114 -29.945 -3.096 1.00 84.94 343 VAL A C 1
ATOM 2702 O O . VAL A 1 343 ? -1.701 -29.674 -4.142 1.00 84.94 343 VAL A O 1
ATOM 2705 N N . PRO A 1 344 ? -0.668 -31.193 -2.881 1.00 89.75 344 PRO A N 1
ATOM 2706 C CA . PRO A 1 344 ? -1.137 -32.304 -3.698 1.00 89.75 344 PRO A CA 1
ATOM 2707 C C . PRO A 1 344 ? -2.672 -32.366 -3.654 1.00 89.75 344 PRO A C 1
ATOM 2709 O O . PRO A 1 344 ? -3.249 -32.252 -2.580 1.00 89.75 344 PRO A O 1
ATOM 2712 N N . ALA A 1 345 ? -3.314 -32.574 -4.801 1.00 93.75 345 ALA A N 1
ATOM 2713 C CA . ALA A 1 345 ? -4.771 -32.535 -4.969 1.00 93.75 345 ALA A CA 1
ATOM 2714 C C . ALA A 1 345 ? -5.476 -31.166 -4.849 1.00 93.75 345 ALA A C 1
ATOM 2716 O O . ALA A 1 345 ? -6.694 -31.150 -4.956 1.00 93.75 345 ALA A O 1
ATOM 2717 N N . ASP A 1 346 ? -4.751 -30.053 -4.698 1.00 93.75 346 ASP A N 1
ATOM 2718 C CA . ASP A 1 346 ? -5.273 -28.698 -4.955 1.00 93.75 346 ASP A CA 1
ATOM 2719 C C . ASP A 1 346 ? -5.113 -28.410 -6.459 1.00 93.75 346 ASP A C 1
ATOM 2721 O O . ASP A 1 346 ? -4.003 -28.163 -6.956 1.00 93.75 346 ASP A O 1
ATOM 2725 N N . PHE A 1 347 ? -6.200 -28.574 -7.215 1.00 93.50 347 PHE A N 1
ATOM 2726 C CA . PHE A 1 347 ? -6.187 -28.538 -8.678 1.00 93.50 347 PHE A CA 1
ATOM 2727 C C . PHE A 1 347 ? -6.595 -27.172 -9.234 1.00 93.50 347 PHE A C 1
ATOM 2729 O O . PHE A 1 347 ? -5.978 -26.714 -10.205 1.00 93.50 347 PHE A O 1
ATOM 2736 N N . ASP A 1 348 ? -7.581 -26.502 -8.624 1.00 89.69 348 ASP A N 1
ATOM 2737 C CA . ASP A 1 348 ? -8.013 -25.162 -9.051 1.00 89.69 348 ASP A CA 1
ATOM 2738 C C . ASP A 1 348 ? -7.191 -24.007 -8.438 1.00 89.69 348 ASP A C 1
ATOM 2740 O O . ASP A 1 348 ? -7.107 -22.934 -9.049 1.00 89.69 348 ASP A O 1
ATOM 2744 N N . ARG A 1 349 ? -6.417 -24.297 -7.376 1.00 86.56 349 ARG A N 1
ATOM 2745 C CA . ARG A 1 349 ? -5.389 -23.439 -6.754 1.00 86.56 349 ARG A CA 1
ATOM 2746 C C . ARG A 1 349 ? -5.934 -22.327 -5.869 1.00 86.56 349 ARG A C 1
ATOM 2748 O O . ARG A 1 349 ? -5.283 -21.283 -5.748 1.00 86.56 349 ARG A O 1
ATOM 2755 N N . ASP A 1 350 ? -7.082 -22.550 -5.230 1.00 82.12 350 ASP A N 1
ATOM 2756 C CA . ASP A 1 350 ? -7.589 -21.672 -4.168 1.00 82.12 350 ASP A CA 1
ATOM 2757 C C . ASP A 1 350 ? -6.850 -21.845 -2.820 1.00 82.12 350 ASP A C 1
ATOM 2759 O O . ASP A 1 350 ? -6.786 -20.902 -2.022 1.00 82.12 350 ASP A O 1
ATOM 2763 N N . GLY A 1 351 ? -6.173 -22.985 -2.625 1.00 79.69 351 GLY A N 1
ATOM 2764 C CA . GLY A 1 351 ? -5.319 -23.278 -1.473 1.00 79.69 351 GLY A CA 1
ATOM 2765 C C . GLY A 1 351 ? -5.929 -24.211 -0.423 1.00 79.69 351 GLY A C 1
ATOM 2766 O O . GLY A 1 351 ? -5.270 -24.475 0.595 1.00 79.69 351 GLY A O 1
ATOM 2767 N N . ASP A 1 352 ? -7.142 -24.727 -0.635 1.00 87.81 352 ASP A N 1
ATOM 2768 C CA . ASP A 1 352 ? -7.617 -25.927 0.049 1.00 87.81 352 ASP A CA 1
ATOM 2769 C C . ASP A 1 352 ? -7.792 -27.147 -0.871 1.00 87.81 352 ASP A C 1
ATOM 2771 O O . ASP A 1 352 ? -7.117 -27.238 -1.890 1.00 87.81 352 ASP A O 1
ATOM 2775 N N . VAL A 1 353 ? -8.516 -28.175 -0.417 1.00 95.00 353 VAL A N 1
ATOM 2776 C CA . VAL A 1 353 ? -8.792 -29.395 -1.195 1.00 95.00 353 VAL A CA 1
ATOM 2777 C C . VAL A 1 353 ? -10.192 -29.857 -0.813 1.00 95.00 353 VAL A C 1
ATOM 2779 O O . VAL A 1 353 ? -10.398 -30.343 0.313 1.00 95.00 353 VAL A O 1
ATOM 2782 N N . ASP A 1 354 ? -11.156 -29.702 -1.725 1.00 96.94 354 ASP A N 1
ATOM 2783 C CA . ASP A 1 354 ? -12.577 -29.912 -1.432 1.00 96.94 354 ASP A CA 1
ATOM 2784 C C . ASP A 1 354 ? -13.371 -30.712 -2.496 1.00 96.94 354 ASP A C 1
ATOM 2786 O O . ASP A 1 354 ? -12.887 -31.684 -3.081 1.00 96.94 354 ASP A O 1
ATOM 2790 N N . ALA A 1 355 ? -14.669 -30.433 -2.636 1.00 97.31 355 ALA A N 1
ATOM 2791 C CA . ALA A 1 355 ? -15.539 -31.042 -3.627 1.00 97.31 355 ALA A CA 1
ATOM 2792 C C . ALA A 1 355 ? -15.245 -30.580 -5.070 1.00 97.31 355 ALA A C 1
ATOM 2794 O O . ALA A 1 355 ? -15.525 -31.350 -5.987 1.00 97.31 355 ALA A O 1
ATOM 2795 N N . ALA A 1 356 ? -14.691 -29.381 -5.283 1.00 95.88 356 ALA A N 1
ATOM 2796 C CA . ALA A 1 356 ? -14.273 -28.894 -6.597 1.00 95.88 356 ALA A CA 1
ATOM 2797 C C . ALA A 1 356 ? -13.113 -29.741 -7.144 1.00 95.88 356 ALA A C 1
ATOM 2799 O O . ALA A 1 356 ? -13.208 -30.303 -8.239 1.00 95.88 356 ALA A O 1
ATOM 2800 N N . ASP A 1 357 ? -12.083 -29.956 -6.326 1.00 97.75 357 ASP A N 1
ATOM 2801 C CA . ASP A 1 357 ? -10.962 -30.837 -6.655 1.00 97.75 357 ASP A CA 1
ATOM 2802 C C . ASP A 1 357 ? -11.400 -32.289 -6.834 1.00 97.75 357 ASP A C 1
ATOM 2804 O O . ASP A 1 357 ? -10.887 -33.000 -7.700 1.00 97.75 357 ASP A O 1
ATOM 2808 N N . PHE A 1 358 ? -12.376 -32.748 -6.041 1.00 97.81 358 PHE A N 1
ATOM 2809 C CA . PHE A 1 358 ? -12.926 -34.094 -6.197 1.00 97.81 358 PHE A CA 1
ATOM 2810 C C . PHE A 1 358 ? -13.693 -34.262 -7.516 1.00 97.81 358 PHE A C 1
ATOM 2812 O O . PHE A 1 358 ? -13.643 -35.338 -8.117 1.00 97.81 358 PHE A O 1
ATOM 2819 N N . ASP A 1 359 ? -14.390 -33.222 -7.980 1.00 98.00 359 ASP A N 1
ATOM 2820 C CA . ASP A 1 359 ? -15.059 -33.227 -9.280 1.00 98.00 359 ASP A CA 1
ATOM 2821 C C . ASP A 1 359 ? -14.033 -33.335 -10.425 1.00 98.00 359 ASP A C 1
ATOM 2823 O O . ASP A 1 359 ? -14.221 -34.170 -11.313 1.00 98.00 359 ASP A O 1
ATOM 2827 N N . HIS A 1 360 ? -12.915 -32.595 -10.362 1.00 97.75 360 HIS A N 1
ATOM 2828 C CA . HIS A 1 360 ? -11.796 -32.714 -11.316 1.00 97.75 360 HIS A CA 1
ATOM 2829 C C . HIS A 1 360 ? -11.135 -34.099 -11.260 1.00 97.75 360 HIS A C 1
ATOM 2831 O O . HIS A 1 360 ? -11.028 -34.788 -12.277 1.00 97.75 360 HIS A O 1
ATOM 2837 N N . PHE A 1 361 ? -10.781 -34.567 -10.058 1.00 98.06 361 PHE A N 1
ATOM 2838 C CA . PHE A 1 361 ? -10.191 -35.889 -9.835 1.00 98.06 361 PHE A CA 1
ATOM 2839 C C . PHE A 1 361 ? -11.056 -37.015 -10.412 1.00 98.06 361 PHE A C 1
ATOM 2841 O O . PHE A 1 361 ? -10.558 -37.901 -11.107 1.00 98.06 361 PHE A O 1
ATOM 2848 N N . ARG A 1 362 ? -12.368 -36.983 -10.145 1.00 98.00 362 ARG A N 1
ATOM 2849 C CA . ARG A 1 362 ? -13.325 -37.975 -10.648 1.00 98.00 362 ARG A CA 1
ATOM 2850 C C . ARG A 1 362 ? -13.392 -37.969 -12.171 1.00 98.00 362 ARG A C 1
ATOM 2852 O O . ARG A 1 362 ? -13.417 -39.046 -12.767 1.00 98.00 362 ARG A O 1
ATOM 2859 N N . ASP A 1 363 ? -13.458 -36.795 -12.790 1.00 97.81 363 ASP A N 1
ATOM 2860 C CA . ASP A 1 363 ? -13.626 -36.673 -14.240 1.00 97.81 363 ASP A CA 1
ATOM 2861 C C . ASP A 1 363 ? -12.337 -37.064 -14.999 1.00 97.81 363 ASP A C 1
ATOM 2863 O O . ASP A 1 363 ? -12.402 -37.498 -16.152 1.00 97.81 363 ASP A O 1
ATOM 2867 N N . CYS A 1 364 ? -11.188 -37.022 -14.316 1.00 98.25 364 CYS A N 1
ATOM 2868 C CA . CYS A 1 364 ? -9.888 -37.503 -14.784 1.00 98.25 364 CYS A CA 1
ATOM 2869 C C . CYS A 1 364 ? -9.533 -38.955 -14.394 1.00 98.25 364 CYS A C 1
ATOM 2871 O O . CYS A 1 364 ? -8.524 -39.478 -14.878 1.00 98.25 364 CYS A O 1
ATOM 2873 N N . ALA A 1 365 ? -10.324 -39.633 -13.557 1.00 97.75 365 ALA A N 1
ATOM 2874 C CA . ALA A 1 365 ? -10.012 -40.981 -13.082 1.00 97.75 365 ALA A CA 1
ATOM 2875 C C . ALA A 1 365 ? -10.108 -42.038 -14.201 1.00 97.75 365 ALA A C 1
ATOM 2877 O O . ALA A 1 365 ? -11.131 -42.164 -14.880 1.00 97.75 365 ALA A O 1
ATOM 2878 N N . THR A 1 366 ? -9.061 -42.851 -14.367 1.00 97.62 366 THR A N 1
ATOM 2879 C CA . THR A 1 366 ? -8.989 -43.896 -15.408 1.00 97.62 366 THR A CA 1
ATOM 2880 C C . THR A 1 366 ? -9.017 -45.320 -14.860 1.00 97.62 366 THR A C 1
ATOM 2882 O O . THR A 1 366 ? -9.538 -46.217 -15.528 1.00 97.62 366 THR A O 1
ATOM 2885 N N . GLY A 1 367 ? -8.525 -45.525 -13.638 1.00 95.75 367 GLY A N 1
ATOM 2886 C CA . GLY A 1 367 ? -8.457 -46.820 -12.970 1.00 95.75 367 GLY A CA 1
ATOM 2887 C C . GLY A 1 367 ? -7.196 -47.640 -13.289 1.00 95.75 367 GLY A C 1
ATOM 2888 O O . GLY A 1 367 ? -6.473 -47.343 -14.244 1.00 95.75 367 GLY A O 1
ATOM 2889 N N . PRO A 1 368 ? -6.955 -48.703 -12.499 1.00 96.88 368 PRO A N 1
ATOM 2890 C CA . PRO A 1 368 ? -5.652 -49.351 -12.379 1.00 96.88 368 PRO A CA 1
ATOM 2891 C C . PRO A 1 368 ? -5.139 -49.927 -13.702 1.00 96.88 368 PRO A C 1
ATOM 2893 O O . PRO A 1 368 ? -5.823 -50.730 -14.348 1.00 96.88 368 PRO A O 1
ATOM 2896 N N . ALA A 1 369 ? -3.900 -49.581 -14.054 1.00 95.94 369 ALA A N 1
ATOM 2897 C CA . ALA A 1 369 ? -3.217 -49.950 -15.296 1.00 95.94 369 ALA A CA 1
ATOM 2898 C C . ALA A 1 369 ? -3.877 -49.414 -16.590 1.00 95.94 369 ALA A C 1
ATOM 2900 O O . ALA A 1 369 ? -3.699 -50.009 -17.662 1.00 95.94 369 ALA A O 1
ATOM 2901 N N . ILE A 1 370 ? -4.623 -48.300 -16.525 1.00 97.81 370 ILE A N 1
ATOM 2902 C CA . ILE A 1 370 ? -5.227 -47.605 -17.682 1.00 97.81 370 ILE A CA 1
ATOM 2903 C C . ILE A 1 370 ? -4.640 -46.184 -17.804 1.00 97.81 370 ILE A C 1
ATOM 2905 O O . ILE A 1 370 ? -5.211 -45.232 -17.272 1.00 97.81 370 ILE A O 1
ATOM 2909 N N . PRO A 1 371 ? -3.495 -45.998 -18.492 1.00 97.56 371 PRO A N 1
ATOM 2910 C CA . PRO A 1 371 ? -2.744 -44.748 -18.404 1.00 97.56 371 PRO A CA 1
ATOM 2911 C C . PRO A 1 371 ? -3.478 -43.530 -18.992 1.00 97.56 371 PRO A C 1
ATOM 2913 O O . PRO A 1 371 ? -3.986 -43.602 -20.110 1.00 97.56 371 PRO A O 1
ATOM 2916 N N . GLN A 1 372 ? -3.463 -42.410 -18.259 1.00 97.56 372 GLN A N 1
ATOM 2917 C CA . GLN A 1 372 ? -4.256 -41.195 -18.522 1.00 97.56 372 GLN A CA 1
ATOM 2918 C C . GLN A 1 372 ? -3.849 -40.423 -19.806 1.00 97.56 372 GLN A C 1
ATOM 2920 O O . GLN A 1 372 ? -4.477 -40.575 -20.851 1.00 97.56 372 GLN A O 1
ATOM 2925 N N . TRP A 1 373 ? -2.773 -39.628 -19.763 1.00 96.88 373 TRP A N 1
ATOM 2926 C CA . TRP A 1 373 ? -2.249 -38.789 -20.867 1.00 96.88 373 TRP A CA 1
ATOM 2927 C C . TRP A 1 373 ? -3.052 -37.562 -21.331 1.00 96.88 373 TRP A C 1
ATOM 2929 O O . TRP A 1 373 ? -2.462 -36.761 -22.061 1.00 96.88 373 TRP A O 1
ATOM 2939 N N . LEU A 1 374 ? -4.324 -37.362 -20.965 1.00 97.38 374 LEU A N 1
ATOM 2940 C CA . LEU A 1 374 ? -4.982 -36.075 -21.236 1.00 97.38 374 LEU A CA 1
ATOM 2941 C C . LEU A 1 374 ? -4.227 -34.970 -20.487 1.00 97.38 374 LEU A C 1
ATOM 2943 O O . LEU A 1 374 ? -3.973 -35.112 -19.293 1.00 97.38 374 LEU A O 1
ATOM 2947 N N . SER A 1 375 ? -3.847 -33.898 -21.192 1.00 96.00 375 SER A N 1
ATOM 2948 C CA . SER A 1 375 ? -3.020 -32.800 -20.658 1.00 96.00 375 SER A CA 1
ATOM 2949 C C . SER A 1 375 ? -3.586 -32.223 -19.368 1.00 96.00 375 SER A C 1
ATOM 2951 O O . SER A 1 375 ? -2.852 -32.002 -18.409 1.00 96.00 375 SER A O 1
ATOM 2953 N N . ASP A 1 376 ? -4.901 -32.059 -19.367 1.00 95.19 376 ASP A N 1
ATOM 2954 C CA . ASP A 1 376 ? -5.686 -31.368 -18.352 1.00 95.19 376 ASP A CA 1
ATOM 2955 C C . ASP A 1 376 ? -5.979 -32.287 -17.146 1.00 95.19 376 ASP A C 1
ATOM 2957 O O . ASP A 1 376 ? -6.659 -31.876 -16.222 1.00 95.19 376 ASP A O 1
ATOM 2961 N N . CYS A 1 377 ? -5.461 -33.523 -17.171 1.00 97.25 377 CYS A N 1
ATOM 2962 C CA . CYS A 1 377 ? -5.552 -34.530 -16.112 1.00 97.25 377 CYS A CA 1
ATOM 2963 C C . CYS A 1 377 ? -4.170 -35.034 -15.647 1.00 97.25 377 CYS A C 1
ATOM 2965 O O . CYS A 1 377 ? -4.086 -36.003 -14.890 1.00 97.25 377 CYS A O 1
ATOM 2967 N N . LEU A 1 378 ? -3.061 -34.457 -16.132 1.00 95.56 378 LEU A N 1
ATOM 2968 C CA . LEU A 1 378 ? -1.705 -34.888 -15.745 1.00 95.56 378 LEU A CA 1
ATOM 2969 C C . LEU A 1 378 ? -1.329 -34.495 -14.309 1.00 95.56 378 LEU A C 1
ATOM 2971 O O . LEU A 1 378 ? -0.378 -35.048 -13.765 1.00 95.56 378 LEU A O 1
ATOM 2975 N N . ASP A 1 379 ? -2.063 -33.551 -13.732 1.00 94.25 379 ASP A N 1
ATOM 2976 C CA . ASP A 1 379 ? -2.025 -33.101 -12.341 1.00 94.25 379 ASP A CA 1
ATOM 2977 C C . ASP A 1 379 ? -2.691 -34.093 -11.375 1.00 94.25 379 ASP A C 1
ATOM 2979 O O . ASP A 1 379 ? -2.176 -34.319 -10.284 1.00 94.25 379 ASP A O 1
ATOM 2983 N N . THR A 1 380 ?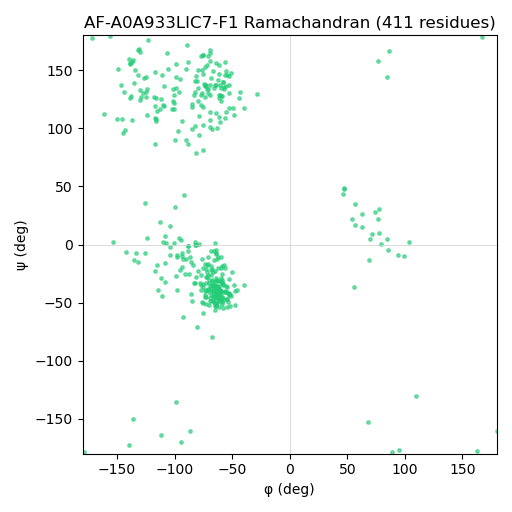 -3.782 -34.747 -11.790 1.00 95.94 380 THR A N 1
ATOM 2984 C CA . THR A 1 380 ? -4.490 -35.773 -10.992 1.00 95.94 380 THR A CA 1
ATOM 2985 C C . THR A 1 380 ? -3.702 -37.073 -10.788 1.00 95.94 380 THR A C 1
ATOM 2987 O O . THR A 1 380 ? -4.125 -37.926 -10.010 1.00 95.94 380 THR A O 1
ATOM 2990 N N . ARG A 1 381 ? -2.530 -37.200 -11.429 1.00 95.75 381 ARG A N 1
ATOM 2991 C CA . ARG A 1 381 ? -1.500 -38.201 -11.113 1.00 95.75 381 ARG A CA 1
ATOM 2992 C C . ARG A 1 381 ? -0.704 -37.743 -9.891 1.00 95.75 381 ARG A C 1
ATOM 2994 O O . ARG A 1 381 ? 0.255 -36.980 -10.007 1.00 95.75 381 ARG A O 1
ATOM 3001 N N . LEU A 1 382 ? -1.122 -38.203 -8.722 1.00 94.88 382 LEU A N 1
ATOM 3002 C CA . LEU A 1 382 ? -0.557 -37.844 -7.422 1.00 94.88 382 LEU A CA 1
ATOM 3003 C C . LEU A 1 382 ? 0.499 -38.863 -6.944 1.00 94.88 382 LEU A C 1
ATOM 3005 O O . LEU A 1 382 ? 1.333 -38.540 -6.096 1.00 94.88 382 LEU A O 1
ATOM 3009 N N . ASP A 1 383 ? 0.445 -40.086 -7.474 1.00 93.69 383 ASP A N 1
ATOM 3010 C CA . ASP A 1 383 ? 1.324 -41.230 -7.201 1.00 93.69 383 ASP A CA 1
ATOM 3011 C C . ASP A 1 383 ? 2.604 -41.211 -8.107 1.00 93.69 383 ASP A C 1
ATOM 3013 O O . ASP A 1 383 ? 3.050 -40.154 -8.556 1.00 93.69 383 ASP A O 1
ATOM 3017 N N . SER A 1 384 ? 3.310 -42.333 -8.286 1.00 93.75 384 SER A N 1
ATOM 3018 C CA . SER A 1 384 ? 4.536 -42.478 -9.085 1.00 93.75 384 SER A CA 1
ATOM 3019 C C . SER A 1 384 ? 4.372 -43.233 -10.418 1.00 93.75 384 SER A C 1
ATOM 3021 O O . SER A 1 384 ? 5.391 -43.421 -11.093 1.00 93.75 384 SER A O 1
ATOM 3023 N N . ASP A 1 385 ? 3.170 -43.688 -10.811 1.00 95.88 385 ASP A N 1
ATOM 3024 C CA . ASP A 1 385 ? 2.939 -44.334 -12.116 1.00 95.88 385 ASP A CA 1
ATOM 3025 C C . ASP A 1 385 ? 2.342 -43.428 -13.224 1.00 95.88 385 ASP A C 1
ATOM 3027 O O . ASP A 1 385 ? 2.894 -42.365 -13.527 1.00 95.88 385 ASP A O 1
ATOM 3031 N N . VAL A 1 386 ? 1.346 -43.897 -13.976 1.00 97.38 386 VAL A N 1
ATOM 3032 C CA . VAL A 1 386 ? 0.829 -43.291 -15.210 1.00 97.38 386 VAL A CA 1
ATOM 3033 C C . VAL A 1 386 ? -0.694 -43.397 -15.376 1.00 97.38 386 VAL A C 1
ATOM 3035 O O . VAL A 1 386 ? -1.219 -42.803 -16.328 1.00 97.38 386 VAL A O 1
ATOM 3038 N N . ASP A 1 387 ? -1.423 -44.111 -14.522 1.00 97.94 387 ASP A N 1
ATOM 3039 C CA . ASP A 1 387 ? -2.890 -44.018 -14.464 1.00 97.94 387 ASP A CA 1
ATOM 3040 C C . ASP A 1 387 ? -3.373 -43.013 -13.407 1.00 97.94 387 ASP A C 1
ATOM 3042 O O . ASP A 1 387 ? -2.598 -42.153 -13.001 1.00 97.94 387 ASP A O 1
ATOM 3046 N N . VAL A 1 388 ? -4.678 -42.993 -13.122 1.00 98.00 388 VAL A N 1
ATOM 3047 C CA . VAL A 1 388 ? -5.307 -42.188 -12.064 1.00 98.00 388 VAL A CA 1
ATOM 3048 C C . VAL A 1 388 ? -6.321 -43.099 -11.376 1.00 98.00 388 VAL A C 1
ATOM 3050 O O . VAL A 1 388 ? -7.341 -43.474 -11.970 1.00 98.00 388 VAL A O 1
ATOM 3053 N N . ASP A 1 389 ? -5.991 -43.529 -10.164 1.00 98.00 389 ASP A N 1
ATOM 3054 C CA . ASP A 1 389 ? -6.482 -44.763 -9.544 1.00 98.00 389 ASP A CA 1
ATOM 3055 C C . ASP A 1 389 ? -6.805 -44.571 -8.032 1.00 98.00 389 ASP A C 1
ATOM 3057 O O . ASP A 1 389 ? -6.868 -43.468 -7.489 1.00 98.00 389 ASP A O 1
ATOM 3061 N N . GLN A 1 390 ? -7.105 -45.665 -7.332 1.00 97.19 390 GLN A N 1
ATOM 3062 C CA . GLN A 1 390 ? -7.270 -45.751 -5.885 1.00 97.19 390 GLN A CA 1
ATOM 3063 C C . GLN A 1 390 ? -6.026 -45.312 -5.085 1.00 97.19 390 GLN A C 1
ATOM 3065 O O . GLN A 1 390 ? -6.192 -44.907 -3.933 1.00 97.19 390 GLN A O 1
ATOM 3070 N N . MET A 1 391 ? -4.809 -45.394 -5.638 1.00 96.25 391 MET A N 1
ATOM 3071 C CA . MET A 1 391 ? -3.590 -44.893 -4.983 1.00 96.25 391 MET A CA 1
ATOM 3072 C C . MET A 1 391 ? -3.533 -43.362 -4.991 1.00 96.25 391 MET A C 1
ATOM 3074 O O . MET A 1 391 ? -3.323 -42.768 -3.931 1.00 96.25 391 MET A O 1
ATOM 3078 N N . ASP A 1 392 ? -3.829 -42.717 -6.123 1.00 97.25 392 ASP A N 1
ATOM 3079 C CA . ASP A 1 392 ? -3.989 -41.259 -6.192 1.00 97.25 392 ASP A CA 1
ATOM 3080 C C . ASP A 1 392 ? -5.147 -40.796 -5.306 1.00 97.25 392 ASP A C 1
ATOM 3082 O O . ASP A 1 392 ? -5.005 -39.850 -4.533 1.00 97.25 392 ASP A O 1
ATOM 3086 N N . PHE A 1 393 ? -6.275 -41.517 -5.325 1.00 97.12 393 PHE A N 1
ATOM 3087 C CA . PHE A 1 393 ? -7.409 -41.186 -4.465 1.00 97.12 393 PHE A CA 1
ATOM 3088 C C . PHE A 1 393 ? -7.066 -41.297 -2.970 1.00 97.12 393 PHE A C 1
ATOM 3090 O O . PHE A 1 393 ? -7.574 -40.521 -2.165 1.00 97.12 393 PHE A O 1
ATOM 3097 N N . ALA A 1 394 ? -6.168 -42.203 -2.572 1.00 95.81 394 ALA A N 1
ATOM 3098 C CA . ALA A 1 394 ? -5.689 -42.275 -1.191 1.00 95.81 394 ALA A CA 1
ATOM 3099 C C . ALA A 1 394 ? -4.820 -41.063 -0.791 1.00 95.81 394 ALA A C 1
ATOM 3101 O O . ALA A 1 394 ? -4.786 -40.708 0.389 1.00 95.81 394 ALA A O 1
ATOM 3102 N N . ILE A 1 395 ? -4.156 -40.408 -1.753 1.00 95.31 395 ILE A N 1
ATOM 3103 C CA . ILE A 1 395 ? -3.459 -39.129 -1.543 1.00 95.31 395 ILE A CA 1
ATOM 3104 C C . ILE A 1 395 ? -4.490 -38.002 -1.457 1.00 95.31 395 ILE A C 1
ATOM 3106 O O . ILE A 1 395 ? -4.510 -37.284 -0.461 1.00 95.31 395 ILE A O 1
ATOM 3110 N N . PHE A 1 396 ? -5.414 -37.924 -2.421 1.00 96.75 396 PHE A N 1
ATOM 3111 C CA . PHE A 1 396 ? -6.539 -36.983 -2.419 1.00 96.75 396 PHE A CA 1
ATOM 3112 C C . PHE A 1 396 ? -7.271 -36.968 -1.063 1.00 96.75 396 PHE A C 1
ATOM 3114 O O . PHE A 1 396 ? -7.399 -35.929 -0.418 1.00 96.75 396 PHE A O 1
ATOM 3121 N N . GLN A 1 397 ? -7.669 -38.144 -0.564 1.00 96.44 397 GLN A N 1
ATOM 3122 C CA . GLN A 1 397 ? -8.353 -38.310 0.725 1.00 96.44 397 GLN A CA 1
ATOM 3123 C C . GLN A 1 397 ? -7.531 -37.877 1.948 1.00 96.44 397 GLN A C 1
ATOM 3125 O O . GLN A 1 397 ? -8.109 -37.656 3.012 1.00 96.44 397 GLN A O 1
ATOM 3130 N N . ARG A 1 398 ? -6.202 -37.796 1.830 1.00 94.75 398 ARG A N 1
ATOM 3131 C CA . ARG A 1 398 ? -5.302 -37.330 2.893 1.00 94.75 398 ARG A CA 1
ATOM 3132 C C . ARG A 1 398 ? -5.052 -35.821 2.825 1.00 94.75 398 ARG A C 1
ATOM 3134 O O . ARG A 1 398 ? -4.743 -35.229 3.856 1.00 94.75 398 ARG A O 1
ATOM 3141 N N . CYS A 1 399 ? -5.186 -35.220 1.647 1.00 95.00 399 CYS A N 1
ATOM 3142 C CA . CYS A 1 399 ? -5.070 -33.779 1.433 1.00 95.00 399 CYS A CA 1
ATOM 3143 C C . CYS A 1 399 ? -6.381 -33.038 1.737 1.00 95.00 399 CYS A C 1
ATOM 3145 O O . CYS A 1 399 ? -6.334 -31.930 2.263 1.00 95.00 399 CYS A O 1
ATOM 3147 N N . PHE A 1 400 ? -7.529 -33.682 1.486 1.00 95.81 400 PHE A N 1
ATOM 3148 C CA . PHE A 1 400 ? -8.874 -33.134 1.684 1.00 95.81 400 PHE A CA 1
ATOM 3149 C C . PHE A 1 400 ? -9.080 -32.482 3.064 1.00 95.81 400 PHE A C 1
ATOM 3151 O O . PHE A 1 400 ? -9.170 -33.158 4.096 1.00 95.81 400 PHE A O 1
ATOM 3158 N N . SER A 1 401 ? -9.225 -31.159 3.068 1.00 94.50 401 SER A N 1
ATOM 3159 C CA . SER A 1 401 ? -9.478 -30.321 4.248 1.00 94.50 401 SER A CA 1
ATOM 3160 C C . SER A 1 401 ? -10.908 -29.761 4.270 1.00 94.50 401 SER A C 1
ATOM 3162 O O . SER A 1 401 ? -11.510 -29.642 5.353 1.00 94.50 401 SER A O 1
ATOM 3164 N N . GLY A 1 402 ? -11.462 -29.509 3.078 1.00 92.88 402 GLY A N 1
ATOM 3165 C CA . GLY A 1 402 ? -12.801 -28.993 2.811 1.00 92.88 402 GLY A CA 1
ATOM 3166 C C . GLY A 1 402 ? -12.915 -27.464 2.882 1.00 92.88 402 GLY A C 1
ATOM 3167 O O . GLY A 1 402 ? -12.351 -26.856 3.786 1.00 92.88 402 GLY A O 1
ATOM 3168 N N . GLN A 1 403 ? -13.755 -26.898 2.010 1.00 89.88 403 GLN A N 1
ATOM 3169 C CA . GLN A 1 403 ? -13.905 -25.468 1.715 1.00 89.88 403 GLN A CA 1
ATOM 3170 C C . GLN A 1 403 ? -13.584 -24.458 2.832 1.00 89.88 403 GLN A C 1
ATOM 3172 O O . GLN A 1 403 ? -14.159 -24.486 3.930 1.00 89.88 403 GLN A O 1
ATOM 3177 N N . GLY A 1 404 ? -12.757 -23.475 2.485 1.00 77.19 404 GLY A N 1
ATOM 3178 C CA . GLY A 1 404 ? -12.293 -22.390 3.341 1.00 77.19 404 GLY A CA 1
ATOM 3179 C C . GLY A 1 404 ? -11.255 -22.829 4.376 1.00 77.19 404 GLY A C 1
ATOM 3180 O O . GLY A 1 404 ? -11.217 -22.251 5.467 1.00 77.19 404 GLY A O 1
ATOM 3181 N N . ARG A 1 405 ? -10.460 -23.875 4.105 1.00 81.94 405 ARG A N 1
ATOM 3182 C CA . ARG A 1 405 ? -9.509 -24.443 5.083 1.00 81.94 405 ARG A CA 1
ATOM 3183 C C . ARG A 1 405 ? -8.209 -24.907 4.442 1.00 81.94 405 ARG A C 1
ATOM 3185 O O . ARG A 1 405 ? -8.124 -26.052 4.011 1.00 81.94 405 ARG A O 1
ATOM 3192 N N . SER A 1 406 ? -7.169 -24.079 4.507 1.00 80.62 406 SER A N 1
ATOM 3193 C CA . SER A 1 406 ? -5.837 -24.393 3.972 1.00 80.62 406 SER A CA 1
ATOM 3194 C C . SER A 1 406 ? -5.415 -25.845 4.224 1.00 80.62 406 SER A C 1
ATOM 3196 O O . SER A 1 406 ? -5.312 -26.282 5.377 1.00 80.62 406 SER A O 1
ATOM 3198 N N . ALA A 1 407 ? -5.208 -26.591 3.142 1.00 85.38 407 ALA A N 1
ATOM 3199 C CA . ALA A 1 407 ? -4.860 -28.004 3.200 1.00 85.38 407 ALA A CA 1
ATOM 3200 C C . ALA A 1 407 ? -3.387 -28.209 3.620 1.00 85.38 407 ALA A C 1
ATOM 3202 O O . ALA A 1 407 ? -2.581 -27.277 3.601 1.00 85.38 407 ALA A O 1
ATOM 3203 N N . ASP A 1 408 ? -3.017 -29.424 4.045 1.00 84.75 408 ASP A N 1
ATOM 3204 C CA . ASP A 1 408 ? -1.636 -29.731 4.451 1.00 84.75 408 ASP A CA 1
ATOM 3205 C C . ASP A 1 408 ? -0.740 -29.944 3.213 1.00 84.75 408 ASP A C 1
ATOM 3207 O O . ASP A 1 408 ? -0.853 -30.990 2.571 1.00 84.75 408 ASP A O 1
ATOM 3211 N N . PRO A 1 409 ? 0.221 -29.051 2.891 1.00 82.62 409 PRO A N 1
ATOM 3212 C CA . PRO A 1 409 ? 1.115 -29.231 1.742 1.00 82.62 409 PRO A CA 1
ATOM 3213 C C . PRO A 1 409 ? 2.068 -30.434 1.877 1.00 82.62 409 PRO A C 1
ATOM 3215 O O . PRO A 1 409 ? 2.804 -30.760 0.941 1.00 82.62 409 PRO A O 1
ATOM 3218 N N . LEU A 1 410 ? 2.084 -31.110 3.031 1.00 85.69 410 LEU A N 1
ATOM 3219 C CA . LEU A 1 410 ? 2.815 -32.351 3.287 1.00 85.69 410 LEU A CA 1
ATOM 3220 C C . LEU A 1 410 ? 1.903 -33.598 3.310 1.00 85.69 410 LEU A C 1
ATOM 3222 O O . LEU A 1 410 ? 2.349 -34.675 3.714 1.00 85.69 410 LEU A O 1
ATOM 3226 N N . CYS A 1 411 ? 0.668 -33.509 2.802 1.00 86.69 411 CYS A N 1
ATOM 3227 C CA . CYS A 1 411 ? -0.294 -34.619 2.719 1.00 86.69 411 CYS A CA 1
ATOM 3228 C C . CYS A 1 411 ? 0.123 -35.806 1.812 1.00 86.69 411 CYS A C 1
ATOM 3230 O O . CYS A 1 411 ? -0.548 -36.837 1.796 1.00 86.69 411 CYS A O 1
ATOM 3232 N N . ARG A 1 412 ? 1.254 -35.708 1.101 1.00 79.94 412 ARG A N 1
ATOM 3233 C CA . ARG A 1 412 ? 1.857 -36.771 0.268 1.00 79.94 412 ARG A CA 1
ATOM 3234 C C . ARG A 1 412 ? 2.462 -37.939 1.066 1.00 79.94 412 ARG A C 1
ATOM 3236 O O . ARG A 1 412 ? 2.755 -37.805 2.257 1.00 79.94 412 ARG A O 1
ATOM 3243 N N . TRP A 1 413 ? 2.681 -39.074 0.398 1.00 62.53 413 TRP A N 1
ATOM 3244 C CA . TRP A 1 413 ? 3.428 -40.230 0.926 1.00 62.53 413 TRP A CA 1
ATOM 3245 C C . TRP A 1 413 ? 4.876 -39.896 1.331 1.00 62.53 413 TRP A C 1
ATOM 3247 O O . TRP A 1 413 ? 5.497 -39.023 0.681 1.00 62.53 413 TRP A O 1
#

Nearest PDB structures (foldseek):
  3ur8-assembly2_B  TM=5.901E-01  e=2.700E-04  Solanum tuberosum
  7fev-assembly1_A  TM=5.015E-01  e=1.370E-03  Ascochyta rabiei
  6rb7-assembly1_E  TM=4.753E-01  e=2.029E-01  Mediterraneibacter gnavus ATCC 29149
  7obq-assembly1_y  TM=3.600E-01  e=1.030E+00  Oryctolagus cuniculus
  6y32-assembly2_D  TM=3.555E-01  e=3.823E+00  Homo sapiens

Secondary structure (DSSP, 8-state):
--------------PPPSBSEEEE-----BTBPPP-HHHHHTTTTTT-EEEEEEEETTS-GGGSHHHHHHHHHHHHHTS-EEEEEEEESBTTBSS--TTSTTTTTHHHHHHHHHHHHTTTEEEEEE-S-TT-TT--TTSTTSS--HHHHHHHHHHHHHHHHHHSPPPSSSS-EEEEPP--SSTTHHHHHHHHHHTS-GGG--EEEEEEE-SSSS-HHHHHHHHHHHHHHTT-TTS-EEEEEEE----TT-HHHHHHHHHHHHHHHHHHHHHTTSTTPBPP--EEEE-S-SSSSGGGTTGGG-HHHHHHSSS-TT-TTSHHHHHHHHHTTTPBPPPSSB-----TT--S-SSS-SHHHHHHHHHH---TT-----GGGSSS--SSSSS--HHHHHHHHHH---SSS---TT---